Protein AF-0000000086361721 (afdb_homodimer)

pLDDT: mean 77.64, std 24.66, range [16.5, 98.81]

Sequence (634 aa):
LLGAWRPPPITVRMPTRRWAPGTQCITKCEHTRPKPGELAFRKGDVVTILEACENKSWYRAKHHASGQEGLLAAGALREREALSADPKLSLMPWFHGKISGQEAVQQLQPPEDGLFLVRESARHPGDYVLCVSFGRDVIHYRVLHRDGHLTIDEAVCFCNLMDMVEHYSKDKGAICTKLVRPKRKQGTRSAEEELAKAGWLLELQHLTLGAQIGEGEFGAVLQGEYLGQKVAVKNIKCDVTAQAFLDETAVMTKLQHKNLVRLLGVILHQGLYIVMEHVSKVRPGSVTSAWPKPSGRGWTPVGCLSSGRRPRLSNMGLLGAWRPPPITVRMPTRRWAPGTQCITKCEHTRPKPGELAFRKGDVVTILEACENKSWYRAKHHASGQEGLLAAGALREREALSADPKLSLMPWFHGKISGQEAVQQLQPPEDGLFLVRESARHPGDYVLCVSFGRDVIHYRVLHRDGHLTIDEAVCFCNLMDMVEHYSKDKGAICTKLVRPKRKQGTRSAEEELAKAGWLLELQHLTLGAQIGEGEFGAVLQGEYLGQKVAVKNIKCDVTAQAFLDETAVMTKLQHKNLVRLLGVILHQGLYIVMEHVSKVRPGSVTSAWPKPSGRGWTPVGCLSSGRRPRLSNMG

Secondary structure (DSSP, 8-state):
---------------SSPPPTT-EEEESS-B-SPPTTBPPB-TT-EEEEEEE-SSTTEEEEEETTT--EEEEEGGGEEE--PPP--TTEES-TTB--S--HHHHHHHTPSP-TTEEEEEE-SSSTT-EEEEEEETTEEEEEEEEEETTEEESSSSS-BSSHHHHHHHHHH--TTSSS---EE-PPTT-EEHHHHHHHHT-BPPGGGEEEEEEEEEETTEEEEEEEETTEEEEEEEE--HHHHHHHHHHHHHHHHHHHTT---EEEEEESSSEEEEEE----SSSS--------------------------------/---------------SSPPPTT-EEEESS-B-SPPTTBPPB-TT-EEEEEEE-SSTTEEEEEETTT--EEEEEGGGEEE--PPP--TTEES-TTB--S--HHHHHHHTPSP-TTEEEEEE-SSSTT-EEEEEEETTEEEEEEEEEETTEEESSSSS-BSSHHHHHHHHHH--TTSSS---EE-PPTT-EEHHHHHHHHT-BPPGGGEEEEEEEEEETTEEEEEEEETTEEEEEEEE--HHHHHHHHHHHHHHHHHHHTT---EEEEEESSSEEEEEE----SSSS--------------------------------

Radius of gyration: 29.94 Å; Cα contacts (8 Å, |Δi|>4): 1212; chains: 2; bounding box: 80×97×89 Å

Structure (mmCIF, N/CA/C/O backbone):
data_AF-0000000086361721-model_v1
#
loop_
_entity.id
_entity.type
_entity.pdbx_description
1 polymer 'Tyrosine-protein kinase'
#
loop_
_atom_site.group_PDB
_atom_site.id
_atom_site.type_symbol
_atom_site.label_atom_id
_atom_site.label_alt_id
_atom_site.label_comp_id
_atom_site.label_asym_id
_atom_site.label_entity_id
_atom_site.label_seq_id
_atom_site.pdbx_PDB_ins_code
_atom_site.Cartn_x
_atom_site.Cartn_y
_atom_site.Cartn_z
_atom_site.occupancy
_atom_site.B_iso_or_equiv
_atom_site.auth_seq_id
_atom_site.auth_comp_id
_atom_site.auth_asym_id
_atom_site.auth_atom_id
_atom_site.pdbx_PDB_model_num
ATOM 1 N N . LEU A 1 1 ? 5.078 34.406 45.656 1 26.03 1 LEU A N 1
ATOM 2 C CA . LEU A 1 1 ? 5.598 33.062 45.938 1 26.03 1 LEU A CA 1
ATOM 3 C C . LEU A 1 1 ? 5.055 32.031 44.938 1 26.03 1 LEU A C 1
ATOM 5 O O . LEU A 1 1 ? 4.012 31.438 45.156 1 26.03 1 LEU A O 1
ATOM 9 N N . LEU A 1 2 ? 4.969 32.312 43.656 1 28.62 2 LEU A N 1
ATOM 10 C CA . LEU A 1 2 ? 4.27 31.672 42.562 1 28.62 2 LEU A CA 1
ATOM 11 C C . LEU A 1 2 ? 4.82 30.266 42.344 1 28.62 2 LEU A C 1
ATOM 13 O O . LEU A 1 2 ? 6.012 30.094 42.062 1 28.62 2 LEU A O 1
ATOM 17 N N . GLY A 1 3 ? 4.32 29.266 43.125 1 29.12 3 GLY A N 1
ATOM 18 C CA . GLY A 1 3 ? 4.742 27.859 43.094 1 29.12 3 GLY A CA 1
ATOM 19 C C . GLY A 1 3 ? 4.84 27.297 41.688 1 29.12 3 GLY A C 1
ATOM 20 O O . GLY A 1 3 ? 3.947 27.5 40.875 1 29.12 3 GLY A O 1
ATOM 21 N N . ALA A 1 4 ? 6.047 27.125 41.188 1 31.84 4 ALA A N 1
ATOM 22 C CA . ALA A 1 4 ? 6.488 26.609 39.906 1 31.84 4 ALA A CA 1
ATOM 23 C C . ALA A 1 4 ? 5.875 25.234 39.625 1 31.84 4 ALA A C 1
ATOM 25 O O . ALA A 1 4 ? 6.082 24.297 40.375 1 31.84 4 ALA A O 1
ATOM 26 N N . TRP A 1 5 ? 4.703 25.172 39.125 1 30.27 5 TRP A N 1
ATOM 27 C CA . TRP A 1 5 ? 4.043 23.922 38.75 1 30.27 5 TRP A CA 1
ATOM 28 C C . TRP A 1 5 ? 4.977 23.031 37.906 1 30.27 5 TRP A C 1
ATOM 30 O O . TRP A 1 5 ? 5.453 23.438 36.844 1 30.27 5 TRP A O 1
ATOM 40 N N . ARG A 1 6 ? 5.871 22.25 38.531 1 33.5 6 ARG A N 1
ATOM 41 C CA . ARG A 1 6 ? 6.695 21.25 37.844 1 33.5 6 ARG A CA 1
ATOM 42 C C . ARG A 1 6 ? 5.832 20.156 37.25 1 33.5 6 ARG A C 1
ATOM 44 O O . ARG A 1 6 ? 5.031 19.531 37.938 1 33.5 6 ARG A O 1
ATOM 51 N N . PRO A 1 7 ? 5.559 20.172 36.062 1 34.19 7 PRO A N 1
ATOM 52 C CA . PRO A 1 7 ? 4.723 19.094 35.531 1 34.19 7 PRO A CA 1
ATOM 53 C C . PRO A 1 7 ? 5.199 17.719 35.969 1 34.19 7 PRO A C 1
AT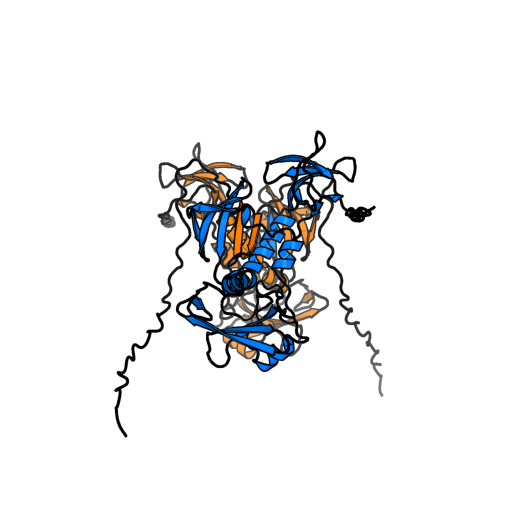OM 55 O O . PRO A 1 7 ? 6.387 17.531 36.25 1 34.19 7 PRO A O 1
ATOM 58 N N . PRO A 1 8 ? 4.352 16.922 36.562 1 35.31 8 PRO A N 1
ATOM 59 C CA . PRO A 1 8 ? 4.75 15.602 37.062 1 35.31 8 PRO A CA 1
ATOM 60 C C . PRO A 1 8 ? 5.562 14.812 36.031 1 35.31 8 PRO A C 1
ATOM 62 O O . PRO A 1 8 ? 5.438 15.039 34.812 1 35.31 8 PRO A O 1
ATOM 65 N N . PRO A 1 9 ? 6.633 14.195 36.375 1 32.25 9 PRO A N 1
ATOM 66 C CA . PRO A 1 9 ? 7.453 13.383 35.5 1 32.25 9 PRO A CA 1
ATOM 67 C C . PRO A 1 9 ? 6.637 12.352 34.719 1 32.25 9 PRO A C 1
ATOM 69 O O . PRO A 1 9 ? 5.75 11.703 35.281 1 32.25 9 PRO A O 1
ATOM 72 N N . ILE A 1 10 ? 6.184 12.625 33.594 1 33.66 10 ILE A N 1
ATOM 73 C CA . ILE A 1 10 ? 5.512 11.602 32.781 1 33.66 10 ILE A CA 1
ATOM 74 C C . ILE A 1 10 ? 6.227 10.258 32.969 1 33.66 10 ILE A C 1
ATOM 76 O O . ILE A 1 10 ? 7.414 10.141 32.656 1 33.66 10 ILE A O 1
ATOM 80 N N . THR A 1 11 ? 5.895 9.531 33.938 1 33.31 11 THR A N 1
ATOM 81 C CA . THR A 1 11 ? 6.371 8.156 34.062 1 33.31 11 THR A CA 1
ATOM 82 C C . THR A 1 11 ? 6.273 7.422 32.719 1 33.31 11 THR A C 1
ATOM 84 O O . THR A 1 11 ? 5.172 7.145 32.25 1 33.31 11 THR A O 1
ATOM 87 N N . VAL A 1 12 ? 7.078 7.75 31.875 1 36 12 VAL A N 1
ATOM 88 C CA . VAL A 1 12 ? 7.145 6.988 30.625 1 36 12 VAL A CA 1
ATOM 89 C C . VAL A 1 12 ? 7.242 5.496 30.938 1 36 12 VAL A C 1
ATOM 91 O O . VAL A 1 12 ? 8.141 5.062 31.656 1 36 12 VAL A O 1
ATOM 94 N N . ARG A 1 13 ? 6.109 4.844 31.094 1 35.88 13 ARG A N 1
ATOM 95 C CA . ARG A 1 13 ? 6.156 3.389 31.172 1 35.88 13 ARG A CA 1
ATOM 96 C C . ARG A 1 13 ? 7.156 2.816 30.172 1 35.88 13 ARG A C 1
ATOM 98 O O . ARG A 1 13 ? 7.078 3.104 28.984 1 35.88 13 ARG A O 1
ATOM 105 N N . MET A 1 14 ? 8.305 2.414 30.594 1 42.66 14 MET A N 1
ATOM 106 C CA . MET A 1 14 ? 9.352 1.768 29.812 1 42.66 14 MET A CA 1
ATOM 107 C C . MET A 1 14 ? 8.805 0.558 29.062 1 42.66 14 MET A C 1
ATOM 109 O O . MET A 1 14 ? 8.125 -0.283 29.641 1 42.66 14 MET A O 1
ATOM 113 N N . PRO A 1 15 ? 8.625 0.594 27.828 1 45.78 15 PRO A N 1
ATOM 114 C CA . PRO A 1 15 ? 8.188 -0.65 27.203 1 45.78 15 PRO A CA 1
ATOM 115 C C . PRO A 1 15 ? 9.008 -1.859 27.641 1 45.78 15 PRO A C 1
ATOM 117 O O . PRO A 1 15 ? 10.219 -1.742 27.859 1 45.78 15 PRO A O 1
ATOM 120 N N . THR A 1 16 ? 8.422 -2.775 28.312 1 52.62 16 THR A N 1
ATOM 121 C CA . THR A 1 16 ? 9.016 -4.055 28.688 1 52.62 16 THR A CA 1
ATOM 122 C C . THR A 1 16 ? 9.891 -4.594 27.562 1 52.62 16 THR A C 1
ATOM 124 O O . THR A 1 16 ? 10.922 -5.219 27.812 1 52.62 16 THR A O 1
ATOM 127 N N . ARG A 1 17 ? 9.531 -4.5 26.391 1 60.41 17 ARG A N 1
ATOM 128 C CA . ARG A 1 17 ? 10.32 -5.117 25.328 1 60.41 17 ARG A CA 1
ATOM 129 C C . ARG A 1 17 ? 11.336 -4.129 24.766 1 60.41 17 ARG A C 1
ATOM 131 O O . ARG A 1 17 ? 10.992 -2.98 24.469 1 60.41 17 ARG A O 1
ATOM 138 N N . ARG A 1 18 ? 12.594 -4.484 24.812 1 78.06 18 ARG A N 1
ATOM 139 C CA . ARG A 1 18 ? 13.695 -3.678 24.312 1 78.06 18 ARG A CA 1
ATOM 140 C C . ARG A 1 18 ? 13.594 -3.508 22.797 1 78.06 18 ARG A C 1
ATOM 142 O O . ARG A 1 18 ? 13.227 -4.445 22.078 1 78.06 18 ARG A O 1
ATOM 149 N N . TRP A 1 19 ? 13.844 -2.234 22.438 1 78.81 19 TRP A N 1
ATOM 150 C CA . TRP A 1 19 ? 13.781 -1.942 21.016 1 78.81 19 TRP A CA 1
ATOM 151 C C . TRP A 1 19 ? 14.969 -2.559 20.281 1 78.81 19 TRP A C 1
ATOM 153 O O . TRP A 1 19 ? 16.109 -2.5 20.766 1 78.81 19 TRP A O 1
ATOM 163 N N . ALA A 1 20 ? 14.641 -3.266 19.203 1 73.69 20 ALA A N 1
ATOM 164 C CA . ALA A 1 20 ? 15.68 -3.863 18.359 1 73.69 20 ALA A CA 1
ATOM 165 C C . ALA A 1 20 ? 16.422 -2.797 17.562 1 73.69 20 ALA A C 1
ATOM 167 O O . ALA A 1 20 ? 15.891 -1.709 17.328 1 73.69 20 ALA A O 1
ATOM 168 N N . PRO A 1 21 ? 17.703 -3.137 17.266 1 75.38 21 PRO A N 1
ATOM 169 C CA . PRO A 1 21 ? 18.406 -2.246 16.328 1 75.38 21 PRO A CA 1
ATOM 170 C C . PRO A 1 21 ? 17.609 -1.996 15.055 1 75.38 21 PRO A C 1
ATOM 172 O O . PRO A 1 21 ? 16.984 -2.916 14.523 1 75.38 21 PRO A O 1
ATOM 175 N N . GLY A 1 22 ? 17.594 -0.773 14.633 1 73.88 22 GLY A N 1
ATOM 176 C CA . GLY A 1 22 ? 16.859 -0.405 13.438 1 73.88 22 GLY A CA 1
ATOM 177 C C . GLY A 1 22 ? 15.508 0.217 13.734 1 73.88 22 GLY A C 1
ATOM 178 O O . GLY A 1 22 ? 14.891 0.829 12.859 1 73.88 22 GLY A O 1
ATOM 179 N N . THR A 1 23 ? 15.133 0.016 14.953 1 77.12 23 THR A N 1
ATOM 180 C CA . THR A 1 23 ? 13.844 0.588 15.336 1 77.12 23 THR A CA 1
ATOM 181 C C . THR A 1 23 ? 13.883 2.111 15.25 1 77.12 23 THR A C 1
ATOM 183 O O . THR A 1 23 ? 14.828 2.744 15.719 1 77.12 23 THR A O 1
ATOM 186 N N . GLN A 1 24 ? 12.906 2.59 14.547 1 82.88 24 GLN A N 1
ATOM 187 C CA . GLN A 1 24 ? 12.789 4.043 14.477 1 82.88 24 GLN A CA 1
ATOM 188 C C . GLN A 1 24 ? 11.922 4.582 15.609 1 82.88 24 GLN A C 1
ATOM 190 O O . GLN A 1 24 ? 10.898 3.988 15.945 1 82.88 24 GLN A O 1
ATOM 195 N N . CYS A 1 25 ? 12.398 5.656 16.219 1 87.31 25 CYS A N 1
ATOM 196 C CA . CYS A 1 25 ? 11.688 6.285 17.312 1 87.31 25 CYS A CA 1
ATOM 197 C C . CYS A 1 25 ? 11.578 7.793 17.109 1 87.31 25 CYS A C 1
ATOM 199 O O . CYS A 1 25 ? 12.336 8.375 16.328 1 87.31 25 CYS A O 1
ATOM 201 N N . ILE A 1 26 ? 10.594 8.312 17.812 1 86.62 26 ILE A N 1
ATOM 202 C CA . ILE A 1 26 ? 10.383 9.758 17.844 1 86.62 26 ILE A CA 1
ATOM 203 C C . ILE A 1 26 ? 10.633 10.289 19.25 1 86.62 26 ILE A C 1
ATOM 205 O O . ILE A 1 26 ? 10.234 9.664 20.234 1 86.62 26 ILE A O 1
ATOM 209 N N . THR A 1 27 ? 11.414 11.352 19.281 1 88.69 27 THR A N 1
ATOM 210 C CA . THR A 1 27 ? 11.672 11.953 20.578 1 88.69 27 THR A CA 1
ATOM 211 C C . THR A 1 27 ? 10.43 12.68 21.094 1 88.69 27 THR A C 1
ATOM 213 O O . THR A 1 27 ? 9.758 13.383 20.344 1 88.69 27 THR A O 1
ATOM 216 N N . LYS A 1 28 ? 10.141 12.508 22.344 1 87.06 28 LYS A N 1
ATOM 217 C CA . LYS A 1 28 ? 8.938 13.039 22.969 1 87.06 28 LYS A CA 1
ATOM 218 C C . LYS A 1 28 ? 9.188 14.422 23.562 1 87.06 28 LYS A C 1
ATOM 220 O O . LYS A 1 28 ? 8.242 15.125 23.938 1 87.06 28 LYS A O 1
ATOM 225 N N . CYS A 1 29 ? 10.383 14.727 23.828 1 87.5 29 CYS A N 1
ATOM 226 C CA . CYS A 1 29 ? 10.805 15.977 24.438 1 87.5 29 CYS A CA 1
ATOM 227 C C . CYS A 1 29 ? 12.086 16.5 23.797 1 87.5 29 CYS A C 1
ATOM 229 O O . CYS A 1 29 ? 12.484 16.016 22.734 1 87.5 29 CYS A O 1
ATOM 231 N N . GLU A 1 30 ? 12.508 17.672 24.328 1 89.12 30 GLU A N 1
ATOM 232 C CA . GLU A 1 30 ? 13.75 18.234 23.812 1 89.12 30 GLU A CA 1
ATOM 233 C C . GLU A 1 30 ? 14.898 18.047 24.797 1 89.12 30 GLU A C 1
ATOM 235 O O . GLU A 1 30 ? 14.672 17.938 26 1 89.12 30 GLU A O 1
ATOM 240 N N . HIS A 1 31 ? 16.031 17.828 24.328 1 90.56 31 HIS A N 1
ATOM 241 C CA . HIS A 1 31 ? 17.281 17.734 25.062 1 90.56 31 HIS A CA 1
ATOM 242 C C . HIS A 1 31 ? 18.391 18.5 24.359 1 90.56 31 HIS A C 1
ATOM 244 O O . HIS A 1 31 ? 19.109 17.953 23.516 1 90.56 31 HIS A O 1
ATOM 250 N N . THR A 1 32 ? 18.625 19.781 24.781 1 87.94 32 THR A N 1
ATOM 251 C CA . THR A 1 32 ? 19.5 20.688 24.047 1 87.94 32 THR A CA 1
ATOM 252 C C . THR A 1 32 ? 20.891 20.734 24.688 1 87.94 32 THR A C 1
ATOM 254 O O . THR A 1 32 ? 21.844 21.188 24.062 1 87.94 32 THR A O 1
ATOM 257 N N . ARG A 1 33 ? 21.078 20.391 25.859 1 88.75 33 ARG A N 1
ATOM 258 C CA . ARG A 1 33 ? 22.359 20.391 26.562 1 88.75 33 ARG A CA 1
ATOM 259 C C . ARG A 1 33 ? 22.719 18.984 27.016 1 88.75 33 ARG A C 1
ATOM 261 O O . ARG A 1 33 ? 22.719 18.703 28.219 1 88.75 33 ARG A O 1
ATOM 268 N N . PRO A 1 34 ? 23.109 18.203 26.047 1 86.88 34 PRO A N 1
ATOM 269 C CA . PRO A 1 34 ? 23.406 16.812 26.422 1 86.88 34 PRO A CA 1
ATOM 270 C C . PRO A 1 34 ? 24.75 16.656 27.109 1 86.88 34 PRO A C 1
ATOM 272 O O . PRO A 1 34 ? 25.672 17.438 26.859 1 86.88 34 PRO A O 1
ATOM 275 N N . LYS A 1 35 ? 24.812 15.742 28.031 1 90.62 35 LYS A N 1
ATOM 276 C CA . LYS A 1 35 ? 26.094 15.336 28.578 1 90.62 35 LYS A CA 1
ATOM 277 C C . LYS A 1 35 ? 26.969 14.672 27.516 1 90.62 35 LYS A C 1
ATOM 279 O O . LYS A 1 35 ? 26.469 14.266 26.469 1 90.62 35 LYS A O 1
ATOM 284 N N . PRO A 1 36 ? 28.25 14.68 27.797 1 90 36 PRO A N 1
ATOM 285 C CA . PRO A 1 36 ? 29.141 14.023 26.828 1 90 36 PRO A CA 1
ATOM 286 C C . PRO A 1 36 ? 28.688 12.609 26.484 1 90 36 PRO A C 1
ATOM 288 O O . PRO A 1 36 ? 28.391 11.812 27.375 1 90 36 PRO A O 1
ATOM 291 N N . GLY A 1 37 ? 28.531 12.328 25.234 1 92.56 37 GLY A N 1
ATOM 292 C CA . GLY A 1 37 ? 28.125 11.008 24.781 1 92.56 37 GLY A CA 1
ATOM 293 C C . GLY A 1 37 ? 26.641 10.906 24.469 1 92.56 37 GLY A C 1
ATOM 294 O O . GLY A 1 37 ? 26.203 9.961 23.797 1 92.56 37 GLY A O 1
ATOM 295 N N . GLU A 1 38 ? 25.906 11.797 25.062 1 93.44 38 GLU A N 1
ATOM 296 C CA . GLU A 1 38 ? 24.469 11.797 24.812 1 93.44 38 GLU A CA 1
ATOM 297 C C . GLU A 1 38 ? 24.109 12.57 23.547 1 93.44 38 GLU A C 1
ATOM 299 O O . GLU A 1 38 ? 24.891 13.422 23.094 1 93.44 38 GLU A O 1
ATOM 304 N N . LEU A 1 39 ? 23.016 12.273 23.016 1 92.75 39 LEU A N 1
ATOM 305 C CA . LEU A 1 39 ? 22.531 12.938 21.812 1 92.75 39 LEU A CA 1
ATOM 306 C C . LEU A 1 39 ? 21.656 14.125 22.156 1 92.75 39 LEU A C 1
ATOM 308 O O . LEU A 1 39 ? 20.812 14.047 23.062 1 92.75 39 LEU A O 1
ATOM 312 N N . ALA A 1 40 ? 21.938 15.25 21.453 1 91.94 40 ALA A N 1
ATOM 313 C CA . ALA A 1 40 ? 21.016 16.375 21.516 1 91.94 40 ALA A CA 1
ATOM 314 C C . ALA A 1 40 ? 19.859 16.172 20.531 1 91.94 40 ALA A C 1
ATOM 316 O O . ALA A 1 40 ? 20.047 15.656 19.422 1 91.94 40 ALA A O 1
ATOM 317 N N . PHE A 1 41 ? 18.656 16.516 21.016 1 88.38 41 PHE A N 1
ATOM 318 C CA . PHE A 1 41 ? 17.5 16.359 20.125 1 88.38 41 PHE A CA 1
ATOM 319 C C . PHE A 1 41 ? 16.391 17.328 20.5 1 88.38 41 PHE A C 1
ATOM 321 O O . PHE A 1 41 ? 16.375 17.859 21.609 1 88.38 41 PHE A O 1
ATOM 328 N N . ARG A 1 42 ? 15.555 17.562 19.531 1 83.5 42 ARG A N 1
ATOM 329 C CA . ARG A 1 42 ? 14.312 18.297 19.734 1 83.5 42 ARG A CA 1
ATOM 330 C C . ARG A 1 42 ? 13.109 17.359 19.766 1 83.5 42 ARG A C 1
ATOM 332 O O . ARG A 1 42 ? 13.219 16.203 19.375 1 83.5 42 ARG A O 1
ATOM 339 N N . LYS A 1 43 ? 12.039 17.906 20.234 1 79.62 43 LYS A N 1
ATOM 340 C CA . LYS A 1 43 ? 10.82 17.109 20.219 1 79.62 43 LYS A CA 1
ATOM 341 C C . LYS A 1 43 ? 10.359 16.828 18.797 1 79.62 43 LYS A C 1
ATOM 343 O O . LYS A 1 43 ? 10.289 17.734 17.969 1 79.62 43 LYS A O 1
ATOM 348 N N . GLY A 1 44 ? 10.109 15.539 18.594 1 74.69 44 GLY A N 1
ATOM 349 C CA . GLY A 1 44 ? 9.617 15.156 17.281 1 74.69 44 GLY A CA 1
ATOM 350 C C . GLY A 1 44 ? 10.719 14.68 16.344 1 74.69 44 GLY A C 1
ATOM 351 O O . GLY A 1 44 ? 10.445 14.258 15.219 1 74.69 44 GLY A O 1
ATOM 352 N N . ASP A 1 45 ? 11.953 14.742 16.844 1 79.19 45 ASP A N 1
ATOM 353 C CA . ASP A 1 45 ? 13.047 14.227 16.031 1 79.19 45 ASP A CA 1
ATOM 354 C C . ASP A 1 45 ? 12.945 12.711 15.875 1 79.19 45 ASP A C 1
ATOM 356 O O . ASP A 1 45 ? 12.43 12.023 16.75 1 79.19 45 ASP A O 1
ATOM 360 N N . VAL A 1 46 ? 13.422 12.273 14.648 1 82.81 46 VAL A N 1
ATOM 361 C CA . VAL A 1 46 ? 13.453 10.844 14.391 1 82.81 46 VAL A CA 1
ATOM 362 C C . VAL A 1 46 ? 14.852 10.297 14.672 1 82.81 46 VAL A C 1
ATOM 364 O O . VAL A 1 46 ? 15.852 10.891 14.273 1 82.81 46 VAL A O 1
ATOM 367 N N . VAL A 1 47 ? 14.844 9.203 15.406 1 87 47 VAL A N 1
ATOM 368 C CA . VAL A 1 47 ? 16.109 8.523 15.68 1 87 47 VAL A CA 1
ATOM 369 C C . VAL A 1 47 ? 15.977 7.035 15.359 1 87 47 VAL A C 1
ATOM 371 O O . VAL A 1 47 ? 14.867 6.492 15.367 1 87 47 VAL A O 1
ATOM 374 N N . THR A 1 48 ? 17 6.492 15 1 83.44 48 THR A N 1
ATOM 375 C CA . THR A 1 48 ? 17.062 5.047 14.805 1 83.44 48 THR A CA 1
ATOM 376 C C . THR A 1 48 ? 17.906 4.391 15.906 1 83.44 48 THR A C 1
ATOM 378 O O . THR A 1 48 ? 19.016 4.824 16.188 1 83.44 48 THR A O 1
ATOM 381 N N . ILE A 1 49 ? 17.281 3.387 16.531 1 86.56 49 ILE A N 1
ATOM 382 C CA . ILE A 1 49 ? 17.984 2.648 17.578 1 86.56 49 ILE A CA 1
ATOM 383 C C . ILE A 1 49 ? 19.109 1.823 16.969 1 86.56 49 ILE A C 1
ATOM 385 O O . ILE A 1 49 ? 18.891 1.081 16 1 86.56 49 ILE A O 1
ATOM 389 N N . LEU A 1 50 ? 20.266 2.064 17.453 1 85.94 50 LEU A N 1
ATOM 390 C CA . LEU A 1 50 ? 21.406 1.281 17 1 85.94 50 LEU A CA 1
ATOM 391 C C . LEU A 1 50 ? 21.625 0.078 17.906 1 85.94 50 LEU A C 1
ATOM 393 O O . LEU A 1 50 ? 21.906 -1.023 17.422 1 85.94 50 LEU A O 1
ATOM 397 N N . GLU A 1 51 ? 21.609 0.335 19.156 1 88 51 GLU A N 1
ATOM 398 C CA . GLU A 1 51 ? 21.844 -0.735 20.125 1 88 51 GLU A CA 1
ATOM 399 C C . GLU A 1 51 ? 21.266 -0.389 21.5 1 88 51 GLU A C 1
ATOM 401 O O . GLU A 1 51 ? 21.219 0.782 21.875 1 88 51 GLU A O 1
ATOM 406 N N . ALA A 1 52 ? 20.812 -1.479 22.125 1 87.12 52 ALA A N 1
ATOM 407 C CA . ALA A 1 52 ? 20.375 -1.311 23.516 1 87.12 52 ALA A CA 1
ATOM 408 C C . ALA A 1 52 ? 21.578 -1.303 24.453 1 87.12 52 ALA A C 1
ATOM 410 O O . ALA A 1 52 ? 22.516 -2.094 24.297 1 87.12 52 ALA A O 1
ATOM 411 N N . CYS A 1 53 ? 21.609 -0.338 25.297 1 85.75 53 CYS A N 1
ATOM 412 C CA . CYS A 1 53 ? 22.703 -0.27 26.266 1 85.75 53 CYS A CA 1
ATOM 413 C C . CYS A 1 53 ? 22.5 -1.279 27.391 1 85.75 53 CYS A C 1
ATOM 415 O O . CYS A 1 53 ? 21.422 -1.865 27.516 1 85.75 53 CYS A O 1
ATOM 417 N N . GLU A 1 54 ? 23.547 -1.489 28.094 1 82.69 54 GLU A N 1
ATOM 418 C CA . GLU A 1 54 ? 23.484 -2.381 29.25 1 82.69 54 GLU A CA 1
ATOM 419 C C . GLU A 1 54 ? 22.406 -1.93 30.234 1 82.69 54 GLU A C 1
ATOM 421 O O . GLU A 1 54 ? 21.656 -2.754 30.766 1 82.69 54 GLU A O 1
ATOM 426 N N . ASN A 1 55 ? 22.5 -0.602 30.438 1 81.06 55 ASN A N 1
ATOM 427 C CA . ASN A 1 55 ? 21.406 -0.02 31.203 1 81.06 55 ASN A CA 1
ATOM 428 C C . ASN A 1 55 ? 20.109 0.022 30.391 1 81.06 55 ASN A C 1
ATOM 430 O O . ASN A 1 55 ? 20.062 0.664 29.328 1 81.06 55 ASN A O 1
ATOM 434 N N . LYS A 1 56 ? 19.062 -0.652 30.781 1 79.38 56 LYS A N 1
ATOM 435 C CA . LYS A 1 56 ? 17.828 -0.885 30.047 1 79.38 56 LYS A CA 1
ATOM 436 C C . LYS A 1 56 ? 17.109 0.43 29.734 1 79.38 56 LYS A C 1
ATOM 438 O O . LYS A 1 56 ? 16.266 0.488 28.828 1 79.38 56 LYS A O 1
ATOM 443 N N . SER A 1 57 ? 17.594 1.408 30.375 1 88.06 57 SER A N 1
ATOM 444 C CA . SER A 1 57 ? 16.875 2.668 30.188 1 88.06 57 SER A CA 1
ATOM 445 C C . SER A 1 57 ? 17.531 3.516 29.094 1 88.06 57 SER A C 1
ATOM 447 O O . SER A 1 57 ? 17.078 4.621 28.812 1 88.06 57 SER A O 1
ATOM 449 N N . TRP A 1 58 ? 18.609 2.928 28.562 1 91.62 58 TRP A N 1
ATOM 450 C CA . TRP A 1 58 ? 19.328 3.756 27.594 1 91.62 58 TRP A CA 1
ATOM 451 C C . TRP A 1 58 ? 19.547 3.006 26.281 1 91.62 58 TRP A C 1
ATOM 453 O O . TRP A 1 58 ? 19.703 1.782 26.281 1 91.62 58 TRP A O 1
ATOM 463 N N . TYR A 1 59 ? 19.531 3.758 25.266 1 93.25 59 TYR A N 1
ATOM 464 C CA . TYR A 1 59 ? 19.844 3.248 23.938 1 93.25 59 TYR A CA 1
ATOM 465 C C . TYR A 1 59 ? 20.891 4.113 23.25 1 93.25 59 TYR A C 1
ATOM 467 O O . TYR A 1 59 ? 21 5.309 23.531 1 93.25 59 TYR A O 1
ATOM 475 N N . ARG A 1 60 ? 21.734 3.463 22.484 1 94.12 60 ARG A N 1
ATOM 476 C CA . ARG A 1 60 ? 22.484 4.207 21.484 1 94.12 60 ARG A CA 1
ATOM 477 C C . ARG A 1 60 ? 21.672 4.398 20.203 1 94.12 60 ARG A C 1
ATOM 479 O O . ARG A 1 60 ? 21.094 3.445 19.688 1 94.12 60 ARG A O 1
ATOM 486 N N . ALA A 1 61 ? 21.547 5.609 19.766 1 92.94 61 ALA A N 1
ATOM 487 C CA . ALA A 1 61 ? 20.688 5.898 18.625 1 92.94 61 ALA A CA 1
ATOM 488 C C . ALA A 1 61 ? 21.375 6.855 17.656 1 92.94 61 ALA A C 1
ATOM 490 O O . ALA A 1 61 ? 22.375 7.504 18 1 92.94 61 ALA A O 1
ATOM 491 N N . LYS A 1 62 ? 20.953 6.766 16.484 1 88.88 62 LYS A N 1
ATOM 492 C CA . LYS A 1 62 ? 21.375 7.695 15.438 1 88.88 62 LYS A CA 1
ATOM 493 C C . LYS A 1 62 ? 20.281 8.711 15.117 1 88.88 62 LYS A C 1
ATOM 495 O O . LYS A 1 62 ? 19.125 8.336 14.898 1 88.88 62 LYS A O 1
ATOM 500 N N . HIS A 1 63 ? 20.719 9.898 15.234 1 87.5 63 HIS A N 1
ATOM 501 C CA . HIS A 1 63 ? 19.797 10.969 14.867 1 87.5 63 HIS A CA 1
ATOM 502 C C . HIS A 1 63 ? 19.656 11.094 13.359 1 87.5 63 HIS A C 1
ATOM 504 O O . HIS A 1 63 ? 20.656 11.25 12.648 1 87.5 63 HIS A O 1
ATOM 510 N N . HIS A 1 64 ? 18.516 11.078 12.891 1 75.31 64 HIS A N 1
ATOM 511 C CA . HIS A 1 64 ? 18.297 10.992 11.453 1 75.31 64 HIS A CA 1
ATOM 512 C C . HIS A 1 64 ? 18.719 12.281 10.758 1 75.31 64 HIS A C 1
ATOM 514 O O . HIS A 1 64 ? 19.406 12.234 9.734 1 75.31 64 HIS A O 1
ATOM 520 N N . ALA A 1 65 ? 18.406 13.398 11.32 1 70 65 ALA A N 1
ATOM 521 C CA . ALA A 1 65 ? 18.688 14.672 10.664 1 70 65 ALA A CA 1
ATOM 522 C C . ALA A 1 65 ? 20.172 15.008 10.75 1 70 65 ALA A C 1
ATOM 524 O O . ALA A 1 65 ? 20.797 15.398 9.75 1 70 65 ALA A O 1
ATOM 525 N N . SER A 1 66 ? 20.734 14.805 11.852 1 74.88 66 SER A N 1
ATOM 526 C CA . SER A 1 66 ? 22.125 15.227 12.055 1 74.88 66 SER A CA 1
ATOM 527 C C . SER A 1 66 ? 23.094 14.102 11.719 1 74.88 66 SER A C 1
ATOM 529 O O . SER A 1 66 ? 24.281 14.352 11.492 1 74.88 66 SER A O 1
ATOM 531 N N . GLY A 1 67 ? 22.578 12.898 11.711 1 80.75 67 GLY A N 1
ATOM 532 C CA . GLY A 1 67 ? 23.438 11.742 11.508 1 80.75 67 GLY A CA 1
ATOM 533 C C . GLY A 1 67 ? 24.281 11.414 12.719 1 80.75 67 GLY A C 1
ATOM 534 O O . GLY A 1 67 ? 25.016 10.422 12.719 1 80.75 67 GLY A O 1
ATOM 535 N N . GLN A 1 68 ? 24.188 12.203 13.695 1 87.88 68 GLN A N 1
ATOM 536 C CA . GLN A 1 68 ? 24.984 11.984 14.891 1 87.88 68 GLN A CA 1
ATOM 537 C C . GLN A 1 68 ? 24.484 10.773 15.68 1 87.88 68 GLN A C 1
ATOM 539 O O . GLN A 1 68 ? 23.281 10.484 15.68 1 87.88 68 GLN A O 1
ATOM 544 N N . GLU A 1 69 ? 25.422 10.133 16.219 1 93.25 69 GLU A N 1
ATOM 545 C CA . GLU A 1 69 ? 25.094 9 17.094 1 93.25 69 GLU A CA 1
ATOM 546 C C . GLU A 1 69 ? 25.344 9.352 18.562 1 93.25 69 GLU A C 1
ATOM 548 O O . GLU A 1 69 ? 26.25 10.125 18.875 1 93.25 69 GLU A O 1
ATOM 553 N N . GLY A 1 70 ? 24.547 8.836 19.438 1 93.94 70 GLY A N 1
ATOM 554 C CA . GLY A 1 70 ? 24.703 9.07 20.859 1 93.94 70 GLY A CA 1
ATOM 555 C C . GLY A 1 70 ? 23.688 8.32 21.703 1 93.94 70 GLY A C 1
ATOM 556 O O . GLY A 1 70 ? 22.875 7.547 21.172 1 93.94 70 GLY A O 1
ATOM 557 N N . LEU A 1 71 ? 23.812 8.562 22.984 1 94.44 71 LEU A N 1
ATOM 558 C CA . LEU A 1 71 ? 22.953 7.883 23.938 1 94.44 71 LEU A CA 1
ATOM 559 C C . LEU A 1 71 ? 21.656 8.656 24.141 1 94.44 71 LEU A C 1
ATOM 561 O O . LEU A 1 71 ? 21.656 9.891 24.188 1 94.44 71 LEU A O 1
ATOM 565 N N . LEU A 1 72 ? 20.609 7.887 24.219 1 93.25 72 LEU A N 1
ATOM 566 C CA . LEU A 1 72 ? 19.281 8.438 24.5 1 93.25 72 LEU A CA 1
ATOM 567 C C . LEU A 1 72 ? 18.562 7.609 25.562 1 93.25 72 LEU A C 1
ATOM 569 O O . LEU A 1 72 ? 18.641 6.379 25.547 1 93.25 72 LEU A O 1
ATOM 573 N N . ALA A 1 73 ? 17.938 8.414 26.406 1 92.25 73 ALA A N 1
ATOM 574 C CA . ALA A 1 73 ? 17.109 7.723 27.406 1 92.25 73 ALA A CA 1
ATOM 575 C C . ALA A 1 73 ? 15.836 7.172 26.781 1 92.25 73 ALA A C 1
ATOM 577 O O . ALA A 1 73 ? 15.195 7.84 25.953 1 92.25 73 ALA A O 1
ATOM 578 N N . ALA A 1 74 ? 15.453 5.984 27.172 1 90.5 74 ALA A N 1
ATOM 579 C CA . ALA A 1 74 ? 14.258 5.324 26.656 1 90.5 74 ALA A CA 1
ATOM 580 C C . ALA A 1 74 ? 13.008 6.172 26.906 1 90.5 74 ALA A C 1
ATOM 582 O O . ALA A 1 74 ? 12.102 6.207 26.062 1 90.5 74 ALA A O 1
ATOM 583 N N . GLY A 1 75 ? 13.008 6.855 27.953 1 89.31 75 GLY A N 1
ATOM 584 C CA . GLY A 1 75 ? 11.852 7.652 28.328 1 89.31 75 GLY A CA 1
ATOM 585 C C . GLY A 1 75 ? 11.617 8.836 27.406 1 89.31 75 GLY A C 1
ATOM 586 O O . GLY A 1 75 ? 10.523 9.398 27.375 1 89.31 75 GLY A O 1
ATOM 587 N N . ALA A 1 76 ? 12.664 9.148 26.688 1 91.88 76 ALA A N 1
ATOM 588 C CA . ALA A 1 76 ? 12.562 10.297 25.797 1 91.88 76 ALA A CA 1
ATOM 589 C C . ALA A 1 76 ? 12.047 9.875 24.422 1 91.88 76 ALA A C 1
ATOM 591 O O . ALA A 1 76 ? 11.852 10.719 23.547 1 91.88 76 ALA A O 1
ATOM 592 N N . LEU A 1 77 ? 11.828 8.578 24.266 1 89.44 77 LEU A N 1
ATOM 593 C CA . LEU A 1 77 ? 11.562 8.062 22.938 1 89.44 77 LEU A CA 1
ATOM 594 C C . LEU A 1 77 ? 10.203 7.375 22.875 1 89.44 77 LEU A C 1
ATOM 596 O O . LEU A 1 77 ? 9.711 6.887 23.891 1 89.44 77 LEU A O 1
ATOM 600 N N . ARG A 1 78 ? 9.609 7.461 21.781 1 86.69 78 ARG A N 1
ATOM 601 C CA . ARG A 1 78 ? 8.453 6.641 21.422 1 86.69 78 ARG A CA 1
ATOM 602 C C . ARG A 1 78 ? 8.688 5.922 20.094 1 86.69 78 ARG A C 1
ATOM 604 O O . ARG A 1 78 ? 9.188 6.52 19.141 1 86.69 78 ARG A O 1
ATOM 611 N N . GLU A 1 79 ? 8.383 4.727 20.141 1 84.5 79 GLU A N 1
ATOM 612 C CA . GLU A 1 79 ? 8.523 3.959 18.906 1 84.5 79 GLU A CA 1
ATOM 613 C C . GLU A 1 79 ? 7.574 4.465 17.828 1 84.5 79 GLU A C 1
ATOM 615 O O . GLU A 1 79 ? 6.422 4.789 18.125 1 84.5 79 GLU A O 1
ATOM 620 N N . ARG A 1 80 ? 8.102 4.633 16.641 1 86.12 80 ARG A N 1
ATOM 621 C CA . ARG A 1 80 ? 7.238 4.918 15.5 1 86.12 80 ARG A CA 1
ATOM 622 C C . ARG A 1 80 ? 6.379 3.709 15.148 1 86.12 80 ARG A C 1
ATOM 624 O O . ARG A 1 80 ? 6.879 2.586 15.078 1 86.12 80 ARG A O 1
ATOM 631 N N . GLU A 1 81 ? 5.117 4.008 15.047 1 83.06 81 GLU A N 1
ATOM 632 C CA . GLU A 1 81 ? 4.188 2.908 14.789 1 83.06 81 GLU A CA 1
ATOM 633 C C . GLU A 1 81 ? 3.633 2.973 13.367 1 83.06 81 GLU A C 1
ATOM 635 O O . GLU A 1 81 ? 3.566 4.051 12.773 1 83.06 81 GLU A O 1
ATOM 640 N N . ALA A 1 82 ? 3.395 1.746 12.859 1 82.25 82 ALA A N 1
ATOM 641 C CA . ALA A 1 82 ? 2.727 1.7 11.562 1 82.25 82 ALA A CA 1
ATOM 642 C C . ALA A 1 82 ? 1.337 2.326 11.633 1 82.25 82 ALA A C 1
ATOM 644 O O . ALA A 1 82 ? 0.629 2.162 12.633 1 82.25 82 ALA A O 1
ATOM 645 N N . LEU A 1 83 ? 1.052 3.098 10.609 1 84.94 83 LEU A N 1
ATOM 646 C CA . LEU A 1 83 ? -0.323 3.568 10.484 1 84.94 83 LEU A CA 1
ATOM 647 C C . LEU A 1 83 ? -1.27 2.412 10.18 1 84.94 83 LEU A C 1
ATOM 649 O O . LEU A 1 83 ? -0.945 1.533 9.375 1 84.94 83 LEU A O 1
ATOM 653 N N . SER A 1 84 ? -2.271 2.256 10.844 1 77.12 84 SER A N 1
ATOM 654 C CA . SER A 1 84 ? -3.238 1.19 10.594 1 77.12 84 SER A CA 1
ATOM 655 C C . SER A 1 84 ? -3.992 1.422 9.289 1 77.12 84 SER A C 1
ATOM 657 O O . SER A 1 84 ? -4.328 2.561 8.953 1 77.12 84 SER A O 1
ATOM 659 N N . ALA A 1 85 ? -4.035 0.334 8.523 1 75.19 85 ALA A N 1
ATOM 660 C CA . ALA A 1 85 ? -4.934 0.409 7.375 1 75.19 85 ALA A CA 1
ATOM 661 C C . ALA A 1 85 ? -6.395 0.418 7.82 1 75.19 85 ALA A C 1
ATOM 663 O O . ALA A 1 85 ? -6.922 -0.606 8.266 1 75.19 85 ALA A O 1
ATOM 664 N N . ASP A 1 86 ? -6.902 1.544 8.156 1 81.25 86 ASP A N 1
ATOM 665 C CA . ASP A 1 86 ? -8.266 1.752 8.641 1 81.25 86 ASP A CA 1
ATOM 666 C C . ASP A 1 86 ? -9.086 2.562 7.641 1 81.25 86 ASP A C 1
ATOM 668 O O . ASP A 1 86 ? -8.766 3.723 7.367 1 81.25 86 ASP A O 1
ATOM 672 N N . PRO A 1 87 ? -10.125 1.875 7.129 1 81.81 87 PRO A N 1
ATOM 673 C CA . PRO A 1 87 ? -10.961 2.609 6.172 1 81.81 87 PRO A CA 1
ATOM 674 C C . PRO A 1 87 ? -11.648 3.82 6.793 1 81.81 87 PRO A C 1
ATOM 676 O O . PRO A 1 87 ? -12.141 4.695 6.074 1 81.81 87 PRO A O 1
ATOM 679 N N . LYS A 1 88 ? -11.625 3.842 8.062 1 89.88 88 LYS A N 1
ATOM 680 C CA . LYS A 1 88 ? -12.281 4.949 8.758 1 89.88 88 LYS A CA 1
ATOM 681 C C . LYS A 1 88 ? -11.359 6.164 8.844 1 89.88 88 LYS A C 1
ATOM 683 O O . LYS A 1 88 ? -11.805 7.258 9.203 1 89.88 88 LYS A O 1
ATOM 688 N N . LEU A 1 89 ? -10.172 6.039 8.539 1 91.5 89 LEU A N 1
ATOM 689 C CA . LEU A 1 89 ? -9.219 7.145 8.586 1 91.5 89 LEU A CA 1
ATOM 690 C C . LEU A 1 89 ? -9.5 8.148 7.469 1 91.5 89 LEU A C 1
ATOM 692 O O . LEU A 1 89 ? -9.68 7.758 6.312 1 91.5 89 LEU A O 1
ATOM 696 N N . SER A 1 90 ? -9.625 9.406 7.879 1 93.31 90 SER A N 1
ATOM 697 C CA . SER A 1 90 ? -9.945 10.438 6.898 1 93.31 90 SER A CA 1
ATOM 698 C C . SER A 1 90 ? -9.023 11.648 7.047 1 93.31 90 SER A C 1
ATOM 700 O O . SER A 1 90 ? -8.727 12.07 8.164 1 93.31 90 SER A O 1
ATOM 702 N N . LEU A 1 91 ? -8.586 12.203 5.922 1 93.06 91 LEU A N 1
ATOM 703 C CA . LEU A 1 91 ? -7.836 13.453 5.914 1 93.06 91 LEU A CA 1
ATOM 704 C C . LEU A 1 91 ? -8.766 14.648 6.121 1 93.06 91 LEU A C 1
ATOM 706 O O . LEU A 1 91 ? -8.312 15.75 6.438 1 93.06 91 LEU A O 1
ATOM 710 N N . MET A 1 92 ? -10.008 14.391 5.906 1 94.44 92 MET A N 1
ATOM 711 C CA . MET A 1 92 ? -11.031 15.422 6 1 94.44 92 MET A CA 1
ATOM 712 C C . MET A 1 92 ? -12.18 14.961 6.891 1 94.44 92 MET A C 1
ATOM 714 O O . MET A 1 92 ? -13.328 14.875 6.441 1 94.44 92 MET A O 1
ATOM 718 N N . PRO A 1 93 ? -11.883 14.805 8.133 1 94.81 93 PRO A N 1
ATOM 719 C CA . PRO A 1 93 ? -12.922 14.297 9.031 1 94.81 93 PRO A CA 1
ATOM 720 C C . PRO A 1 93 ? -14.109 15.242 9.164 1 94.81 93 PRO A C 1
ATOM 722 O O . PRO A 1 93 ? -15.188 14.836 9.602 1 94.81 93 PRO A O 1
ATOM 725 N N . TRP A 1 94 ? -13.945 16.484 8.75 1 97.06 94 TRP A N 1
ATOM 726 C CA . TRP A 1 94 ? -14.992 17.5 8.82 1 97.06 94 TRP A CA 1
ATOM 727 C C . TRP A 1 94 ? -15.891 17.453 7.59 1 97.06 94 TRP A C 1
ATOM 729 O O . TRP A 1 94 ? -16.875 18.172 7.504 1 97.06 94 TRP A O 1
ATOM 739 N N . PHE A 1 95 ? -15.609 16.688 6.68 1 97.38 95 PHE A N 1
ATOM 740 C CA . PHE A 1 95 ? -16.422 16.562 5.48 1 97.38 95 PHE A CA 1
ATOM 741 C C . PHE A 1 95 ? -17.516 15.523 5.668 1 97.38 95 PHE A C 1
ATOM 743 O O . PHE A 1 95 ? -17.219 14.328 5.766 1 97.38 95 PHE A O 1
ATOM 750 N N . HIS A 1 96 ? -18.766 15.914 5.562 1 97.69 96 HIS A N 1
ATOM 751 C CA . HIS A 1 96 ? -19.875 15.031 5.922 1 97.69 96 HIS A CA 1
ATOM 752 C C . HIS A 1 96 ? -20.609 14.539 4.684 1 97.69 96 HIS A C 1
ATOM 754 O O . HIS A 1 96 ? -21.578 13.766 4.793 1 97.69 96 HIS A O 1
ATOM 760 N N . GLY A 1 97 ? -20.156 15.023 3.545 1 95.75 97 GLY A N 1
ATOM 761 C CA . GLY A 1 97 ? -20.734 14.523 2.303 1 95.75 97 GLY A CA 1
ATOM 762 C C . GLY A 1 97 ? -22.141 14.992 2.059 1 95.75 97 GLY A C 1
ATOM 763 O O . GLY A 1 97 ? -22.422 16.203 2.105 1 95.75 97 GLY A O 1
ATOM 764 N N . LYS A 1 98 ? -23.047 13.961 1.791 1 96.75 98 LYS A N 1
ATOM 765 C CA . LYS A 1 98 ? -24.406 14.281 1.379 1 96.75 98 LYS A CA 1
ATOM 766 C C . LYS A 1 98 ? -25.344 14.312 2.578 1 96.75 98 LYS A C 1
ATOM 768 O O . LYS A 1 98 ? -26.109 13.367 2.805 1 96.75 98 LYS A O 1
ATOM 773 N N . ILE A 1 99 ? -25.375 15.367 3.305 1 97.69 99 ILE A N 1
ATOM 774 C CA . ILE A 1 99 ? -26.328 15.578 4.383 1 97.69 99 ILE A CA 1
ATOM 775 C C . ILE A 1 99 ? -27.094 16.875 4.145 1 97.69 99 ILE A C 1
ATOM 777 O O . ILE A 1 99 ? -26.641 17.75 3.41 1 97.69 99 ILE A O 1
ATOM 781 N N . SER A 1 100 ? -28.219 16.969 4.773 1 97.5 100 SER A N 1
ATOM 782 C CA . SER A 1 100 ? -29.047 18.156 4.602 1 97.5 100 SER A CA 1
ATOM 783 C C . SER A 1 100 ? -28.578 19.297 5.496 1 97.5 100 SER A C 1
ATOM 785 O O . SER A 1 100 ? -27.812 19.078 6.441 1 97.5 100 SER A O 1
ATOM 787 N N . GLY A 1 101 ? -29.047 20.578 5.148 1 97.81 101 GLY A N 1
ATOM 788 C CA . GLY A 1 101 ? -28.766 21.703 6.016 1 97.81 101 GLY A CA 1
ATOM 789 C C . GLY A 1 101 ? -29.25 21.5 7.438 1 97.81 101 GLY A C 1
ATOM 790 O O . GLY A 1 101 ? -28.578 21.891 8.391 1 97.81 101 GLY A O 1
ATOM 791 N N . GLN A 1 102 ? -30.391 20.828 7.496 1 97.5 102 GLN A N 1
ATOM 792 C CA . GLN A 1 102 ? -30.969 20.562 8.812 1 97.5 102 GLN A CA 1
ATOM 793 C C . GLN A 1 102 ? -30.109 19.562 9.594 1 97.5 102 GLN A C 1
ATOM 795 O O . GLN A 1 102 ? -29.906 19.734 10.797 1 97.5 102 GLN A O 1
ATOM 800 N N . GLU A 1 103 ? -29.641 18.578 8.938 1 97.88 103 GLU A N 1
ATOM 801 C CA . GLU A 1 103 ? -28.75 17.609 9.578 1 97.88 103 GLU A CA 1
ATOM 802 C C . GLU A 1 103 ? -27.453 18.281 10.055 1 97.88 103 GLU A C 1
ATOM 804 O O . GLU A 1 103 ? -26.953 17.953 11.125 1 97.88 103 GLU A O 1
ATOM 809 N N . ALA A 1 104 ? -26.984 19.172 9.227 1 98.44 104 ALA A N 1
ATOM 810 C CA . ALA A 1 104 ? -25.766 19.891 9.602 1 98.44 104 ALA A CA 1
ATOM 811 C C . ALA A 1 104 ? -25.984 20.688 10.883 1 98.44 104 ALA A C 1
ATOM 813 O O . ALA A 1 104 ? -25.125 20.703 11.766 1 98.44 104 ALA A O 1
ATOM 814 N N . VAL A 1 105 ? -27.125 21.312 10.977 1 98.44 105 VAL A N 1
ATOM 815 C CA . VAL A 1 105 ? -27.469 22.094 12.164 1 98.44 105 VAL A CA 1
ATOM 816 C C . VAL A 1 105 ? -27.516 21.172 13.391 1 98.44 105 VAL A C 1
ATOM 818 O O . VAL A 1 105 ? -27.031 21.547 14.461 1 98.44 105 VAL A O 1
ATOM 821 N N . GLN A 1 106 ? -28.047 19.953 13.188 1 98.12 106 GLN A N 1
ATOM 822 C CA . GLN A 1 106 ? -28.125 19 14.281 1 98.12 106 GLN A CA 1
ATOM 823 C C . GLN A 1 106 ? -26.75 18.516 14.719 1 98.12 106 GLN A C 1
ATOM 825 O O . GLN A 1 106 ? -26.469 18.406 15.914 1 98.12 106 GLN A O 1
ATOM 830 N N . GLN A 1 107 ? -25.891 18.297 13.773 1 97.88 107 GLN A N 1
ATOM 831 C CA . GLN A 1 107 ? -24.547 17.797 14.055 1 97.88 107 GLN A CA 1
ATOM 832 C C . GLN A 1 107 ? -23.719 18.844 14.828 1 97.88 107 GLN A C 1
ATOM 834 O O . GLN A 1 107 ? -22.828 18.484 15.602 1 97.88 107 GLN A O 1
ATOM 839 N N . LEU A 1 108 ? -24.062 20.094 14.656 1 98.38 108 LEU A N 1
ATOM 840 C CA . LEU A 1 108 ? -23.266 21.156 15.242 1 98.38 108 LEU A CA 1
ATOM 841 C C . LEU A 1 108 ? -23.859 21.625 16.562 1 98.38 108 LEU A C 1
ATOM 843 O O . LEU A 1 108 ? -23.641 22.766 16.984 1 98.38 108 LEU A O 1
ATOM 847 N N . GLN A 1 109 ? -24.641 20.672 17.156 1 97.44 109 GLN A N 1
ATOM 848 C CA . GLN A 1 109 ? -25.156 20.922 18.5 1 97.44 109 GLN A CA 1
ATOM 849 C C . GLN A 1 109 ? -24.344 20.141 19.547 1 97.44 109 GLN A C 1
ATOM 851 O O . GLN A 1 109 ? -23.922 19.016 19.297 1 97.44 109 GLN A O 1
ATOM 856 N N . PRO A 1 110 ? -24.125 20.703 20.766 1 97.38 110 PRO A N 1
ATOM 857 C CA . PRO A 1 110 ? -24.453 22.047 21.234 1 97.38 110 PRO A CA 1
ATOM 858 C C . PRO A 1 110 ? -23.609 23.125 20.547 1 97.38 110 PRO A C 1
ATOM 860 O O . PRO A 1 110 ? -22.531 22.828 20.031 1 97.38 110 PRO A O 1
ATOM 863 N N . PRO A 1 111 ? -24.109 24.281 20.562 1 97.12 111 PRO A N 1
ATOM 864 C CA . PRO A 1 111 ? -23.391 25.359 19.859 1 97.12 111 PRO A CA 1
ATOM 865 C C . PRO A 1 111 ? -22.031 25.656 20.469 1 97.12 111 PRO A C 1
ATOM 867 O O . PRO A 1 111 ? -21.875 25.594 21.688 1 97.12 111 PRO A O 1
ATOM 870 N N . GLU A 1 112 ? -21.031 25.812 19.641 1 98.12 112 GLU A N 1
ATOM 871 C CA . GLU A 1 112 ? -19.672 26.219 19.984 1 98.12 112 GLU A CA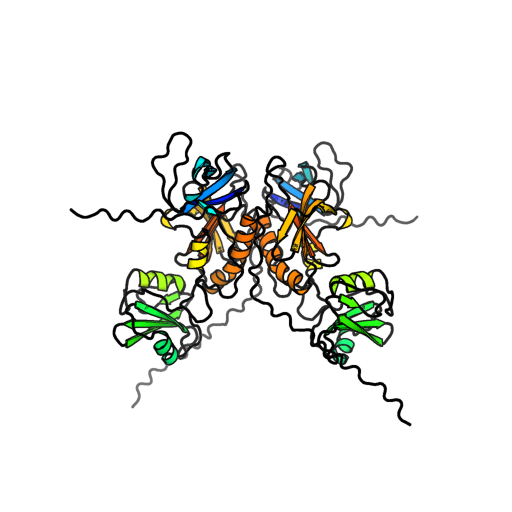 1
ATOM 872 C C . GLU A 1 112 ? -19.062 27.078 18.875 1 98.12 112 GLU A C 1
ATOM 874 O O . GLU A 1 112 ? -18.922 26.625 17.734 1 98.12 112 GLU A O 1
ATOM 879 N N . ASP A 1 113 ? -18.734 28.281 19.25 1 98.19 113 ASP A N 1
ATOM 880 C CA . ASP A 1 113 ? -18.203 29.188 18.234 1 98.19 113 ASP A CA 1
ATOM 881 C C . ASP A 1 113 ? -16.984 28.578 17.531 1 98.19 113 ASP A C 1
ATOM 883 O O . ASP A 1 113 ? -16.031 28.172 18.188 1 98.19 113 ASP A O 1
ATOM 887 N N . GLY A 1 114 ? -17.109 28.484 16.172 1 98.38 114 GLY A N 1
ATOM 888 C CA . GLY A 1 114 ? -15.984 27.969 15.398 1 98.38 114 GLY A CA 1
ATOM 889 C C . GLY A 1 114 ? -16.094 26.484 15.125 1 98.38 114 GLY A C 1
ATOM 890 O O . GLY A 1 114 ? -15.281 25.938 14.375 1 98.38 114 GLY A O 1
ATOM 891 N N . LEU A 1 115 ? -17.094 25.828 15.789 1 98.62 115 LEU A N 1
ATOM 892 C CA . LEU A 1 115 ? -17.406 24.453 15.398 1 98.62 115 LEU A CA 1
ATOM 893 C C . LEU A 1 115 ? -17.953 24.406 13.977 1 98.62 115 LEU A C 1
ATOM 895 O O . LEU A 1 115 ? -18.766 25.234 13.594 1 98.62 115 LEU A O 1
ATOM 899 N N . PHE A 1 116 ? -17.375 23.453 13.18 1 98.75 116 PHE A N 1
ATOM 900 C CA . PHE A 1 116 ? -17.781 23.562 11.781 1 98.75 116 PHE A CA 1
ATOM 901 C C . PHE A 1 116 ? -17.781 22.188 11.109 1 98.75 116 PHE A C 1
ATOM 903 O O . PHE A 1 116 ? -17.234 21.234 11.648 1 98.75 116 PHE A O 1
ATOM 910 N N . LEU A 1 117 ? -18.453 22.062 9.961 1 98.75 117 LEU A N 1
ATOM 911 C CA . LEU A 1 117 ? -18.375 20.953 9.031 1 98.75 117 LEU A CA 1
ATOM 912 C C . LEU A 1 117 ? -18.609 21.406 7.594 1 98.75 117 LEU A C 1
ATOM 914 O O . LEU A 1 117 ? -19.016 22.562 7.367 1 98.75 117 LEU A O 1
ATOM 918 N N . VAL A 1 118 ? -18.188 20.625 6.652 1 98.69 118 VAL A N 1
ATOM 919 C CA . VAL A 1 118 ? -18.438 20.891 5.238 1 98.69 118 VAL A CA 1
ATOM 920 C C . VAL A 1 118 ? -19.312 19.781 4.656 1 98.69 118 VAL A C 1
ATOM 922 O O . VAL A 1 118 ? -19.188 18.609 5.012 1 98.69 118 VAL A O 1
ATOM 925 N N . ARG A 1 119 ? -20.234 20.188 3.793 1 98.38 119 ARG A N 1
ATOM 926 C CA . ARG A 1 119 ? -21.125 19.25 3.135 1 98.38 119 ARG A CA 1
ATOM 927 C C . ARG A 1 119 ? -21.297 19.594 1.661 1 98.38 119 ARG A C 1
ATOM 929 O O . ARG A 1 119 ? -20.906 20.672 1.221 1 98.38 119 ARG A O 1
ATOM 936 N N . GLU A 1 120 ? -21.844 18.641 0.935 1 97.56 120 GLU A N 1
ATOM 937 C CA . GLU A 1 120 ? -22.188 18.906 -0.459 1 97.56 120 GLU A CA 1
ATOM 938 C C . GLU A 1 120 ? -23.453 19.766 -0.563 1 97.56 120 GLU A C 1
ATOM 940 O O . GLU A 1 120 ? -24.375 19.641 0.241 1 97.56 120 GLU A O 1
ATOM 945 N N . SER A 1 121 ? -23.438 20.578 -1.524 1 97.38 121 SER A N 1
ATOM 946 C CA . SER A 1 121 ? -24.625 21.406 -1.744 1 97.38 121 SER A CA 1
ATOM 947 C C . SER A 1 121 ? -25.75 20.594 -2.379 1 97.38 121 SER A C 1
ATOM 949 O O . SER A 1 121 ? -25.547 19.953 -3.416 1 97.38 121 SER A O 1
ATOM 951 N N . ALA A 1 122 ? -26.875 20.594 -1.776 1 94.69 122 ALA A N 1
ATOM 952 C CA . ALA A 1 122 ? -28.031 19.906 -2.336 1 94.69 122 ALA A CA 1
ATOM 953 C C . ALA A 1 122 ? -28.656 20.719 -3.469 1 94.69 122 ALA A C 1
ATOM 955 O O . ALA A 1 122 ? -29.125 20.156 -4.461 1 94.69 122 ALA A O 1
ATOM 956 N N . ARG A 1 123 ? -28.656 21.984 -3.357 1 94.88 123 ARG A N 1
ATOM 957 C CA . ARG A 1 123 ? -29.297 22.891 -4.309 1 94.88 123 ARG A CA 1
ATOM 958 C C . ARG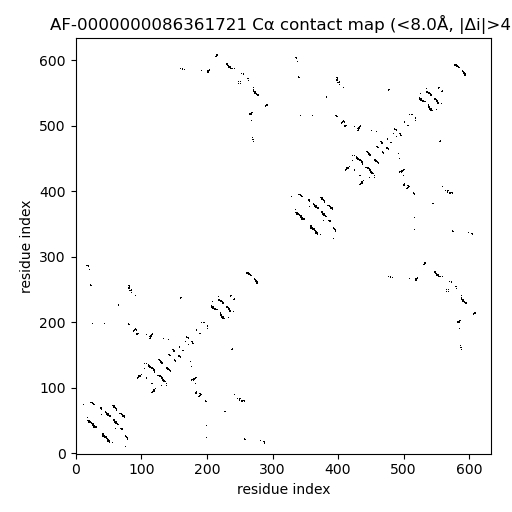 A 1 123 ? -28.438 23.078 -5.551 1 94.88 123 ARG A C 1
ATOM 960 O O . ARG A 1 123 ? -28.953 23.297 -6.645 1 94.88 123 ARG A O 1
ATOM 967 N N . HIS A 1 124 ? -27.094 23.062 -5.387 1 94.94 124 HIS A N 1
ATOM 968 C CA . HIS A 1 124 ? -26.141 23.25 -6.477 1 94.94 124 HIS A CA 1
ATOM 969 C C . HIS A 1 124 ? -25.141 22.109 -6.547 1 94.94 124 HIS A C 1
ATOM 971 O O . HIS A 1 124 ? -24.016 22.219 -6.039 1 94.94 124 HIS A O 1
ATOM 977 N N . PRO A 1 125 ? -25.484 21.078 -7.273 1 92.69 125 PRO A N 1
ATOM 978 C CA . PRO A 1 125 ? -24.562 19.938 -7.363 1 92.69 125 PRO A CA 1
ATOM 979 C C . PRO A 1 125 ? -23.172 20.344 -7.863 1 92.69 125 PRO A C 1
ATOM 981 O O . PRO A 1 125 ? -23.062 21.094 -8.836 1 92.69 125 PRO A O 1
ATOM 984 N N . GLY A 1 126 ? -22.172 19.875 -7.227 1 93.38 126 GLY A N 1
ATOM 985 C CA . GLY A 1 126 ? -20.797 20.234 -7.543 1 93.38 126 GLY A CA 1
ATOM 986 C C . GLY A 1 126 ? -20.203 21.234 -6.574 1 93.38 126 GLY A C 1
ATOM 987 O O . GLY A 1 126 ? -18.969 21.312 -6.422 1 93.38 126 GLY A O 1
ATOM 988 N N . ASP A 1 127 ? -21.109 22.062 -6.008 1 96.88 127 ASP A N 1
ATOM 989 C CA . ASP A 1 127 ? -20.672 23.016 -4.992 1 96.88 127 ASP A CA 1
ATOM 990 C C . ASP A 1 127 ? -20.703 22.391 -3.6 1 96.88 127 ASP A C 1
ATOM 992 O O . ASP A 1 127 ? -21.141 21.25 -3.436 1 96.88 127 ASP A O 1
ATOM 996 N N . TYR A 1 128 ? -20.109 23.141 -2.666 1 98.19 128 TYR A N 1
ATOM 997 C CA . TYR A 1 128 ? -20.109 22.719 -1.271 1 98.19 128 TYR A CA 1
ATOM 998 C C . TYR A 1 128 ? -20.75 23.766 -0.376 1 98.19 128 TYR A C 1
ATOM 1000 O O . TYR A 1 128 ? -21.125 24.844 -0.848 1 98.19 128 TYR A O 1
ATOM 1008 N N . VAL A 1 129 ? -21.016 23.391 0.861 1 98.75 129 VAL A N 1
ATOM 1009 C CA . VAL A 1 129 ? -21.5 24.328 1.864 1 98.75 129 VAL A CA 1
ATOM 1010 C C . VAL A 1 129 ? -20.656 24.219 3.129 1 98.75 129 VAL A C 1
ATOM 1012 O O . VAL A 1 129 ? -20.469 23.125 3.666 1 98.75 129 VAL A O 1
ATOM 1015 N N . LEU A 1 130 ? -20.078 25.281 3.508 1 98.75 130 LEU A N 1
ATOM 1016 C CA . LEU A 1 130 ? -19.406 25.391 4.801 1 98.75 130 LEU A CA 1
ATOM 1017 C C . LEU A 1 130 ? -20.375 25.828 5.887 1 98.75 130 LEU A C 1
ATOM 1019 O O . LEU A 1 130 ? -21 26.891 5.781 1 98.75 130 LEU A O 1
ATOM 1023 N N . CYS A 1 131 ? -20.578 24.984 6.887 1 98.81 131 CYS A N 1
ATOM 1024 C CA . CYS A 1 131 ? -21.484 25.281 7.996 1 98.81 131 CYS A CA 1
ATOM 1025 C C . CYS A 1 131 ? -20.688 25.609 9.258 1 98.81 131 CYS A C 1
ATOM 1027 O O . CYS A 1 131 ? -19.875 24.812 9.719 1 98.81 131 CYS A O 1
ATOM 1029 N N . VAL A 1 132 ? -21 26.75 9.836 1 98.81 132 VAL A N 1
ATOM 1030 C CA . VAL A 1 132 ? -20.203 27.219 10.969 1 98.81 132 VAL A CA 1
ATOM 1031 C C . VAL A 1 132 ? -21.141 27.609 12.117 1 98.81 132 VAL A C 1
ATOM 1033 O O . VAL A 1 132 ? -22.094 28.359 11.922 1 98.81 132 VAL A O 1
ATOM 1036 N N . SER A 1 133 ? -20.828 27.031 13.289 1 98.75 133 SER A N 1
ATOM 1037 C CA . SER A 1 133 ? -21.562 27.422 14.492 1 98.75 133 SER A CA 1
ATOM 1038 C C . SER A 1 133 ? -21.078 28.766 15.023 1 98.75 133 SER A C 1
ATOM 1040 O O . SER A 1 133 ? -19.875 28.969 15.188 1 98.75 133 SER A O 1
ATOM 1042 N N . PHE A 1 134 ? -21.906 29.703 15.312 1 98.38 134 PHE A N 1
ATOM 1043 C CA . PHE A 1 134 ? -21.594 31.031 15.836 1 98.38 134 PHE A CA 1
ATOM 1044 C C . PHE A 1 134 ? -22.734 31.562 16.688 1 98.38 134 PHE A C 1
ATOM 1046 O O . PHE A 1 134 ? -23.812 31.844 16.172 1 98.38 134 PHE A O 1
ATOM 1053 N N . GLY A 1 135 ? -22.422 31.703 17.891 1 96.75 135 GLY A N 1
ATOM 1054 C CA . GLY A 1 135 ? -23.516 32 18.797 1 96.75 135 GLY A CA 1
ATOM 1055 C C . GLY A 1 135 ? -24.516 30.875 18.922 1 96.75 135 GLY A C 1
ATOM 1056 O O . GLY A 1 135 ? -24.141 29.75 19.297 1 96.75 135 GLY A O 1
ATOM 1057 N N . ARG A 1 136 ? -25.844 31.156 18.656 1 95.44 136 ARG A N 1
ATOM 1058 C CA . ARG A 1 136 ? -26.891 30.141 18.734 1 95.44 136 ARG A CA 1
ATOM 1059 C C . ARG A 1 136 ? -27.297 29.656 17.328 1 95.44 136 ARG A C 1
ATOM 1061 O O . ARG A 1 136 ? -28.156 28.797 17.203 1 95.44 136 ARG A O 1
ATOM 1068 N N . ASP A 1 137 ? -26.531 30.156 16.359 1 97.5 137 ASP A N 1
ATOM 1069 C CA . ASP A 1 137 ? -26.922 29.859 14.984 1 97.5 137 ASP A CA 1
ATOM 1070 C C . ASP A 1 137 ? -25.859 29.031 14.273 1 97.5 137 ASP A C 1
ATOM 1072 O O . ASP A 1 137 ? -24.719 28.953 14.75 1 97.5 137 ASP A O 1
ATOM 1076 N N . VAL A 1 138 ? -26.297 28.375 13.242 1 98.62 138 VAL A N 1
ATOM 1077 C CA . VAL A 1 138 ? -25.375 27.781 12.273 1 98.62 138 VAL A CA 1
ATOM 1078 C C . VAL A 1 138 ? -25.438 28.562 10.961 1 98.62 138 VAL A C 1
ATOM 1080 O O . VAL A 1 138 ? -26.516 28.672 10.352 1 98.62 138 VAL A O 1
ATOM 1083 N N . ILE A 1 139 ? -24.375 29.203 10.617 1 98.62 139 ILE A N 1
ATOM 1084 C CA . ILE A 1 139 ? -24.312 29.984 9.383 1 98.62 139 ILE A CA 1
ATOM 1085 C C . ILE A 1 139 ? -23.828 29.094 8.234 1 98.62 139 ILE A C 1
ATOM 1087 O O . ILE A 1 139 ? -22.812 28.391 8.375 1 98.62 139 ILE A O 1
ATOM 1091 N N . HIS A 1 140 ? -24.547 29.141 7.086 1 98.44 140 HIS A N 1
ATOM 1092 C CA . HIS A 1 140 ? -24.219 28.344 5.914 1 98.44 140 HIS A CA 1
ATOM 1093 C C . HIS A 1 140 ? -23.609 29.203 4.809 1 98.44 140 HIS A C 1
ATOM 1095 O O . HIS A 1 140 ? -24.234 30.172 4.359 1 98.44 140 HIS A O 1
ATOM 1101 N N . TYR A 1 141 ? -22.422 28.875 4.453 1 98.19 141 TYR A N 1
ATOM 1102 C CA . TYR A 1 141 ? -21.766 29.547 3.342 1 98.19 141 TYR A CA 1
ATOM 1103 C C . TYR A 1 141 ? -21.688 28.641 2.119 1 98.19 141 TYR A C 1
ATOM 1105 O O . TYR A 1 141 ? -21.078 27.562 2.176 1 98.19 141 TYR A O 1
ATOM 1113 N N . ARG A 1 142 ? -22.203 29.047 1.075 1 97.94 142 ARG A N 1
ATOM 1114 C CA . ARG A 1 142 ? -22 28.297 -0.166 1 97.94 142 ARG A CA 1
ATOM 1115 C C . ARG A 1 142 ? -20.562 28.422 -0.653 1 97.94 142 ARG A C 1
ATOM 1117 O O . ARG A 1 142 ? -20 29.531 -0.675 1 97.94 142 ARG A O 1
ATOM 1124 N N . VAL A 1 143 ? -19.984 27.312 -0.932 1 98.31 143 VAL A N 1
ATOM 1125 C CA . VAL A 1 143 ? -18.641 27.25 -1.516 1 98.31 143 VAL A CA 1
ATOM 1126 C C . VAL A 1 143 ? -18.75 26.938 -3.008 1 98.31 143 VAL A C 1
ATOM 1128 O O . VAL A 1 143 ? -19.047 25.812 -3.391 1 98.31 143 VAL A O 1
ATOM 1131 N N . LEU A 1 144 ? -18.422 27.922 -3.801 1 97 144 LEU A N 1
ATOM 1132 C CA . LEU A 1 144 ? -18.469 27.75 -5.25 1 97 144 LEU A CA 1
ATOM 1133 C C . LEU A 1 144 ? -17.281 26.938 -5.742 1 97 144 LEU A C 1
ATOM 1135 O O . LEU A 1 144 ? -16.156 27.141 -5.297 1 97 144 LEU A O 1
ATOM 1139 N N . HIS A 1 145 ? -17.562 25.953 -6.461 1 95.25 145 HIS A N 1
ATOM 1140 C CA . HIS A 1 145 ? -16.516 25.172 -7.121 1 95.25 145 HIS A CA 1
ATOM 1141 C C . HIS A 1 145 ? -16.578 25.359 -8.633 1 95.25 145 HIS A C 1
ATOM 1143 O O . HIS A 1 145 ? -17.422 24.75 -9.305 1 95.25 145 HIS A O 1
ATOM 1149 N N . ARG A 1 146 ? -15.633 26.172 -9.164 1 90.56 146 ARG A N 1
ATOM 1150 C CA . ARG A 1 146 ? -15.602 26.484 -10.586 1 90.56 146 ARG A CA 1
ATOM 1151 C C . ARG A 1 146 ? -14.188 26.359 -11.156 1 90.56 146 ARG A C 1
ATOM 1153 O O . ARG A 1 146 ? -13.234 26.859 -10.57 1 90.56 146 ARG A O 1
ATOM 1160 N N . ASP A 1 147 ? -14.07 25.625 -12.266 1 87.69 147 ASP A N 1
ATOM 1161 C CA . ASP A 1 147 ? -12.805 25.469 -12.984 1 87.69 147 ASP A CA 1
ATOM 1162 C C . ASP A 1 147 ? -11.695 25 -12.047 1 87.69 147 ASP A C 1
ATOM 1164 O O . ASP A 1 147 ? -10.594 25.547 -12.062 1 87.69 147 ASP A O 1
ATOM 1168 N N . GLY A 1 148 ? -12.039 24.203 -11.094 1 86.5 148 GLY A N 1
ATOM 1169 C CA . GLY A 1 148 ? -11.039 23.578 -10.227 1 86.5 148 GLY A CA 1
ATOM 1170 C C . GLY A 1 148 ? -10.68 24.453 -9.039 1 86.5 148 GLY A C 1
ATOM 1171 O O . GLY A 1 148 ? -9.734 24.141 -8.305 1 86.5 148 GLY A O 1
ATOM 1172 N N . HIS A 1 149 ? -11.453 25.531 -8.914 1 92.94 149 HIS A N 1
ATOM 1173 C CA . HIS A 1 149 ? -11.195 26.406 -7.773 1 92.94 149 HIS A CA 1
ATOM 1174 C C . HIS A 1 149 ? -12.422 26.531 -6.879 1 92.94 149 HIS A C 1
ATOM 1176 O O . HIS A 1 149 ? -13.555 26.406 -7.352 1 92.94 149 HIS A O 1
ATOM 1182 N N . LEU A 1 150 ? -12.086 26.766 -5.629 1 96 150 LEU A N 1
ATOM 1183 C CA . LEU A 1 150 ? -13.133 26.969 -4.633 1 96 150 LEU A CA 1
ATOM 1184 C C . LEU A 1 150 ? -13.109 28.391 -4.09 1 96 150 LEU A C 1
ATOM 1186 O O . LEU A 1 150 ? -12.039 28.969 -3.906 1 96 150 LEU A O 1
ATOM 1190 N N . THR A 1 151 ? -14.32 28.953 -3.859 1 96.94 151 THR A N 1
ATOM 1191 C CA . THR A 1 151 ? -14.383 30.281 -3.273 1 96.94 151 THR A CA 1
ATOM 1192 C C . THR A 1 151 ? -15.719 30.5 -2.57 1 96.94 151 THR A C 1
ATOM 1194 O O . THR A 1 151 ? -16.719 29.891 -2.938 1 96.94 151 THR A O 1
ATOM 1197 N N . ILE A 1 152 ? -15.734 31.234 -1.552 1 96.31 152 ILE A N 1
ATOM 1198 C CA . ILE A 1 152 ? -16.953 31.609 -0.842 1 96.31 152 ILE A CA 1
ATOM 1199 C C . ILE A 1 152 ? -17.406 33 -1.285 1 96.31 152 ILE A C 1
ATOM 1201 O O . ILE A 1 152 ? -18.594 33.219 -1.505 1 96.31 152 ILE A O 1
ATOM 1205 N N . ASP A 1 153 ? -16.406 33.938 -1.424 1 89.38 153 ASP A N 1
ATOM 1206 C CA . ASP A 1 153 ? -16.75 35.344 -1.7 1 89.38 153 ASP A CA 1
ATOM 1207 C C . ASP A 1 153 ? -16.094 35.844 -2.984 1 89.38 153 ASP A C 1
ATOM 1209 O O . ASP A 1 153 ? -16.109 37.031 -3.279 1 89.38 153 ASP A O 1
ATOM 1213 N N . GLU A 1 154 ? -15.438 35.062 -3.764 1 88 154 GLU A N 1
ATOM 1214 C CA . GLU A 1 154 ? -14.75 35.344 -5.016 1 88 154 GLU A CA 1
ATOM 1215 C C . GLU A 1 154 ? -13.539 36.25 -4.781 1 88 154 GLU A C 1
ATOM 1217 O O . GLU A 1 154 ? -12.867 36.656 -5.734 1 88 154 GLU A O 1
ATOM 1222 N N . ALA A 1 155 ? -13.273 36.562 -3.547 1 91.38 155 ALA A N 1
ATOM 1223 C CA . ALA A 1 155 ? -12.102 37.344 -3.229 1 91.38 155 ALA A CA 1
ATOM 1224 C C . ALA A 1 155 ? -10.859 36.469 -3.088 1 91.38 155 ALA A C 1
ATOM 1226 O O . ALA A 1 155 ? -9.75 36.906 -3.439 1 91.38 155 ALA A O 1
ATOM 1227 N N . VAL A 1 156 ? -11.047 35.406 -2.441 1 94.44 156 VAL A N 1
ATOM 1228 C CA . VAL A 1 156 ? -9.961 34.438 -2.293 1 94.44 156 VAL A CA 1
ATOM 1229 C C . VAL A 1 156 ? -10.383 33.094 -2.902 1 94.44 156 VAL A C 1
ATOM 1231 O O . VAL A 1 156 ? -11.539 32.688 -2.773 1 94.44 156 VAL A O 1
ATOM 1234 N N . CYS A 1 157 ? -9.383 32.469 -3.615 1 94.69 157 CYS A N 1
ATOM 1235 C CA . CYS A 1 157 ? -9.641 31.172 -4.25 1 94.69 157 CYS A CA 1
ATOM 1236 C C . CYS A 1 157 ? -8.719 30.094 -3.686 1 94.69 157 CYS A C 1
ATOM 1238 O O . CYS A 1 157 ? -7.602 30.391 -3.26 1 94.69 157 CYS A O 1
ATOM 1240 N N . PHE A 1 158 ? -9.266 28.891 -3.658 1 93.94 158 PHE A N 1
ATOM 1241 C CA . PHE A 1 158 ? -8.523 27.75 -3.123 1 93.94 158 PHE A CA 1
ATOM 1242 C C . PHE A 1 158 ? -8.492 26.609 -4.125 1 93.94 158 PHE A C 1
ATOM 1244 O O . PHE A 1 158 ? -9.422 26.438 -4.918 1 93.94 158 PHE A O 1
ATOM 1251 N N . CYS A 1 159 ? -7.461 25.797 -3.977 1 89.19 159 CYS A N 1
ATOM 1252 C CA . CYS A 1 159 ? -7.309 24.688 -4.922 1 89.19 159 CYS A CA 1
ATOM 1253 C C . CYS A 1 159 ? -8.07 23.453 -4.445 1 89.19 159 CYS A C 1
ATOM 1255 O O . CYS A 1 159 ? -8.406 22.578 -5.246 1 89.19 159 CYS A O 1
ATOM 1257 N N . ASN A 1 160 ? -8.281 23.359 -3.223 1 91.44 160 ASN A N 1
ATOM 1258 C CA . ASN A 1 160 ? -9.008 22.234 -2.633 1 91.44 160 ASN A CA 1
ATOM 1259 C C . ASN A 1 160 ? -9.648 22.609 -1.301 1 91.44 160 ASN A C 1
ATOM 1261 O O . ASN A 1 160 ? -9.445 23.719 -0.805 1 91.44 160 ASN A O 1
ATOM 1265 N N . LEU A 1 161 ? -10.484 21.719 -0.794 1 95.38 161 LEU A N 1
ATOM 1266 C CA . LEU A 1 161 ? -11.203 21.984 0.442 1 95.38 161 LEU A CA 1
ATOM 1267 C C . LEU A 1 161 ? -10.25 22.109 1.62 1 95.38 161 LEU A C 1
ATOM 1269 O O . LEU A 1 161 ? -10.438 22.953 2.498 1 95.38 161 LEU A O 1
ATOM 1273 N N . MET A 1 162 ? -9.25 21.297 1.671 1 92.69 162 MET A N 1
ATOM 1274 C CA . MET A 1 162 ? -8.273 21.328 2.758 1 92.69 162 MET A CA 1
ATOM 1275 C C . MET A 1 162 ? -7.605 22.688 2.852 1 92.69 162 MET A C 1
ATOM 1277 O O . MET A 1 162 ? -7.434 23.234 3.947 1 92.69 162 MET A O 1
ATOM 1281 N N . ASP A 1 163 ? -7.27 23.188 1.693 1 93.06 163 ASP A N 1
ATOM 1282 C CA . ASP A 1 163 ? -6.676 24.531 1.632 1 93.06 163 ASP A CA 1
ATOM 1283 C C . ASP A 1 163 ? -7.641 25.578 2.166 1 93.06 163 ASP A C 1
ATOM 1285 O O . ASP A 1 163 ? -7.242 26.469 2.914 1 93.06 163 ASP A O 1
ATOM 1289 N N . MET A 1 164 ? -8.828 25.5 1.8 1 95.94 164 MET A N 1
ATOM 1290 C CA . MET A 1 164 ? -9.844 26.438 2.248 1 95.94 164 MET A CA 1
ATOM 1291 C C . MET A 1 164 ? -10.008 26.391 3.764 1 95.94 164 MET A C 1
ATOM 1293 O O . MET A 1 164 ? -9.992 27.422 4.43 1 95.94 164 MET A O 1
ATOM 1297 N N . VAL A 1 165 ? -10.148 25.203 4.27 1 96.38 165 VAL A N 1
ATOM 1298 C CA . VAL A 1 165 ? -10.336 25.016 5.707 1 96.38 165 VAL A CA 1
ATOM 1299 C C . VAL A 1 165 ? -9.125 25.562 6.461 1 96.38 165 VAL A C 1
ATOM 1301 O O . VAL A 1 165 ? -9.266 26.234 7.48 1 96.38 165 VAL A O 1
ATOM 1304 N N . GLU A 1 166 ? -7.984 25.266 5.988 1 93.69 166 GLU A N 1
ATOM 1305 C CA . GLU A 1 166 ? -6.766 25.781 6.602 1 93.69 166 GLU A CA 1
ATOM 1306 C C . GLU A 1 166 ? -6.762 27.297 6.633 1 93.69 166 GLU A C 1
ATOM 1308 O O . GLU A 1 166 ? -6.422 27.906 7.648 1 93.69 166 GLU A O 1
ATOM 1313 N N . HIS A 1 167 ? -7.102 27.875 5.539 1 94.88 167 HIS A N 1
ATOM 1314 C CA . HIS A 1 167 ? -7.129 29.328 5.43 1 94.88 167 HIS A CA 1
ATOM 1315 C C . HIS A 1 167 ? -8.07 29.938 6.465 1 94.88 167 HIS A C 1
ATOM 1317 O O . HIS A 1 167 ? -7.668 30.812 7.227 1 94.88 167 HIS A O 1
ATOM 1323 N N . TYR A 1 168 ? -9.258 29.422 6.539 1 97.12 168 TYR A N 1
ATOM 1324 C CA . TYR A 1 168 ? -10.273 30.031 7.398 1 97.12 168 TYR A CA 1
ATOM 1325 C C . TYR A 1 168 ? -10.062 29.625 8.852 1 97.12 168 TYR A C 1
ATOM 1327 O O . TYR A 1 168 ? -10.703 30.156 9.758 1 97.12 168 TYR A O 1
ATOM 1335 N N . SER A 1 169 ? -9.203 28.672 9.117 1 96.25 169 SER A N 1
ATOM 1336 C CA . SER A 1 169 ? -8.781 28.375 10.484 1 96.25 169 SER A CA 1
ATOM 1337 C C . SER A 1 169 ? -7.777 29.406 10.992 1 96.25 169 SER A C 1
ATOM 1339 O O . SER A 1 169 ? -7.672 29.641 12.195 1 96.25 169 SER A O 1
ATOM 1341 N N . LYS A 1 170 ? -7.082 30 10.102 1 95.25 170 LYS A N 1
ATOM 1342 C CA . LYS A 1 170 ? -6.059 30.969 10.461 1 95.25 170 LYS A CA 1
ATOM 1343 C C . LYS A 1 170 ? -6.609 32.406 10.414 1 95.25 170 LYS A C 1
ATOM 1345 O O . LYS A 1 170 ? -6.227 33.25 11.227 1 95.25 170 LYS A O 1
ATOM 1350 N N . ASP A 1 171 ? -7.449 32.656 9.438 1 94.69 171 ASP A N 1
ATOM 1351 C CA . ASP A 1 171 ? -8.047 33.969 9.203 1 94.69 171 ASP A CA 1
ATOM 1352 C C . ASP A 1 171 ? -9.523 33.844 8.859 1 94.69 171 ASP A C 1
ATOM 1354 O O . ASP A 1 171 ? -9.891 33.125 7.906 1 94.69 171 ASP A O 1
ATOM 1358 N N . LYS A 1 172 ? -10.383 34.531 9.625 1 94.06 172 LYS A N 1
ATOM 1359 C CA . LYS A 1 172 ? -11.82 34.406 9.406 1 94.06 172 LYS A CA 1
ATOM 1360 C C . LYS A 1 172 ? -12.211 34.875 8.008 1 94.06 172 LYS A C 1
ATOM 1362 O O . LYS A 1 172 ? -13.109 34.312 7.383 1 94.06 172 LYS A O 1
ATOM 1367 N N . GLY A 1 173 ? -11.539 36 7.539 1 93.31 173 GLY A N 1
ATOM 1368 C CA . GLY A 1 173 ? -11.859 36.531 6.227 1 93.31 173 GLY A CA 1
ATOM 1369 C C . GLY A 1 173 ? -13.328 36.875 6.062 1 93.31 173 GLY A C 1
ATOM 1370 O O . GLY A 1 173 ? -13.898 37.625 6.871 1 93.31 173 GLY A O 1
ATOM 1371 N N . ALA A 1 174 ? -14 36.156 5.098 1 93.44 174 ALA A N 1
ATOM 1372 C CA . ALA A 1 174 ? -15.375 36.438 4.695 1 93.44 174 ALA A CA 1
ATOM 1373 C C . ALA A 1 174 ? -16.375 35.719 5.594 1 93.44 174 ALA A C 1
ATOM 1375 O O . ALA A 1 174 ? -17.594 35.906 5.453 1 93.44 174 ALA A O 1
ATOM 1376 N N . ILE A 1 175 ? -15.953 34.906 6.52 1 97 175 ILE A N 1
ATOM 1377 C CA . ILE A 1 175 ? -16.906 34.125 7.277 1 97 175 ILE A CA 1
ATOM 1378 C C . ILE A 1 175 ? -17.062 34.688 8.688 1 97 175 ILE A C 1
ATOM 1380 O O . ILE A 1 175 ? -16.344 35.625 9.062 1 97 175 ILE A O 1
ATOM 1384 N N . CYS A 1 176 ? -17.984 34.219 9.445 1 97.12 176 CYS A N 1
ATOM 1385 C CA . CYS A 1 176 ? -18.438 34.812 10.695 1 97.12 176 CYS A CA 1
ATOM 1386 C C . CYS A 1 176 ? -17.359 34.719 11.766 1 97.12 176 CYS A C 1
ATOM 1388 O O . CYS A 1 176 ? -17.266 35.594 12.633 1 97.12 176 CYS A O 1
ATOM 1390 N N . THR A 1 177 ? -16.562 33.656 11.797 1 97.81 177 THR A N 1
ATOM 1391 C CA . THR A 1 177 ? -15.484 33.438 12.75 1 97.81 177 THR A CA 1
ATOM 1392 C C . THR A 1 177 ? -14.461 32.438 12.18 1 97.81 177 THR A C 1
ATOM 1394 O O . THR A 1 177 ? -14.727 31.781 11.18 1 97.81 177 THR A O 1
ATOM 1397 N N . LYS A 1 178 ? -13.352 32.438 12.812 1 98.12 178 LYS A N 1
ATOM 1398 C CA . LYS A 1 178 ? -12.359 31.453 12.422 1 98.12 178 LYS A CA 1
ATOM 1399 C C . LYS A 1 178 ? -12.852 30.031 12.695 1 98.12 178 LYS A C 1
ATOM 1401 O O . LYS A 1 178 ? -13.578 29.812 13.664 1 98.12 178 LYS A O 1
ATOM 1406 N N . LEU A 1 179 ? -12.453 29.141 11.828 1 98.06 179 LEU A N 1
ATOM 1407 C CA . LEU A 1 179 ? -12.719 27.734 12.078 1 98.06 179 LEU A CA 1
ATOM 1408 C C . LEU A 1 179 ? -11.828 27.219 13.203 1 98.06 179 LEU A C 1
ATOM 1410 O O . LEU A 1 179 ? -10.602 27.359 13.156 1 98.06 179 LEU A O 1
ATOM 1414 N N . VAL A 1 180 ? -12.461 26.672 14.242 1 97.25 180 VAL A N 1
ATOM 1415 C CA . VAL A 1 180 ? -11.703 26.281 15.422 1 97.25 180 VAL A CA 1
ATOM 1416 C C . VAL A 1 180 ? -11.703 24.75 15.562 1 97.25 180 VAL A C 1
ATOM 1418 O O . VAL A 1 180 ? -10.641 24.125 15.539 1 97.25 180 VAL A O 1
ATOM 1421 N N . ARG A 1 181 ? -12.867 24.156 15.664 1 96.56 181 ARG A N 1
ATOM 1422 C CA . ARG A 1 181 ? -12.969 22.719 15.883 1 96.56 181 ARG A CA 1
ATOM 1423 C C . ARG A 1 181 ? -13.797 22.047 14.797 1 96.56 181 ARG A C 1
ATOM 1425 O O . ARG A 1 181 ? -14.961 22.406 14.586 1 96.56 181 ARG A O 1
ATOM 1432 N N . PRO A 1 182 ? -13.219 21.109 14.125 1 96.88 182 PRO A N 1
ATOM 1433 C CA . PRO A 1 182 ? -14.008 20.359 13.141 1 96.88 182 PRO A CA 1
ATOM 1434 C C . PRO A 1 182 ? -14.969 19.375 13.781 1 96.88 182 PRO A C 1
ATOM 1436 O O . PRO A 1 182 ? -14.594 18.656 14.719 1 96.88 182 PRO A O 1
ATOM 1439 N N . LYS A 1 183 ? -16.219 19.406 13.375 1 98.06 183 LYS A N 1
ATOM 1440 C CA . LYS A 1 183 ? -17.125 18.312 13.742 1 98.06 183 LYS A CA 1
ATOM 1441 C C . LYS A 1 183 ? -16.844 17.062 12.914 1 98.06 183 LYS A C 1
ATOM 1443 O O . LYS A 1 183 ? -17.094 17.047 11.711 1 98.06 183 LYS A O 1
ATOM 1448 N N . ARG A 1 184 ? -16.422 16.078 13.625 1 96 184 ARG A N 1
ATOM 1449 C CA . ARG A 1 184 ? -16.047 14.852 12.93 1 96 184 ARG A CA 1
ATOM 1450 C C . ARG A 1 184 ? -17.281 14.086 12.469 1 96 184 ARG A C 1
ATOM 1452 O O . ARG A 1 184 ? -18.25 13.953 13.219 1 96 184 ARG A O 1
ATOM 1459 N N . LYS A 1 185 ? -17.188 13.641 11.18 1 96.19 185 LYS A N 1
ATOM 1460 C CA . LYS A 1 185 ? -18.234 12.758 10.688 1 96.19 185 LYS A CA 1
ATOM 1461 C C . LYS A 1 185 ? -18.281 11.461 11.492 1 96.19 185 LYS A C 1
ATOM 1463 O O . LYS A 1 185 ? -17.25 10.883 11.812 1 96.19 185 LYS A O 1
ATOM 1468 N N . GLN A 1 186 ? -19.438 11.062 11.82 1 91.56 186 GLN A N 1
ATOM 1469 C CA . GLN A 1 186 ? -19.594 9.836 12.594 1 91.56 186 GLN A CA 1
ATOM 1470 C C . GLN A 1 186 ? -18.922 8.656 11.906 1 91.56 186 GLN A C 1
ATOM 1472 O O . GLN A 1 186 ? -19.062 8.477 10.695 1 91.56 186 GLN A O 1
ATOM 1477 N N . GLY A 1 187 ? -18.156 7.973 12.648 1 90.88 187 GLY A N 1
ATOM 1478 C CA . GLY A 1 187 ? -17.516 6.773 12.133 1 90.88 187 GLY A CA 1
ATOM 1479 C C . GLY A 1 187 ? -16.141 7.031 11.547 1 90.88 187 GLY A C 1
ATOM 1480 O O . GLY A 1 187 ? -15.469 6.102 11.094 1 90.88 187 GLY A O 1
ATOM 1481 N N . THR A 1 188 ? -15.742 8.273 11.492 1 91.5 188 THR A N 1
ATOM 1482 C CA . THR A 1 188 ? -14.438 8.57 10.922 1 91.5 188 THR A CA 1
ATOM 1483 C C . THR A 1 188 ? -13.422 8.898 12.016 1 91.5 188 THR A C 1
ATOM 1485 O O . THR A 1 188 ? -13.805 9.234 13.141 1 91.5 188 THR A O 1
ATOM 1488 N N . ARG A 1 189 ? -12.227 8.656 11.688 1 91.19 189 ARG A N 1
ATOM 1489 C CA . ARG A 1 189 ? -11.094 9.039 12.531 1 91.19 189 ARG A CA 1
ATOM 1490 C C . ARG A 1 189 ? -10.172 10.008 11.805 1 91.19 189 ARG A C 1
ATOM 1492 O O . ARG A 1 189 ? -10.008 9.922 10.578 1 91.19 189 ARG A O 1
ATOM 1499 N N . SER A 1 190 ? -9.609 10.898 12.539 1 91.81 190 SER A N 1
ATOM 1500 C CA . SER A 1 190 ? -8.742 11.906 11.945 1 91.81 190 SER A CA 1
ATOM 1501 C C . SER A 1 190 ? -7.395 11.312 11.547 1 91.81 190 SER A C 1
ATOM 1503 O O . SER A 1 190 ? -6.621 10.883 12.406 1 91.81 190 SER A O 1
ATOM 1505 N N . ALA A 1 191 ? -7.141 11.32 10.297 1 92.81 191 ALA A N 1
ATOM 1506 C CA . ALA A 1 191 ? -5.844 10.844 9.82 1 92.81 191 ALA A CA 1
ATOM 1507 C C . ALA A 1 191 ? -4.707 11.68 10.383 1 92.81 191 ALA A C 1
ATOM 1509 O O . ALA A 1 191 ? -3.639 11.156 10.711 1 92.81 191 ALA A O 1
ATOM 1510 N N . GLU A 1 192 ? -4.922 12.969 10.438 1 89.88 192 GLU A N 1
ATOM 1511 C CA . GLU A 1 192 ? -3.906 13.867 10.977 1 89.88 192 GLU A CA 1
ATOM 1512 C C . GLU A 1 192 ? -3.5 13.461 12.391 1 89.88 192 GLU A C 1
ATOM 1514 O O . GLU A 1 192 ? -2.309 13.391 12.703 1 89.88 192 GLU A O 1
ATOM 1519 N N . GLU A 1 193 ? -4.465 13.148 13.172 1 89.38 193 GLU A N 1
ATOM 1520 C CA . GLU A 1 193 ? -4.211 12.742 14.555 1 89.38 193 GLU A CA 1
ATOM 1521 C C . GLU A 1 193 ? -3.463 11.414 14.609 1 89.38 193 GLU A C 1
ATOM 1523 O O . GLU A 1 193 ? -2.516 11.266 15.391 1 89.38 193 GLU A O 1
ATOM 1528 N N . GLU A 1 194 ? -3.855 10.562 13.828 1 90 194 GLU A N 1
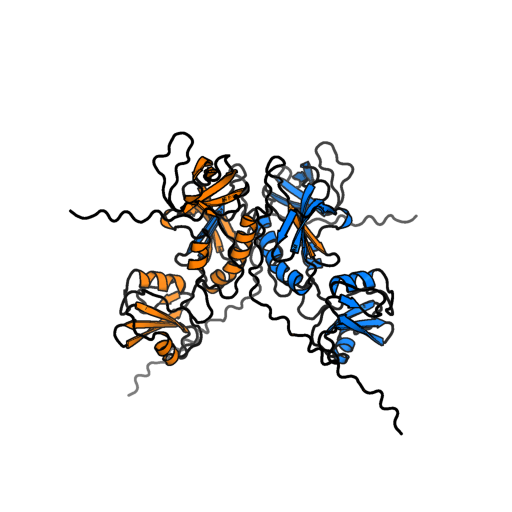ATOM 1529 C CA . GLU A 1 194 ? -3.234 9.242 13.828 1 90 194 GLU A CA 1
ATOM 1530 C C . GLU A 1 194 ? -1.789 9.312 13.344 1 90 194 GLU A C 1
ATOM 1532 O O . GLU A 1 194 ? -0.912 8.641 13.883 1 90 194 GLU A O 1
ATOM 1537 N N . LEU A 1 195 ? -1.603 10.094 12.328 1 90.06 195 LEU A N 1
ATOM 1538 C CA . LEU A 1 195 ? -0.253 10.289 11.805 1 90.06 195 LEU A CA 1
ATOM 1539 C C . LEU A 1 195 ? 0.648 10.922 12.859 1 90.06 195 LEU A C 1
ATOM 1541 O O . LEU A 1 195 ? 1.812 10.539 13 1 90.06 195 LEU A O 1
ATOM 1545 N N . ALA A 1 196 ? 0.109 11.828 13.531 1 86.19 196 ALA A N 1
ATOM 1546 C CA . ALA A 1 196 ? 0.858 12.484 14.602 1 86.19 196 ALA A CA 1
ATOM 1547 C C . ALA A 1 196 ? 1.188 11.5 15.727 1 86.19 196 ALA A C 1
ATOM 1549 O O . ALA A 1 196 ? 2.336 11.422 16.172 1 86.19 196 ALA A O 1
ATOM 1550 N N . LYS A 1 197 ? 0.188 10.789 16.109 1 84 197 LYS A N 1
ATOM 1551 C CA . LYS A 1 197 ? 0.371 9.805 17.172 1 84 197 LYS A CA 1
ATOM 1552 C C . LYS A 1 197 ? 1.405 8.75 16.766 1 84 197 LYS A C 1
ATOM 1554 O O . LYS A 1 197 ? 2.213 8.328 17.609 1 84 197 LYS A O 1
ATOM 1559 N N . ALA A 1 198 ? 1.382 8.445 15.555 1 86 198 ALA A N 1
ATOM 1560 C CA . ALA A 1 198 ? 2.26 7.387 15.07 1 86 198 ALA A CA 1
ATOM 1561 C C . ALA A 1 198 ? 3.646 7.93 14.742 1 86 198 ALA A C 1
ATOM 1563 O O . ALA A 1 198 ? 4.566 7.164 14.438 1 86 198 ALA A O 1
ATOM 1564 N N . GLY A 1 199 ? 3.85 9.273 14.766 1 83.81 199 GLY A N 1
ATOM 1565 C CA . GLY A 1 199 ? 5.164 9.875 14.586 1 83.81 199 GLY A CA 1
ATOM 1566 C C . GLY A 1 199 ? 5.52 10.117 13.133 1 83.81 199 GLY A C 1
ATOM 1567 O O . GLY A 1 199 ? 6.695 10.188 12.781 1 83.81 199 GLY A O 1
ATOM 1568 N N . TRP A 1 200 ? 4.492 10.25 12.258 1 90.12 200 TRP A N 1
ATOM 1569 C CA . TRP A 1 200 ? 4.77 10.375 10.836 1 90.12 200 TRP A CA 1
ATOM 1570 C C . TRP A 1 200 ? 4.434 11.773 10.336 1 90.12 200 TRP A C 1
ATOM 1572 O O . TRP A 1 200 ? 4.719 12.117 9.188 1 90.12 200 TRP A O 1
ATOM 1582 N N . LEU A 1 201 ? 3.846 12.594 11.203 1 88.19 201 LEU A N 1
ATOM 1583 C CA . LEU A 1 201 ? 3.508 13.953 10.805 1 88.19 201 LEU A CA 1
ATOM 1584 C C . LEU A 1 201 ? 4.719 14.875 10.93 1 88.19 201 LEU A C 1
ATOM 1586 O O . LEU A 1 201 ? 5.332 14.961 11.992 1 88.19 201 LEU A O 1
ATOM 1590 N N . LEU A 1 202 ? 5.086 15.508 9.82 1 85.56 202 LEU A N 1
ATOM 1591 C CA . LEU A 1 202 ? 6.223 16.422 9.758 1 85.56 202 LEU A CA 1
ATOM 1592 C C . LEU A 1 202 ? 5.758 17.875 9.734 1 85.56 202 LEU A C 1
ATOM 1594 O O . LEU A 1 202 ? 4.594 18.141 9.438 1 85.56 202 LEU A O 1
ATOM 1598 N N . GLU A 1 203 ? 6.695 18.719 10.062 1 83.19 203 GLU A N 1
ATOM 1599 C CA . GLU A 1 203 ? 6.387 20.141 10.078 1 83.19 203 GLU A CA 1
ATOM 1600 C C . GLU A 1 203 ? 6.84 20.828 8.789 1 83.19 203 GLU A C 1
ATOM 1602 O O . GLU A 1 203 ? 7.996 20.688 8.383 1 83.19 203 GLU A O 1
ATOM 1607 N N . LEU A 1 204 ? 5.922 21.625 8.273 1 87.56 204 LEU A N 1
ATOM 1608 C CA . LEU A 1 204 ? 6.172 22.281 7 1 87.56 204 LEU A CA 1
ATOM 1609 C C . LEU A 1 204 ? 7.34 23.25 7.117 1 87.56 204 LEU A C 1
ATOM 1611 O O . LEU A 1 204 ? 8.102 23.438 6.16 1 87.56 204 LEU A O 1
ATOM 1615 N N . GLN A 1 205 ? 7.496 23.891 8.242 1 86 205 GLN A N 1
ATOM 1616 C CA . GLN A 1 205 ? 8.477 24.953 8.422 1 86 205 GLN A CA 1
ATOM 1617 C C . GLN A 1 205 ? 9.898 24.453 8.195 1 86 205 GLN A C 1
ATOM 1619 O O . GLN A 1 205 ? 10.805 25.234 7.941 1 86 205 GLN A O 1
ATOM 1624 N N . HIS A 1 206 ? 10.109 23.188 8.297 1 82.19 206 HIS A N 1
ATOM 1625 C CA . HIS A 1 206 ? 11.445 22.625 8.172 1 82.19 206 HIS A CA 1
ATOM 1626 C C . HIS A 1 206 ? 11.695 22.125 6.758 1 82.19 206 HIS A C 1
ATOM 1628 O O . HIS A 1 206 ? 12.766 21.578 6.473 1 82.19 206 HIS A O 1
ATOM 1634 N N . LEU A 1 207 ? 10.68 22.266 5.855 1 89.06 207 LEU A N 1
ATOM 1635 C CA . LEU A 1 207 ? 10.789 21.766 4.488 1 89.06 207 LEU A CA 1
ATOM 1636 C C . LEU A 1 207 ? 11.117 22.906 3.523 1 89.06 207 LEU A C 1
ATOM 1638 O O . LEU A 1 207 ? 10.492 23.969 3.572 1 89.06 207 LEU A O 1
ATOM 1642 N N . THR A 1 208 ? 12.117 22.703 2.787 1 92.44 208 THR A N 1
ATOM 1643 C CA . THR A 1 208 ? 12.398 23.578 1.648 1 92.44 208 THR A CA 1
ATOM 1644 C C . THR A 1 208 ? 12.258 22.812 0.337 1 92.44 208 THR A C 1
ATOM 1646 O O . THR A 1 208 ? 12.719 21.672 0.226 1 92.44 208 THR A O 1
ATOM 1649 N N . LEU A 1 209 ? 11.594 23.469 -0.61 1 92 209 LEU A N 1
ATOM 1650 C CA . LEU A 1 209 ? 11.352 22.812 -1.888 1 92 209 LEU A CA 1
ATOM 1651 C C . LEU A 1 209 ? 12.227 23.406 -2.984 1 92 209 LEU A C 1
ATOM 1653 O O . LEU A 1 209 ? 12.5 24.609 -2.975 1 92 209 LEU A O 1
ATOM 1657 N N . GLY A 1 210 ? 12.68 22.516 -3.832 1 91.31 210 GLY A N 1
ATOM 1658 C CA . GLY A 1 210 ? 13.484 22.938 -4.965 1 91.31 210 GLY A CA 1
ATOM 1659 C C . GLY A 1 210 ? 12.859 22.594 -6.305 1 91.31 210 GLY A C 1
ATOM 1660 O O . GLY A 1 210 ? 11.656 22.797 -6.5 1 91.31 210 GLY A O 1
ATOM 1661 N N . ALA A 1 211 ? 13.664 22.125 -7.168 1 88.62 211 ALA A N 1
ATOM 1662 C CA . ALA A 1 211 ? 13.242 21.891 -8.547 1 88.62 211 ALA A CA 1
ATOM 1663 C C . ALA A 1 211 ? 12.445 20.594 -8.672 1 88.62 211 ALA A C 1
ATOM 1665 O O . ALA A 1 211 ? 12.602 19.688 -7.855 1 88.62 211 ALA A O 1
ATOM 1666 N N . GLN A 1 212 ? 11.625 20.641 -9.711 1 86.19 212 GLN A N 1
ATOM 1667 C CA . GLN A 1 212 ? 10.914 19.406 -10.055 1 86.19 212 GLN A CA 1
ATOM 1668 C C . GLN A 1 212 ? 11.875 18.344 -10.602 1 86.19 212 GLN A C 1
ATOM 1670 O O . GLN A 1 212 ? 12.695 18.641 -11.469 1 86.19 212 GLN A O 1
ATOM 1675 N N . ILE A 1 213 ? 11.828 17.234 -10.062 1 77.5 213 ILE A N 1
ATOM 1676 C CA . ILE A 1 213 ? 12.742 16.172 -10.484 1 77.5 213 ILE A CA 1
ATOM 1677 C C . ILE A 1 213 ? 11.961 15.062 -11.172 1 77.5 213 ILE A C 1
ATOM 1679 O O . ILE A 1 213 ? 12.555 14.125 -11.719 1 77.5 213 ILE A O 1
ATOM 1683 N N . GLY A 1 214 ? 10.656 15.102 -11.133 1 75.12 214 GLY A N 1
ATOM 1684 C CA . GLY A 1 214 ? 9.867 14.062 -11.773 1 75.12 214 GLY A CA 1
ATOM 1685 C C . GLY A 1 214 ? 8.375 14.344 -11.75 1 75.12 214 GLY A C 1
ATOM 1686 O O . GLY A 1 214 ? 7.949 15.422 -11.328 1 75.12 214 GLY A O 1
ATOM 1687 N N . GLU A 1 215 ? 7.652 13.445 -12.531 1 72.69 215 GLU A N 1
ATOM 1688 C CA . GLU A 1 215 ? 6.195 13.492 -12.523 1 72.69 215 GLU A CA 1
ATOM 1689 C C . GLU A 1 215 ? 5.602 12.133 -12.172 1 72.69 215 GLU A C 1
ATOM 1691 O O . GLU A 1 215 ? 6.102 11.094 -12.617 1 72.69 215 GLU A O 1
ATOM 1696 N N . GLY A 1 216 ? 4.848 12.141 -11.164 1 60.97 216 GLY A N 1
ATOM 1697 C CA . GLY A 1 216 ? 4.172 10.898 -10.836 1 60.97 216 GLY A CA 1
ATOM 1698 C C . GLY A 1 216 ? 2.689 10.922 -11.148 1 60.97 216 GLY A C 1
ATOM 1699 O O . GLY A 1 216 ? 2.197 11.859 -11.773 1 60.97 216 GLY A O 1
ATOM 1700 N N . GLU A 1 217 ? 2 9.781 -10.906 1 57.62 217 GLU A N 1
ATOM 1701 C CA . GLU A 1 217 ? 0.577 9.586 -11.164 1 57.62 217 GLU A CA 1
ATOM 1702 C C . GLU A 1 217 ? -0.252 10.727 -10.594 1 57.62 217 GLU A C 1
ATOM 1704 O O . GLU A 1 217 ? -1.269 11.117 -11.172 1 57.62 217 GLU A O 1
ATOM 1709 N N . PHE A 1 218 ? 0.392 11.336 -9.547 1 62.84 218 PHE A N 1
ATOM 1710 C CA . PHE A 1 218 ? -0.459 12.281 -8.828 1 62.84 218 PHE A CA 1
ATOM 1711 C C . PHE A 1 218 ? 0.129 13.688 -8.875 1 62.84 218 PHE A C 1
ATOM 1713 O O . PHE A 1 218 ? -0.369 14.594 -8.211 1 62.84 218 PHE A O 1
ATOM 1720 N N . GLY A 1 219 ? 1.171 13.711 -9.539 1 70 219 GLY A N 1
ATOM 1721 C CA . GLY A 1 219 ? 1.697 15.062 -9.656 1 70 219 GLY A CA 1
ATOM 1722 C C . GLY A 1 219 ? 3.213 15.109 -9.688 1 70 219 GLY A C 1
ATOM 1723 O O . GLY A 1 219 ? 3.869 14.078 -9.844 1 70 219 GLY A O 1
ATOM 1724 N N . ALA A 1 220 ? 3.654 16.312 -9.531 1 78.56 220 ALA A N 1
ATOM 1725 C CA . ALA A 1 220 ? 5.09 16.562 -9.656 1 78.56 220 ALA A CA 1
ATOM 1726 C C . ALA A 1 220 ? 5.836 16.125 -8.406 1 78.56 220 ALA A C 1
ATOM 1728 O O . ALA A 1 220 ? 5.281 16.141 -7.301 1 78.56 220 ALA A O 1
ATOM 1729 N N . VAL A 1 221 ? 7.008 15.555 -8.578 1 82.81 221 VAL A N 1
ATOM 1730 C CA . VAL A 1 221 ? 7.941 15.273 -7.496 1 82.81 221 VAL A CA 1
ATOM 1731 C C . VAL A 1 221 ? 9.031 16.344 -7.461 1 82.81 221 VAL A C 1
ATOM 1733 O O . VAL A 1 221 ? 9.672 16.609 -8.477 1 82.81 221 VAL A O 1
ATOM 1736 N N . LEU A 1 222 ? 9.156 16.969 -6.332 1 87.5 222 LEU A N 1
ATOM 1737 C CA . LEU A 1 222 ? 10.141 18.031 -6.172 1 87.5 222 LEU A CA 1
ATOM 1738 C C . LEU A 1 222 ? 11.289 17.578 -5.285 1 87.5 222 LEU A C 1
ATOM 1740 O O . LEU A 1 222 ? 11.102 16.781 -4.367 1 87.5 222 LEU A O 1
ATOM 1744 N N . GLN A 1 223 ? 12.445 18.062 -5.684 1 88.31 223 GLN A N 1
ATOM 1745 C CA . GLN A 1 223 ? 13.547 17.922 -4.73 1 88.31 223 GLN A CA 1
ATOM 1746 C C . GLN A 1 223 ? 13.43 18.953 -3.613 1 88.31 223 GLN A C 1
ATOM 1748 O O . GLN A 1 223 ? 12.844 20.016 -3.805 1 88.31 223 GLN A O 1
ATOM 1753 N N . GLY A 1 224 ? 13.938 18.516 -2.443 1 90.62 224 GLY A N 1
ATOM 1754 C CA . GLY A 1 224 ? 13.906 19.422 -1.314 1 90.62 224 GLY A CA 1
ATOM 1755 C C . GLY A 1 224 ? 14.867 19.031 -0.204 1 90.62 224 GLY A C 1
ATOM 1756 O O . GLY A 1 224 ? 15.789 18.25 -0.421 1 90.62 224 GLY A O 1
ATOM 1757 N N . GLU A 1 225 ? 14.75 19.859 0.78 1 85.62 225 GLU A N 1
ATOM 1758 C CA . GLU A 1 225 ? 15.516 19.594 1.998 1 85.62 225 GLU A CA 1
ATOM 1759 C C . GLU A 1 225 ? 14.617 19.656 3.232 1 85.62 225 GLU A C 1
ATOM 1761 O O . GLU A 1 225 ? 13.766 20.531 3.342 1 85.62 225 GLU A O 1
ATOM 1766 N N . TYR A 1 226 ? 14.773 18.625 4.098 1 82.94 226 TYR A N 1
ATOM 1767 C CA . TYR A 1 226 ? 14.078 18.609 5.383 1 82.94 226 TYR A CA 1
ATOM 1768 C C . TYR A 1 226 ? 15.07 18.438 6.531 1 82.94 226 TYR A C 1
ATOM 1770 O O . TYR A 1 226 ? 15.703 17.375 6.652 1 82.94 226 TYR A O 1
ATOM 1778 N N . LEU A 1 227 ? 15.18 19.406 7.32 1 75.44 227 LEU A N 1
ATOM 1779 C CA . LEU A 1 227 ? 16.125 19.438 8.43 1 75.44 227 LEU A CA 1
ATOM 1780 C C . LEU A 1 227 ? 17.516 19.047 7.969 1 75.44 227 LEU A C 1
ATOM 1782 O O . LEU A 1 227 ? 18.172 18.203 8.586 1 75.44 227 LEU A O 1
ATOM 1786 N N . GLY A 1 228 ? 17.828 19.547 6.82 1 74.19 228 GLY A N 1
ATOM 1787 C CA . GLY A 1 228 ? 19.172 19.359 6.312 1 74.19 228 GLY A CA 1
ATOM 1788 C C . GLY A 1 228 ? 19.312 18.109 5.457 1 74.19 228 GLY A C 1
ATOM 1789 O O . GLY A 1 228 ? 20.344 17.922 4.805 1 74.19 228 GLY A O 1
ATOM 1790 N N . GLN A 1 229 ? 18.359 17.25 5.402 1 72.88 229 GLN A N 1
ATOM 1791 C CA . GLN A 1 229 ? 18.391 16.031 4.605 1 72.88 229 GLN A CA 1
ATOM 1792 C C . GLN A 1 229 ? 17.734 16.234 3.246 1 72.88 229 GLN A C 1
ATOM 1794 O O . GLN A 1 229 ? 16.672 16.844 3.152 1 72.88 229 GLN A O 1
ATOM 1799 N N . LYS A 1 230 ? 18.438 15.734 2.285 1 81.12 230 LYS A N 1
ATOM 1800 C CA . LYS A 1 230 ? 17.844 15.797 0.954 1 81.12 230 LYS A CA 1
ATOM 1801 C C . LYS A 1 230 ? 16.625 14.883 0.854 1 81.12 230 LYS A C 1
ATOM 1803 O O . LYS A 1 230 ? 16.688 13.727 1.285 1 81.12 230 LYS A O 1
ATOM 1808 N N . VAL A 1 231 ? 15.531 15.492 0.308 1 85.06 231 VAL A N 1
ATOM 1809 C CA . VAL A 1 231 ? 14.297 14.719 0.249 1 85.06 231 VAL A CA 1
ATOM 1810 C C . VAL A 1 231 ? 13.633 14.914 -1.111 1 85.06 231 VAL A C 1
ATOM 1812 O O . VAL A 1 231 ? 13.961 15.844 -1.846 1 85.06 231 VAL A O 1
ATOM 1815 N N . ALA A 1 232 ? 12.852 13.961 -1.486 1 84.19 232 ALA A N 1
ATOM 1816 C CA . ALA A 1 232 ? 11.891 14.07 -2.578 1 84.19 232 ALA A CA 1
ATOM 1817 C C . ALA A 1 232 ? 10.477 14.25 -2.043 1 84.19 232 ALA A C 1
ATOM 1819 O O . ALA A 1 232 ? 10.078 13.586 -1.086 1 84.19 232 ALA A O 1
ATOM 1820 N N . VAL A 1 233 ? 9.781 15.188 -2.643 1 88.94 233 VAL A N 1
ATOM 1821 C CA . VAL A 1 233 ? 8.477 15.555 -2.092 1 88.94 233 VAL A CA 1
ATOM 1822 C C . VAL A 1 233 ? 7.414 15.461 -3.182 1 88.94 233 VAL A C 1
ATOM 1824 O O . VAL A 1 233 ? 7.57 16.047 -4.262 1 88.94 233 VAL A O 1
ATOM 1827 N N . LYS A 1 234 ? 6.398 14.688 -2.895 1 85.38 234 LYS A N 1
ATOM 1828 C CA . LYS A 1 234 ? 5.203 14.664 -3.736 1 85.38 234 LYS A CA 1
ATOM 1829 C C . LYS A 1 234 ? 4.078 15.484 -3.115 1 85.38 234 LYS A C 1
ATOM 1831 O O . LYS A 1 234 ? 3.74 15.297 -1.944 1 85.38 234 LYS A O 1
ATOM 1836 N N . ASN A 1 235 ? 3.643 16.391 -3.861 1 86.75 235 ASN A N 1
ATOM 1837 C CA . ASN A 1 235 ? 2.537 17.219 -3.387 1 86.75 235 ASN A CA 1
ATOM 1838 C C . ASN A 1 235 ? 1.217 16.812 -4.035 1 86.75 235 ASN A C 1
ATOM 1840 O O . ASN A 1 235 ? 1.044 16.953 -5.246 1 86.75 235 ASN A O 1
ATOM 1844 N N . ILE A 1 236 ? 0.328 16.328 -3.23 1 87.44 236 ILE A N 1
ATOM 1845 C CA . ILE A 1 236 ? -0.995 15.906 -3.689 1 87.44 236 ILE A CA 1
ATOM 1846 C C . ILE A 1 236 ? -2.031 16.953 -3.279 1 87.44 236 ILE A C 1
ATOM 1848 O O . ILE A 1 236 ? -2.395 17.047 -2.105 1 87.44 236 ILE A O 1
ATOM 1852 N N . LYS A 1 237 ? -2.539 17.578 -4.23 1 84.94 237 LYS A N 1
ATOM 1853 C CA . LYS A 1 237 ? -3.416 18.703 -3.926 1 84.94 237 LYS A CA 1
ATOM 1854 C C . LYS A 1 237 ? -4.883 18.312 -4.035 1 84.94 237 LYS A C 1
ATOM 1856 O O . LYS A 1 237 ? -5.75 18.922 -3.414 1 84.94 237 LYS A O 1
ATOM 1861 N N . CYS A 1 238 ? -5.137 17.297 -4.801 1 84.31 238 CYS A N 1
ATOM 1862 C CA . CYS A 1 238 ? -6.508 16.844 -4.969 1 84.31 238 CYS A CA 1
ATOM 1863 C C . CYS A 1 238 ? -6.996 16.109 -3.727 1 84.31 238 CYS A C 1
ATOM 1865 O O . CYS A 1 238 ? -6.34 15.172 -3.254 1 84.31 238 CYS A O 1
ATOM 1867 N N . ASP A 1 239 ? -8.148 16.5 -3.199 1 85.62 239 ASP A N 1
ATOM 1868 C CA . ASP A 1 239 ? -8.688 15.945 -1.959 1 85.62 239 ASP A CA 1
ATOM 1869 C C . ASP A 1 239 ? -8.891 14.438 -2.068 1 85.62 239 ASP A C 1
ATOM 1871 O O . ASP A 1 239 ? -8.469 13.68 -1.188 1 85.62 239 ASP A O 1
ATOM 1875 N N . VAL A 1 240 ? -9.5 14.086 -3.219 1 81.94 240 VAL A N 1
ATOM 1876 C CA . VAL A 1 240 ? -9.852 12.688 -3.404 1 81.94 240 VAL A CA 1
ATOM 1877 C C . VAL A 1 240 ? -8.578 11.844 -3.535 1 81.94 240 VAL A C 1
ATOM 1879 O O . VAL A 1 240 ? -8.477 10.773 -2.932 1 81.94 240 VAL A O 1
ATOM 1882 N N . THR A 1 241 ? -7.652 12.375 -4.207 1 80.94 241 THR A N 1
ATOM 1883 C CA . THR A 1 241 ? -6.391 11.672 -4.402 1 80.94 241 THR A CA 1
ATOM 1884 C C . THR A 1 241 ? -5.617 11.578 -3.09 1 80.94 241 THR A C 1
ATOM 1886 O O . THR A 1 241 ? -5.035 10.539 -2.779 1 80.94 241 THR A O 1
ATOM 1889 N N . ALA A 1 242 ? -5.652 12.609 -2.441 1 85.81 242 ALA A N 1
ATOM 1890 C CA . ALA A 1 242 ? -4.949 12.617 -1.16 1 85.81 242 ALA A CA 1
ATOM 1891 C C . ALA A 1 242 ? -5.52 11.562 -0.217 1 85.81 242 ALA A C 1
ATOM 1893 O O . ALA A 1 242 ? -4.77 10.828 0.43 1 85.81 242 ALA A O 1
ATOM 1894 N N . GLN A 1 243 ? -6.789 11.484 -0.135 1 86.62 243 GLN A N 1
ATOM 1895 C CA . GLN A 1 243 ? -7.453 10.508 0.715 1 86.62 243 GLN A CA 1
ATOM 1896 C C . GLN A 1 243 ? -7.109 9.086 0.286 1 86.62 243 GLN A C 1
ATOM 1898 O O . GLN A 1 243 ? -6.867 8.219 1.128 1 86.62 243 GLN A O 1
ATOM 1903 N N . ALA A 1 244 ? -7.051 8.914 -0.985 1 80.56 244 ALA A N 1
ATOM 1904 C CA . ALA A 1 244 ? -6.742 7.59 -1.509 1 80.56 244 ALA A CA 1
ATOM 1905 C C . ALA A 1 244 ? -5.309 7.188 -1.18 1 80.56 244 ALA A C 1
ATOM 1907 O O . ALA A 1 244 ? -5.016 6.004 -0.998 1 80.56 244 ALA A O 1
ATOM 1908 N N . PHE A 1 245 ? -4.461 8.141 -1.046 1 82.75 245 PHE A N 1
ATOM 1909 C CA . PHE A 1 245 ? -3.043 7.863 -0.834 1 82.75 245 PHE A CA 1
ATOM 1910 C C . PHE A 1 245 ? -2.783 7.441 0.607 1 82.75 245 PHE A C 1
ATOM 1912 O O . PHE A 1 245 ? -1.723 6.895 0.917 1 82.75 245 PHE A O 1
ATOM 1919 N N . LEU A 1 246 ? -3.744 7.668 1.456 1 86.12 246 LEU A N 1
ATOM 1920 C CA . LEU A 1 246 ? -3.584 7.266 2.85 1 86.12 246 LEU A CA 1
ATOM 1921 C C . LEU A 1 246 ? -3.357 5.762 2.961 1 86.12 246 LEU A C 1
ATOM 1923 O O . LEU A 1 246 ? -2.594 5.309 3.814 1 86.12 246 LEU A O 1
ATOM 1927 N N . ASP A 1 247 ? -3.979 5.055 2.127 1 82.31 247 ASP A N 1
ATOM 1928 C CA . ASP A 1 247 ? -3.775 3.609 2.125 1 82.31 247 ASP A CA 1
ATOM 1929 C C . ASP A 1 247 ? -2.328 3.26 1.784 1 82.31 247 ASP A C 1
ATOM 1931 O O . ASP A 1 247 ? -1.743 2.359 2.391 1 82.31 247 ASP A O 1
ATOM 1935 N N . GLU A 1 248 ? -1.896 4.008 0.835 1 81.25 248 GLU A N 1
ATOM 1936 C CA . GLU A 1 248 ? -0.498 3.797 0.473 1 81.25 248 GLU A CA 1
ATOM 1937 C C . GLU A 1 248 ? 0.433 4.152 1.628 1 81.25 248 GLU A C 1
ATOM 1939 O O . GLU A 1 248 ? 1.416 3.453 1.879 1 81.25 248 GLU A O 1
ATOM 1944 N N . THR A 1 249 ? 0.082 5.18 2.223 1 86.56 249 THR A N 1
ATOM 1945 C CA . THR A 1 249 ? 0.892 5.613 3.357 1 86.56 249 THR A CA 1
ATOM 1946 C C . THR A 1 249 ? 0.887 4.562 4.461 1 86.56 249 THR A C 1
ATOM 1948 O O . THR A 1 249 ? 1.924 4.285 5.066 1 86.56 249 THR A O 1
ATOM 1951 N N . ALA A 1 250 ? -0.256 4.012 4.723 1 86.19 250 ALA A N 1
ATOM 1952 C CA . ALA A 1 250 ? -0.37 2.969 5.738 1 86.19 250 ALA A CA 1
ATOM 1953 C C . ALA A 1 250 ? 0.556 1.797 5.422 1 86.19 250 ALA A C 1
ATOM 1955 O O . ALA A 1 250 ? 1.249 1.29 6.309 1 86.19 250 ALA A O 1
ATOM 1956 N N . VAL A 1 251 ? 0.575 1.407 4.207 1 81.81 251 VAL A N 1
ATOM 1957 C CA . VAL A 1 251 ? 1.435 0.306 3.787 1 81.81 251 VAL A CA 1
ATOM 1958 C C . VAL A 1 251 ? 2.9 0.706 3.945 1 81.81 251 VAL A C 1
ATOM 1960 O O . VAL A 1 251 ? 3.709 -0.069 4.461 1 81.81 251 VAL A O 1
ATOM 1963 N N . MET A 1 252 ? 3.23 1.928 3.584 1 81.81 252 MET A N 1
ATOM 1964 C CA . MET A 1 252 ? 4.605 2.41 3.652 1 81.81 252 MET A CA 1
ATOM 1965 C C . MET A 1 252 ? 5.105 2.426 5.094 1 81.81 252 MET A C 1
ATOM 1967 O O . MET A 1 252 ? 6.238 2.029 5.367 1 81.81 252 MET A O 1
ATOM 1971 N N . THR A 1 253 ? 4.32 2.924 5.922 1 85 253 THR A N 1
ATOM 1972 C CA . THR A 1 253 ? 4.715 3.002 7.324 1 85 253 THR A CA 1
ATOM 1973 C C . THR A 1 253 ? 4.863 1.607 7.926 1 85 253 THR A C 1
ATOM 1975 O O . THR A 1 253 ? 5.754 1.368 8.742 1 85 253 THR A O 1
ATOM 1978 N N . LYS A 1 254 ? 4.035 0.725 7.527 1 77.88 254 LYS A N 1
ATOM 1979 C CA . LYS A 1 254 ? 4.117 -0.66 7.984 1 77.88 254 LYS A CA 1
ATOM 1980 C C . LYS A 1 254 ? 5.434 -1.303 7.551 1 77.88 254 LYS A C 1
ATOM 1982 O O . LYS A 1 254 ? 6.078 -1.993 8.344 1 77.88 254 LYS A O 1
ATOM 1987 N N . LEU A 1 255 ? 5.777 -1.049 6.316 1 73.12 255 LEU A N 1
ATOM 1988 C CA . LEU A 1 255 ? 6.996 -1.62 5.758 1 73.12 255 LEU A CA 1
ATOM 1989 C C . LEU A 1 255 ? 8.227 -1.084 6.477 1 73.12 255 LEU A C 1
ATOM 1991 O O . LEU A 1 255 ? 9.195 -1.818 6.691 1 73.12 255 LEU A O 1
ATOM 1995 N N . GLN A 1 256 ? 8.188 0.091 6.801 1 72.69 256 GLN A N 1
ATOM 1996 C CA . GLN A 1 256 ? 9.32 0.71 7.477 1 72.69 256 GLN A CA 1
ATOM 1997 C C . GLN A 1 256 ? 9.391 0.285 8.945 1 72.69 256 GLN A C 1
ATOM 1999 O O . GLN A 1 256 ? 10.477 0.13 9.5 1 72.69 256 GLN A O 1
ATOM 2004 N N . HIS A 1 257 ? 8.234 0.161 9.5 1 67.38 257 HIS A N 1
ATOM 2005 C CA . HIS A 1 257 ? 8.172 -0.268 10.891 1 67.38 257 HIS A CA 1
ATOM 2006 C C . HIS A 1 257 ? 8.766 -1.662 11.062 1 67.38 257 HIS A C 1
ATOM 2008 O O . HIS A 1 257 ? 9.461 -1.928 12.047 1 67.38 257 HIS A O 1
ATOM 2014 N N . LYS A 1 258 ? 8.477 -2.547 10.156 1 62.53 258 LYS A N 1
ATOM 2015 C CA . LYS A 1 258 ? 8.93 -3.932 10.258 1 62.53 258 LYS A CA 1
ATOM 2016 C C . LYS A 1 258 ? 10.352 -4.086 9.727 1 62.53 258 LYS A C 1
ATOM 2018 O O . LYS A 1 258 ? 10.906 -5.188 9.742 1 62.53 258 LYS A O 1
ATOM 2023 N N . ASN A 1 259 ? 10.953 -2.965 9.609 1 57.47 259 ASN A N 1
ATOM 2024 C CA . ASN A 1 259 ? 12.297 -2.961 9.039 1 57.47 259 ASN A CA 1
ATOM 2025 C C . ASN A 1 259 ? 12.398 -3.887 7.828 1 57.47 259 ASN A C 1
ATOM 2027 O O . ASN A 1 259 ? 13.344 -4.664 7.715 1 57.47 259 ASN A O 1
ATOM 2031 N N . LEU A 1 260 ? 11.117 -4.043 7.242 1 57.81 260 LEU A N 1
ATOM 2032 C CA . LEU A 1 260 ? 11.141 -4.805 5.996 1 57.81 260 LEU A CA 1
ATOM 2033 C C . LEU A 1 260 ? 11.828 -4.016 4.891 1 57.81 260 LEU A C 1
ATOM 2035 O O . LEU A 1 260 ? 11.609 -2.811 4.75 1 57.81 260 LEU A O 1
ATOM 2039 N N . VAL A 1 261 ? 13.023 -4.445 4.535 1 58.44 261 VAL A N 1
ATOM 2040 C CA . VAL A 1 261 ? 13.922 -3.676 3.686 1 58.44 261 VAL A CA 1
ATOM 2041 C C . VAL A 1 261 ? 13.406 -3.67 2.25 1 58.44 261 VAL A C 1
ATOM 2043 O O . VAL A 1 261 ? 13.367 -2.623 1.599 1 58.44 261 VAL A O 1
ATOM 2046 N N . ARG A 1 262 ? 13.188 -4.797 1.647 1 70.25 262 ARG A N 1
ATOM 2047 C CA . ARG A 1 262 ? 12.953 -4.77 0.208 1 70.25 262 ARG A CA 1
ATOM 2048 C C . ARG A 1 262 ? 12.18 -6.008 -0.244 1 70.25 262 ARG A C 1
ATOM 2050 O O . ARG A 1 262 ? 12.516 -7.129 0.134 1 70.25 262 ARG A O 1
ATOM 2057 N N . LEU A 1 263 ? 11.078 -5.781 -0.982 1 80.31 263 LEU A N 1
ATOM 2058 C CA . LEU A 1 263 ? 10.344 -6.883 -1.595 1 80.31 263 LEU A CA 1
ATOM 2059 C C . LEU A 1 263 ? 11.156 -7.527 -2.711 1 80.31 263 LEU A C 1
ATOM 2061 O O . LEU A 1 263 ? 11.625 -6.84 -3.621 1 80.31 263 LEU A O 1
ATOM 2065 N N . LEU A 1 264 ? 11.352 -8.82 -2.564 1 80.62 264 LEU A N 1
ATOM 2066 C CA . LEU A 1 264 ? 12.023 -9.547 -3.637 1 80.62 264 LEU A CA 1
ATOM 2067 C C . LEU A 1 264 ? 11.016 -10.055 -4.664 1 80.62 264 LEU A C 1
ATOM 2069 O O . LEU A 1 264 ? 11.297 -10.055 -5.863 1 80.62 264 LEU A O 1
ATOM 2073 N N . GLY A 1 265 ? 9.945 -10.508 -4.207 1 87.69 265 GLY A N 1
ATOM 2074 C CA . GLY A 1 265 ? 8.891 -11.023 -5.062 1 87.69 265 GLY A CA 1
ATOM 2075 C C . GLY A 1 265 ? 7.859 -11.844 -4.309 1 87.69 265 GLY A C 1
ATOM 2076 O O . GLY A 1 265 ? 7.809 -11.805 -3.078 1 87.69 265 GLY A O 1
ATOM 2077 N N . VAL A 1 266 ? 6.977 -12.438 -5.156 1 91.69 266 VAL A N 1
ATOM 2078 C CA . VAL A 1 266 ? 5.945 -13.266 -4.547 1 91.69 266 VAL A CA 1
ATOM 2079 C C . VAL A 1 266 ? 5.941 -14.648 -5.195 1 91.69 266 VAL A C 1
ATOM 2081 O O . VAL A 1 266 ? 6.367 -14.805 -6.34 1 91.69 266 VAL A O 1
ATOM 2084 N N . ILE A 1 267 ? 5.582 -15.602 -4.445 1 89.88 267 ILE A N 1
ATOM 2085 C CA . ILE A 1 267 ? 5.371 -16.969 -4.922 1 89.88 267 ILE A CA 1
ATOM 2086 C C . ILE A 1 267 ? 3.91 -17.359 -4.727 1 89.88 267 ILE A C 1
ATOM 2088 O O . ILE A 1 267 ? 3.348 -17.172 -3.646 1 89.88 267 ILE A O 1
ATOM 2092 N N . LEU A 1 268 ? 3.34 -17.719 -5.836 1 88.88 268 LEU A N 1
ATOM 2093 C CA . LEU A 1 268 ? 1.977 -18.234 -5.758 1 88.88 268 LEU A CA 1
ATOM 2094 C C . LEU A 1 268 ? 1.974 -19.766 -5.688 1 88.88 268 LEU A C 1
ATOM 2096 O O . LEU A 1 268 ? 2.178 -20.438 -6.699 1 88.88 268 LEU A O 1
ATOM 2100 N N . HIS A 1 269 ? 1.809 -20.297 -4.484 1 86.38 269 HIS A N 1
ATOM 2101 C CA . HIS A 1 269 ? 1.771 -21.734 -4.184 1 86.38 269 HIS A CA 1
ATOM 2102 C C . HIS A 1 269 ? 1.005 -22 -2.895 1 86.38 269 HIS A C 1
ATOM 2104 O O . HIS A 1 269 ? 1.428 -21.594 -1.815 1 86.38 269 HIS A O 1
ATOM 2110 N N . GLN A 1 270 ? -0.135 -22.797 -3.008 1 82.25 270 GLN A N 1
ATOM 2111 C CA . GLN A 1 270 ? -0.965 -23.078 -1.84 1 82.25 270 GLN A CA 1
ATOM 2112 C C . GLN A 1 270 ? -1.243 -21.797 -1.05 1 82.25 270 GLN A C 1
ATOM 2114 O O . GLN A 1 270 ? -1.245 -21.812 0.183 1 82.25 270 GLN A O 1
ATOM 2119 N N . GLY A 1 271 ? -1.336 -20.781 -1.763 1 85.62 271 GLY A N 1
ATOM 2120 C CA . GLY A 1 271 ? -1.456 -19.453 -1.174 1 85.62 271 GLY A CA 1
ATOM 2121 C C . GLY A 1 271 ? -0.456 -18.469 -1.731 1 85.62 271 GLY A C 1
ATOM 2122 O O . GLY A 1 271 ? -0.076 -18.547 -2.9 1 85.62 271 GLY A O 1
ATOM 2123 N N . LEU A 1 272 ? -0.261 -17.406 -0.917 1 88.75 272 LEU A N 1
ATOM 2124 C CA . LEU A 1 272 ? 0.628 -16.328 -1.335 1 88.75 272 LEU A CA 1
ATOM 2125 C C . LEU A 1 272 ? 1.83 -16.219 -0.403 1 88.75 272 LEU A C 1
ATOM 2127 O O . LEU A 1 272 ? 1.668 -16.062 0.809 1 88.75 272 LEU A O 1
ATOM 2131 N N . TYR A 1 273 ? 3.031 -16.484 -0.974 1 89.69 273 TYR A N 1
ATOM 2132 C CA . TYR A 1 273 ? 4.266 -16.219 -0.246 1 89.69 273 TYR A CA 1
ATOM 2133 C C . TYR A 1 273 ? 4.824 -14.852 -0.596 1 89.69 273 TYR A C 1
ATOM 2135 O O . TYR A 1 273 ? 5.035 -14.539 -1.771 1 89.69 273 TYR A O 1
ATOM 2143 N N . ILE A 1 274 ? 4.996 -14.055 0.406 1 89.25 274 ILE A N 1
ATOM 2144 C CA . ILE A 1 274 ? 5.688 -12.781 0.236 1 89.25 274 ILE A CA 1
ATOM 2145 C C . ILE A 1 274 ? 7.16 -12.938 0.616 1 89.25 274 ILE A C 1
ATOM 2147 O O . ILE A 1 274 ? 7.48 -13.266 1.763 1 89.25 274 ILE A O 1
ATOM 2151 N N . VAL A 1 275 ? 8.023 -12.711 -0.334 1 88.31 275 VAL A N 1
ATOM 2152 C CA . VAL A 1 275 ? 9.445 -12.914 -0.12 1 88.31 275 VAL A CA 1
ATOM 2153 C C . VAL A 1 275 ? 10.156 -11.562 -0.025 1 88.31 275 VAL A C 1
ATOM 2155 O O . VAL A 1 275 ? 10.156 -10.781 -0.984 1 88.31 275 VAL A O 1
ATOM 2158 N N . MET A 1 276 ? 10.719 -11.344 1.122 1 84.5 276 MET A N 1
ATOM 2159 C CA . MET A 1 276 ? 11.391 -10.07 1.394 1 84.5 276 MET A CA 1
ATOM 2160 C C . MET A 1 276 ? 12.859 -10.297 1.732 1 84.5 276 MET A C 1
ATOM 2162 O O . MET A 1 276 ? 13.234 -11.359 2.217 1 84.5 276 MET A O 1
ATOM 2166 N N . GLU A 1 277 ? 13.633 -9.281 1.372 1 77.56 277 GLU A N 1
ATOM 2167 C CA . GLU A 1 277 ? 15.031 -9.336 1.807 1 77.56 277 GLU A CA 1
ATOM 2168 C C . GLU A 1 277 ? 15.133 -9.391 3.328 1 77.56 277 GLU A C 1
ATOM 2170 O O . GLU A 1 277 ? 14.383 -8.695 4.031 1 77.56 277 GLU A O 1
ATOM 2175 N N . HIS A 1 278 ? 15.789 -10.336 3.775 1 71.62 278 HIS A N 1
ATOM 2176 C CA . HIS A 1 278 ? 16.047 -10.422 5.207 1 71.62 278 HIS A CA 1
ATOM 2177 C C . HIS A 1 278 ? 17.422 -9.844 5.555 1 71.62 278 HIS A C 1
ATOM 2179 O O . HIS A 1 278 ? 18.453 -10.336 5.078 1 71.62 278 HIS A O 1
ATOM 2185 N N . VAL A 1 279 ? 17.516 -8.594 5.945 1 56.12 279 VAL A N 1
ATOM 2186 C CA . VAL A 1 279 ? 18.797 -8.016 6.324 1 56.12 279 VAL A CA 1
ATOM 2187 C C . VAL A 1 279 ? 19.125 -8.391 7.77 1 56.12 279 VAL A C 1
ATOM 2189 O O . VAL A 1 279 ? 18.359 -8.094 8.688 1 56.12 279 VAL A O 1
ATOM 2192 N N . SER A 1 280 ? 19.547 -9.602 8.07 1 46.91 280 SER A N 1
ATOM 2193 C CA . SER A 1 280 ? 20.078 -9.891 9.406 1 46.91 280 SER A CA 1
ATOM 2194 C C . SER A 1 280 ? 20.922 -8.734 9.93 1 46.91 280 SER A C 1
ATOM 2196 O O . SER A 1 280 ? 22 -8.477 9.406 1 46.91 280 SER A O 1
ATOM 2198 N N . LYS A 1 281 ? 20.359 -7.539 10.031 1 42.84 281 LYS A N 1
ATOM 2199 C CA . LYS A 1 281 ? 21.375 -6.68 10.648 1 42.84 281 LYS A CA 1
ATOM 2200 C C . LYS A 1 281 ? 22.266 -7.477 11.594 1 42.84 281 LYS A C 1
ATOM 2202 O O . LYS A 1 281 ? 23.5 -7.359 11.539 1 42.84 281 LYS A O 1
ATOM 2207 N N . VAL A 1 282 ? 21.938 -7.414 13 1 34.44 282 VAL A N 1
ATOM 2208 C CA . VAL A 1 282 ? 22.859 -7.535 14.117 1 34.44 282 VAL A CA 1
ATOM 2209 C C . VAL A 1 282 ? 23.5 -8.922 14.117 1 34.44 282 VAL A C 1
ATOM 2211 O O . VAL A 1 282 ? 22.969 -9.859 13.516 1 34.44 282 VAL A O 1
ATOM 2214 N N . ARG A 1 283 ? 24.719 -9.195 14.867 1 29.81 283 ARG A N 1
ATOM 2215 C CA . ARG A 1 283 ? 25.062 -10.297 15.758 1 29.81 283 ARG A CA 1
ATOM 2216 C C . ARG A 1 283 ? 23.812 -10.969 16.297 1 29.81 283 ARG A C 1
ATOM 2218 O O . ARG A 1 283 ? 22.828 -10.297 16.609 1 29.81 283 ARG A O 1
ATOM 2225 N N . PRO A 1 284 ? 23.609 -12.406 16.375 1 30.62 284 PRO A N 1
ATOM 2226 C CA . PRO A 1 284 ? 22.641 -13.383 16.891 1 30.62 284 PRO A CA 1
ATOM 2227 C C . PRO A 1 284 ? 21.797 -12.836 18.047 1 30.62 284 PRO A C 1
ATOM 2229 O O . PRO A 1 284 ? 20.938 -13.547 18.578 1 30.62 284 PRO A O 1
ATOM 2232 N N . GLY A 1 285 ? 22.156 -11.797 18.906 1 25.5 285 GLY A N 1
ATOM 2233 C CA . GLY A 1 285 ? 21.359 -11.859 20.125 1 25.5 285 GLY A CA 1
ATOM 2234 C C . GLY A 1 285 ? 19.891 -11.523 19.891 1 25.5 285 GLY A C 1
ATOM 2235 O O . GLY A 1 285 ? 19.016 -12.242 20.344 1 25.5 285 GLY A O 1
ATOM 2236 N N . SER A 1 286 ? 19.453 -10.164 19.875 1 24.28 286 SER A N 1
ATOM 2237 C CA . SER A 1 286 ? 18.203 -9.711 20.469 1 24.28 286 SER A CA 1
ATOM 2238 C C . SER A 1 286 ? 17.062 -9.75 19.438 1 24.28 286 SER A C 1
ATOM 2240 O O . SER A 1 286 ? 16.641 -8.711 18.938 1 24.28 286 SER A O 1
ATOM 2242 N N . VAL A 1 287 ? 16.984 -10.5 18.531 1 27.95 287 VAL A N 1
ATOM 2243 C CA . VAL A 1 287 ? 15.844 -10.438 17.625 1 27.95 287 VAL A CA 1
ATOM 2244 C C . VAL A 1 287 ? 14.555 -10.75 18.375 1 27.95 287 VAL A C 1
ATOM 2246 O O . VAL A 1 287 ? 14.266 -11.922 18.656 1 27.95 287 VAL A O 1
ATOM 2249 N N . THR A 1 288 ? 14.273 -10 19.531 1 25.02 288 THR A N 1
ATOM 2250 C CA . THR A 1 288 ? 12.984 -10.25 20.156 1 25.02 288 THR A CA 1
ATOM 2251 C C . THR A 1 288 ? 11.844 -9.914 19.203 1 25.02 288 THR A C 1
ATOM 2253 O O . THR A 1 288 ? 11.984 -9.047 18.344 1 25.02 288 THR A O 1
ATOM 2256 N N . SER A 1 289 ? 10.898 -10.766 19.094 1 26.62 289 SER A N 1
ATOM 2257 C CA . SER A 1 289 ? 9.672 -11.07 18.359 1 26.62 289 SER A CA 1
ATOM 2258 C C . SER A 1 289 ? 8.656 -9.945 18.5 1 26.62 289 SER A C 1
ATOM 2260 O O . SER A 1 289 ? 7.984 -9.82 19.531 1 26.62 289 SER A O 1
ATOM 2262 N N . ALA A 1 290 ? 8.961 -8.672 18.234 1 26.69 290 ALA A N 1
ATOM 2263 C CA . ALA A 1 290 ? 7.973 -7.656 18.594 1 26.69 290 ALA A CA 1
ATOM 2264 C C . ALA A 1 290 ? 6.785 -7.688 17.625 1 26.69 290 ALA A C 1
ATOM 2266 O O . ALA A 1 290 ? 6.609 -6.773 16.828 1 26.69 290 ALA A O 1
ATOM 2267 N N . TRP A 1 291 ? 6.488 -8.742 17.016 1 26.55 291 TRP A N 1
ATOM 2268 C CA . TRP A 1 291 ? 5.285 -8.641 16.188 1 26.55 291 TRP A CA 1
ATOM 2269 C C . TRP A 1 291 ? 4.062 -8.336 17.047 1 26.55 291 TRP A C 1
ATOM 2271 O O . TRP A 1 291 ? 3.863 -8.953 18.109 1 26.55 291 TRP A O 1
ATOM 2281 N N . PRO A 1 292 ? 3.482 -7.156 17.016 1 26.02 292 PRO A N 1
ATOM 2282 C CA . PRO A 1 292 ? 2.375 -6.844 17.922 1 26.02 292 PRO A CA 1
ATOM 2283 C C . PRO A 1 292 ? 1.272 -7.898 17.891 1 26.02 292 PRO A C 1
ATOM 2285 O O . PRO A 1 292 ? 1.081 -8.57 16.875 1 26.02 292 PRO A O 1
ATOM 2288 N N . LYS A 1 293 ? 0.786 -8.32 19.094 1 25.69 293 LYS A N 1
ATOM 2289 C CA . LYS A 1 293 ? -0.326 -9.227 19.375 1 25.69 293 LYS A CA 1
ATOM 2290 C C . LYS A 1 293 ? -1.649 -8.625 18.906 1 25.69 293 LYS A C 1
ATOM 2292 O O . LYS A 1 293 ? -1.878 -7.422 19.062 1 25.69 293 LYS A O 1
ATOM 2297 N N . PRO A 1 294 ? -2.412 -9.258 18.016 1 25.67 294 PRO A N 1
ATOM 2298 C CA . PRO A 1 294 ? -3.781 -8.82 17.719 1 25.67 294 PRO A CA 1
ATOM 2299 C C . PRO A 1 294 ? -4.582 -8.5 18.984 1 25.67 294 PRO A C 1
ATOM 2301 O O . PRO A 1 294 ? -4.398 -9.141 20.016 1 25.67 294 PRO A O 1
ATOM 2304 N N . SER A 1 295 ? -4.777 -7.293 19.344 1 24.2 295 SER A N 1
ATOM 2305 C CA . SER A 1 295 ? -5.797 -7.082 20.375 1 24.2 295 SER A CA 1
ATOM 2306 C C . SER A 1 295 ? -7.051 -7.902 20.078 1 24.2 295 SER A C 1
ATOM 2308 O O . SER A 1 295 ? -7.559 -7.891 18.953 1 24.2 295 SER A O 1
ATOM 2310 N N . GLY A 1 296 ? -7.266 -9.039 20.719 1 23.5 296 GLY A N 1
ATOM 2311 C CA . GLY A 1 296 ? -8.359 -9.992 20.844 1 23.5 296 GLY A CA 1
ATOM 2312 C C . GLY A 1 296 ? -9.68 -9.336 21.188 1 23.5 296 GLY A C 1
ATOM 2313 O O . GLY A 1 296 ? -10.008 -9.141 22.359 1 23.5 296 GLY A O 1
ATOM 2314 N N . ARG A 1 297 ? -10.203 -8.234 20.672 1 24.48 297 ARG A N 1
ATOM 2315 C CA . ARG A 1 297 ? -11.617 -8.25 21.016 1 24.48 297 ARG A CA 1
ATOM 2316 C C . ARG A 1 297 ? -12.242 -9.609 20.703 1 24.48 297 ARG A C 1
ATOM 2318 O O . ARG A 1 297 ? -11.75 -10.344 19.859 1 24.48 297 ARG A O 1
ATOM 2325 N N . GLY A 1 298 ? -13.227 -10.109 21.578 1 22.55 298 GLY A N 1
ATOM 2326 C CA . GLY A 1 298 ? -13.961 -11.352 21.781 1 22.55 298 GLY A CA 1
ATOM 2327 C C . GLY A 1 298 ? -14.555 -11.914 20.5 1 22.55 298 GLY A C 1
ATOM 2328 O O . GLY A 1 298 ? -15.43 -11.289 19.891 1 22.55 298 GLY A O 1
ATOM 2329 N N . TRP A 1 299 ? -13.844 -12.258 19.562 1 20.41 299 TRP A N 1
ATOM 2330 C CA . TRP A 1 299 ? -14.672 -13.141 18.75 1 20.41 299 TRP A CA 1
ATOM 2331 C C . TRP A 1 299 ? -15.328 -14.219 19.609 1 20.41 299 TRP A C 1
ATOM 2333 O O . TRP A 1 299 ? -14.648 -14.945 20.328 1 20.41 299 TRP A O 1
ATOM 2343 N N . THR A 1 300 ? -16.5 -13.828 20.219 1 21.73 300 THR A N 1
ATOM 2344 C CA . THR A 1 300 ? -17.344 -14.891 20.781 1 21.73 300 THR A CA 1
ATOM 2345 C C . THR A 1 300 ? -17.359 -16.094 19.844 1 21.73 300 THR A C 1
ATOM 2347 O O . THR A 1 300 ? -17.516 -15.961 18.641 1 21.73 300 THR A O 1
ATOM 2350 N N . PRO A 1 301 ? -16.641 -17.047 20.203 1 20.81 301 PRO A N 1
ATOM 2351 C CA . PRO A 1 301 ? -16.703 -18.375 19.594 1 20.81 301 PRO A CA 1
ATOM 2352 C C . PRO A 1 301 ? -18.141 -18.812 19.297 1 20.81 301 PRO A C 1
ATOM 2354 O O . PRO A 1 301 ? -19.031 -18.625 20.141 1 20.81 301 PRO A O 1
ATOM 2357 N N . VAL A 1 302 ? -18.766 -18.438 18.172 1 19.7 302 VAL A N 1
ATOM 2358 C CA . VAL A 1 302 ? -20.062 -19.078 17.969 1 19.7 302 VAL A CA 1
ATOM 2359 C C . VAL A 1 302 ? -20.016 -20.516 18.469 1 19.7 302 VAL A C 1
ATOM 2361 O O . VAL A 1 302 ? -19.078 -21.266 18.141 1 19.7 302 VAL A O 1
ATOM 2364 N N . GLY A 1 303 ? -20.406 -20.656 19.703 1 18.53 303 GLY A N 1
ATOM 2365 C CA . GLY A 1 303 ? -20.672 -21.922 20.391 1 18.53 303 GLY A CA 1
ATOM 2366 C C . GLY A 1 303 ? -21.266 -22.984 19.469 1 18.53 303 GLY A C 1
ATOM 2367 O O . GLY A 1 303 ? -22.156 -22.703 18.672 1 18.53 303 GLY A O 1
ATOM 2368 N N . CYS A 1 304 ? -20.375 -23.812 18.922 1 18.03 304 CYS A N 1
ATOM 2369 C CA . CYS A 1 304 ? -20.844 -25.078 18.406 1 18.03 304 CYS A CA 1
ATOM 2370 C C . CYS A 1 304 ? -21.922 -25.688 19.297 1 18.03 304 CYS A C 1
ATOM 2372 O O . CYS A 1 304 ? -21.688 -25.922 20.484 1 18.03 304 CYS A O 1
ATOM 2374 N N . LEU A 1 305 ? -23.172 -25.078 19.156 1 17.81 305 LEU A N 1
ATOM 2375 C CA . LEU A 1 305 ? -24.297 -25.75 19.812 1 17.81 305 LEU A CA 1
ATOM 2376 C C . LEU A 1 305 ? -24.188 -27.266 19.656 1 17.81 305 LEU A C 1
ATOM 2378 O O . LEU A 1 305 ? -23.875 -27.766 18.578 1 17.81 305 LEU A O 1
ATOM 2382 N N . SER A 1 306 ? -23.609 -27.844 20.641 1 18.39 306 SER A N 1
ATOM 2383 C CA . SER A 1 306 ? -23.609 -29.281 20.938 1 18.39 306 SER A CA 1
ATOM 2384 C C . SER A 1 306 ? -25 -29.891 20.719 1 18.39 306 SER A C 1
ATOM 2386 O O . SER A 1 306 ? -25.234 -31.031 21.078 1 18.39 306 SER A O 1
ATOM 2388 N N . SER A 1 307 ? -25.906 -29.203 19.875 1 18.59 307 SER A N 1
ATOM 2389 C CA . SER A 1 307 ? -27.172 -29.891 20.078 1 18.59 307 SER A CA 1
ATOM 2390 C C . SER A 1 307 ? -27.094 -31.344 19.641 1 18.59 307 SER A C 1
ATOM 2392 O O . SER A 1 307 ? -28.109 -32.062 19.625 1 18.59 307 SER A O 1
ATOM 2394 N N . GLY A 1 308 ? -25.953 -32 19.594 1 17.52 308 GLY A N 1
ATOM 2395 C CA . GLY A 1 308 ? -26.234 -33.312 19.031 1 17.52 308 GLY A CA 1
ATOM 2396 C C . GLY A 1 308 ? -27.281 -34.062 19.812 1 17.52 308 GLY A C 1
ATOM 2397 O O . GLY A 1 308 ? -27 -34.562 20.906 1 17.52 308 GLY A O 1
ATOM 2398 N N . ARG A 1 309 ? -28.5 -33.469 20.141 1 18.98 309 ARG A N 1
ATOM 2399 C CA . ARG A 1 309 ? -29.391 -34.5 20.656 1 18.98 309 ARG A CA 1
ATOM 2400 C C . ARG A 1 309 ? -29.453 -35.688 19.703 1 18.98 309 ARG A C 1
ATOM 2402 O O . ARG A 1 309 ? -29.344 -35.5 18.484 1 18.98 309 ARG A O 1
ATOM 2409 N N . ARG A 1 310 ? -29.109 -36.875 20.25 1 18.94 310 ARG A N 1
ATOM 2410 C CA . ARG A 1 310 ? -29.156 -38.281 19.859 1 18.94 310 ARG A CA 1
ATOM 2411 C C . ARG A 1 310 ? -30.484 -38.625 19.219 1 18.94 310 ARG A C 1
ATOM 2413 O O . ARG A 1 310 ? -31.547 -38.469 19.828 1 18.94 310 ARG A O 1
ATOM 2420 N N . PRO A 1 311 ? -30.844 -38.062 17.969 1 19.48 311 PRO A N 1
ATOM 2421 C CA . PRO A 1 311 ? -32.125 -38.688 17.703 1 19.48 311 PRO A CA 1
ATOM 2422 C C . PRO A 1 311 ? -32.062 -40.219 17.828 1 19.48 311 PRO A C 1
ATOM 2424 O O . PRO A 1 311 ? -31.031 -40.812 17.547 1 19.48 311 PRO A O 1
ATOM 2427 N N . ARG A 1 312 ? -32.719 -40.719 18.906 1 19.31 312 ARG A N 1
ATOM 2428 C CA . ARG A 1 312 ? -33.094 -42.125 19.188 1 19.31 312 ARG A CA 1
ATOM 2429 C C . ARG A 1 312 ? -33.656 -42.812 17.953 1 19.31 312 ARG A C 1
ATOM 2431 O O . ARG A 1 312 ? -34.406 -42.188 17.188 1 19.31 312 ARG A O 1
ATOM 2438 N N . LEU A 1 313 ? -32.812 -43.531 17.234 1 18.53 313 LEU A N 1
ATOM 2439 C CA . LEU A 1 313 ? -33.25 -44.594 16.344 1 18.53 313 LEU A CA 1
ATOM 2440 C C . LEU A 1 313 ? -34.406 -45.375 16.953 1 18.53 313 LEU A C 1
ATOM 2442 O O . LEU A 1 313 ? -34.281 -46 18 1 18.53 313 LEU A O 1
ATOM 2446 N N . SER A 1 314 ? -35.562 -44.625 17.328 1 18.33 314 SER A N 1
ATOM 2447 C CA . SER A 1 314 ? -36.625 -45.531 17.688 1 18.33 314 SER A CA 1
ATOM 2448 C C . SER A 1 314 ? -36.812 -46.625 16.625 1 18.33 314 SER A C 1
ATOM 2450 O O . SER A 1 314 ? -36.625 -46.375 15.43 1 18.33 314 SER A O 1
ATOM 2452 N N . ASN A 1 315 ? -36.594 -47.906 17.016 1 19.59 315 ASN A N 1
ATOM 2453 C CA . ASN A 1 315 ? -36.969 -49.281 16.641 1 19.59 315 ASN A CA 1
ATOM 2454 C C . ASN A 1 315 ? -38.406 -49.375 16.234 1 19.59 315 ASN A C 1
ATOM 2456 O O . ASN A 1 315 ? -38.906 -50.469 15.914 1 19.59 315 ASN A O 1
ATOM 2460 N N . MET A 1 316 ? -39.281 -48.375 16.062 1 18.5 316 MET A N 1
ATOM 2461 C CA . MET A 1 316 ? -40.656 -48.906 16.062 1 18.5 316 MET A CA 1
ATOM 2462 C C . MET A 1 316 ? -40.812 -49.969 14.961 1 18.5 316 MET A C 1
ATOM 2464 O O . MET A 1 316 ? -40.344 -49.75 13.828 1 18.5 316 MET A O 1
ATOM 2468 N N . GLY A 1 317 ? -41.281 -51.156 15.656 1 16.5 317 GLY A N 1
ATOM 2469 C CA . GLY A 1 317 ? -42.531 -51.844 15.594 1 16.5 317 GLY A CA 1
ATOM 2470 C C . GLY A 1 317 ? -43.719 -50.906 15.445 1 16.5 317 GLY A C 1
ATOM 2471 O O . GLY A 1 317 ? -43.656 -49.75 15.859 1 16.5 317 GLY A O 1
ATOM 2472 N N . LEU B 1 1 ? 17.422 -34.156 -42.594 1 25.17 1 LEU B N 1
ATOM 2473 C CA . LEU B 1 1 ? 17.875 -32.781 -42.781 1 25.17 1 LEU B CA 1
ATOM 2474 C C . LEU B 1 1 ? 17.062 -31.812 -41.938 1 25.17 1 LEU B C 1
ATOM 2476 O O . LEU B 1 1 ? 16.016 -31.328 -42.375 1 25.17 1 LEU B O 1
ATOM 2480 N N . LEU B 1 2 ? 16.75 -32.125 -40.719 1 27.97 2 LEU B N 1
ATOM 2481 C CA . LEU B 1 2 ? 15.789 -31.516 -39.812 1 27.97 2 LEU B CA 1
ATOM 2482 C C . LEU B 1 2 ? 16.172 -30.078 -39.5 1 27.97 2 LEU B C 1
ATOM 2484 O O . LEU B 1 2 ? 17.25 -29.797 -39 1 27.97 2 LEU B O 1
ATOM 2488 N N . GLY B 1 3 ? 15.758 -29.125 -40.375 1 28.64 3 GLY B N 1
ATOM 2489 C CA . GLY B 1 3 ? 16.062 -27.703 -40.281 1 28.64 3 GLY B CA 1
ATOM 2490 C C . GLY B 1 3 ? 15.82 -27.125 -38.906 1 28.64 3 GLY B C 1
ATOM 2491 O O . GLY B 1 3 ? 14.797 -27.406 -38.281 1 28.64 3 GLY B O 1
ATOM 2492 N N . ALA B 1 4 ? 16.891 -26.891 -38.156 1 31.88 4 ALA B N 1
ATOM 2493 C CA . ALA B 1 4 ? 17.031 -26.328 -36.812 1 31.88 4 ALA B CA 1
ATOM 2494 C C . ALA B 1 4 ? 16.266 -25 -36.688 1 31.88 4 ALA B C 1
ATOM 2496 O O . ALA B 1 4 ? 16.562 -24.047 -37.406 1 31.88 4 ALA B O 1
ATOM 2497 N N . TRP B 1 5 ? 15.023 -25.047 -36.469 1 30.11 5 TRP B N 1
ATOM 2498 C CA . TRP B 1 5 ? 14.203 -23.859 -36.281 1 30.11 5 TRP B CA 1
ATOM 2499 C C . TRP B 1 5 ? 14.859 -22.906 -35.281 1 30.11 5 TRP B C 1
ATOM 2501 O O . TRP B 1 5 ? 15.133 -23.297 -34.125 1 30.11 5 TRP B O 1
ATOM 2511 N N . ARG B 1 6 ? 15.828 -22.078 -35.688 1 33 6 ARG B N 1
ATOM 2512 C CA . ARG B 1 6 ? 16.406 -21.031 -34.844 1 33 6 ARG B CA 1
ATOM 2513 C C . ARG B 1 6 ? 15.352 -20 -34.469 1 33 6 ARG B C 1
ATOM 2515 O O . ARG B 1 6 ? 14.688 -19.438 -35.344 1 33 6 ARG B O 1
ATOM 2522 N N . PRO B 1 7 ? 14.828 -20.047 -33.406 1 33.97 7 PRO B N 1
ATOM 2523 C CA . PRO B 1 7 ? 13.82 -19.031 -33.094 1 33.97 7 PRO B CA 1
ATOM 2524 C C . PRO B 1 7 ? 14.266 -17.625 -33.469 1 33.97 7 PRO B C 1
ATOM 2526 O O . PRO B 1 7 ? 15.469 -17.344 -33.469 1 33.97 7 PRO B O 1
ATOM 2529 N N . PRO B 1 8 ? 13.531 -16.922 -34.25 1 35.22 8 PRO B N 1
ATOM 2530 C CA . PRO B 1 8 ? 13.938 -15.578 -34.688 1 35.22 8 PRO B CA 1
ATOM 2531 C C . PRO B 1 8 ? 14.43 -14.711 -33.531 1 35.22 8 PRO B C 1
ATOM 2533 O O . PRO B 1 8 ? 14.047 -14.93 -32.375 1 35.22 8 PRO B O 1
ATOM 2536 N N . PRO B 1 9 ? 15.5 -14.031 -33.656 1 31.86 9 PRO B N 1
ATOM 2537 C CA . PRO B 1 9 ? 16.031 -13.141 -32.625 1 31.86 9 PRO B CA 1
ATOM 2538 C C . PRO B 1 9 ? 14.992 -12.18 -32.062 1 31.86 9 PRO B C 1
ATOM 2540 O O . PRO B 1 9 ? 14.219 -11.594 -32.844 1 31.86 9 PRO B O 1
ATOM 2543 N N . ILE B 1 10 ? 14.312 -12.492 -31.078 1 33.34 10 ILE B N 1
ATOM 2544 C CA . ILE B 1 10 ? 13.398 -11.523 -30.484 1 33.34 10 ILE B CA 1
ATOM 2545 C C . ILE B 1 10 ? 14.008 -10.125 -30.547 1 33.34 10 ILE B C 1
ATOM 2547 O O . ILE B 1 10 ? 15.094 -9.891 -30.016 1 33.34 10 ILE B O 1
ATOM 2551 N N . THR B 1 11 ? 13.836 -9.43 -31.594 1 32.91 11 THR B N 1
ATOM 2552 C CA . THR B 1 11 ? 14.203 -8.023 -31.672 1 32.91 11 THR B CA 1
ATOM 2553 C C . THR B 1 11 ? 13.758 -7.285 -30.406 1 32.91 11 THR B C 1
ATOM 2555 O O . THR B 1 11 ? 12.562 -7.102 -30.188 1 32.91 11 THR B O 1
ATOM 2558 N N . VAL B 1 12 ? 14.383 -7.523 -29.391 1 35.84 12 VAL B N 1
ATOM 2559 C CA . VAL B 1 12 ? 14.109 -6.742 -28.188 1 35.84 12 VAL B CA 1
ATOM 2560 C C . VAL B 1 12 ? 14.109 -5.254 -28.531 1 35.84 12 VAL B C 1
ATOM 2562 O O . VAL B 1 12 ? 15.094 -4.73 -29.062 1 35.84 12 VAL B O 1
ATOM 2565 N N . ARG B 1 13 ? 12.984 -4.73 -28.953 1 35.59 13 ARG B N 1
ATOM 2566 C CA . ARG B 1 13 ? 12.906 -3.281 -29.078 1 35.59 13 ARG B CA 1
ATOM 2567 C C . ARG B 1 13 ? 13.602 -2.59 -27.906 1 35.59 13 ARG B C 1
ATOM 2569 O O . ARG B 1 13 ? 13.305 -2.865 -26.75 1 35.59 13 ARG B O 1
ATOM 2576 N N . MET B 1 14 ? 14.781 -2.1 -28.078 1 42.41 14 MET B N 1
ATOM 2577 C CA . MET B 1 14 ? 15.578 -1.337 -27.125 1 42.41 14 MET B CA 1
ATOM 2578 C C . MET B 1 14 ? 14.773 -0.169 -26.562 1 42.41 14 MET B C 1
ATOM 2580 O O . MET B 1 14 ? 14.172 0.598 -27.312 1 42.41 14 MET B O 1
ATOM 2584 N N . PRO B 1 15 ? 14.32 -0.208 -25.391 1 45.47 15 PRO B N 1
ATOM 2585 C CA . PRO B 1 15 ? 13.641 0.997 -24.922 1 45.47 15 PRO B CA 1
ATOM 2586 C C . PRO B 1 15 ? 14.414 2.275 -25.234 1 45.47 15 PRO B C 1
ATOM 2588 O O . PRO B 1 15 ? 15.648 2.279 -25.203 1 45.47 15 PRO B O 1
ATOM 2591 N N . THR B 1 16 ? 13.914 3.104 -26.047 1 52.31 16 THR B N 1
ATOM 2592 C CA . THR B 1 16 ? 14.445 4.43 -26.328 1 52.31 16 THR B CA 1
ATOM 2593 C C . THR B 1 16 ? 14.984 5.078 -25.062 1 52.31 16 THR B C 1
ATOM 2595 O O . THR B 1 16 ? 15.984 5.809 -25.109 1 52.31 16 THR B O 1
ATOM 2598 N N . ARG B 1 17 ? 14.383 4.969 -24 1 60.22 17 ARG B N 1
ATOM 2599 C CA . ARG B 1 17 ? 14.859 5.684 -22.812 1 60.22 17 ARG B CA 1
ATOM 2600 C C . ARG B 1 17 ? 15.812 4.816 -22 1 60.22 17 ARG B C 1
ATOM 2602 O O . ARG B 1 17 ? 15.531 3.648 -21.734 1 60.22 17 ARG B O 1
ATOM 2609 N N . ARG B 1 18 ? 17.016 5.301 -21.797 1 78.12 18 ARG B N 1
ATOM 2610 C CA . ARG B 1 18 ? 18.047 4.625 -21.031 1 78.12 18 ARG B CA 1
ATOM 2611 C C . ARG B 1 18 ? 17.641 4.461 -19.578 1 78.12 18 ARG B C 1
ATOM 2613 O O . ARG B 1 18 ? 17.031 5.363 -18.984 1 78.12 18 ARG B O 1
ATOM 2620 N N . TRP B 1 19 ? 17.922 3.215 -19.141 1 78.38 19 TRP B N 1
ATOM 2621 C CA . TRP B 1 19 ? 17.578 2.936 -17.75 1 78.38 19 TRP B CA 1
ATOM 2622 C C . TRP B 1 19 ? 18.516 3.686 -16.797 1 78.38 19 TRP B C 1
ATOM 2624 O O . TRP B 1 19 ? 19.719 3.738 -17.016 1 78.38 19 TRP B O 1
ATOM 2634 N N . ALA B 1 20 ? 17.891 4.371 -15.82 1 73.31 20 ALA B N 1
ATOM 2635 C CA . ALA B 1 20 ? 18.656 5.09 -14.805 1 73.31 20 ALA B CA 1
ATOM 2636 C C . ALA B 1 20 ? 19.312 4.121 -13.828 1 73.31 20 ALA B C 1
ATOM 2638 O O . ALA B 1 20 ? 18.859 2.986 -13.672 1 73.31 20 ALA B O 1
ATOM 2639 N N . PRO B 1 21 ? 20.469 4.594 -13.289 1 75.06 21 PRO B N 1
ATOM 2640 C CA . PRO B 1 21 ? 21.031 3.795 -12.195 1 75.06 21 PRO B CA 1
ATOM 2641 C C . PRO B 1 21 ? 20.016 3.48 -11.109 1 75.06 21 PRO B C 1
ATOM 2643 O O . PRO B 1 21 ? 19.188 4.336 -10.758 1 75.06 21 PRO B O 1
ATOM 2646 N N . GLY B 1 22 ? 20.016 2.256 -10.656 1 73.62 22 GLY B N 1
ATOM 2647 C CA . GLY B 1 22 ? 19.078 1.827 -9.633 1 73.62 22 GLY B CA 1
ATOM 2648 C C . GLY B 1 22 ? 17.891 1.059 -10.195 1 73.62 22 GLY B C 1
ATOM 2649 O O . GLY B 1 22 ? 17.172 0.395 -9.445 1 73.62 22 GLY B O 1
ATOM 2650 N N . THR B 1 23 ? 17.766 1.202 -11.469 1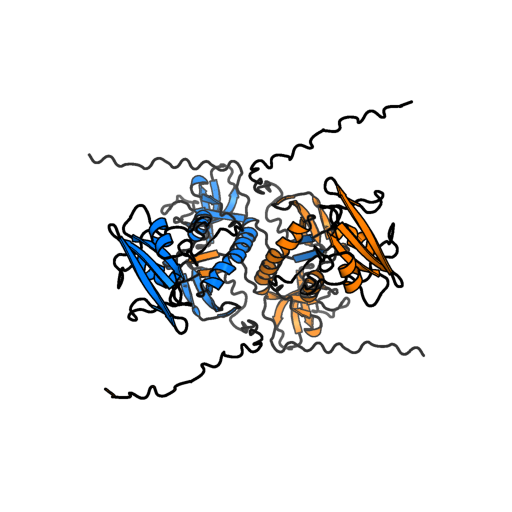 76.81 23 THR B N 1
ATOM 2651 C CA . THR B 1 23 ? 16.656 0.491 -12.094 1 76.81 23 THR B CA 1
ATOM 2652 C C . THR B 1 23 ? 16.828 -1.018 -11.945 1 76.81 23 THR B C 1
ATOM 2654 O O . THR B 1 23 ? 17.922 -1.554 -12.188 1 76.81 23 THR B O 1
ATOM 2657 N N . GLN B 1 24 ? 15.781 -1.583 -11.453 1 82.56 24 GLN B N 1
ATOM 2658 C CA . GLN B 1 24 ? 15.797 -3.039 -11.352 1 82.56 24 GLN B CA 1
ATOM 2659 C C . GLN B 1 24 ? 15.258 -3.684 -12.625 1 82.56 24 GLN B C 1
ATOM 2661 O O . GLN B 1 24 ? 14.273 -3.205 -13.195 1 82.56 24 GLN B O 1
ATOM 2666 N N . CYS B 1 25 ? 15.969 -4.715 -13.062 1 86.88 25 CYS B N 1
ATOM 2667 C CA . CYS B 1 25 ? 15.578 -5.434 -14.273 1 86.88 25 CYS B CA 1
ATOM 2668 C C . CYS B 1 25 ? 15.578 -6.938 -14.039 1 86.88 25 CYS B C 1
ATOM 2670 O O . CYS B 1 25 ? 16.203 -7.422 -13.086 1 86.88 25 CYS B O 1
ATOM 2672 N N . ILE B 1 26 ? 14.82 -7.57 -14.906 1 85.69 26 ILE B N 1
ATOM 2673 C CA . ILE B 1 26 ? 14.773 -9.023 -14.922 1 85.69 26 ILE B CA 1
ATOM 2674 C C . ILE B 1 26 ? 15.375 -9.555 -16.219 1 85.69 26 ILE B C 1
ATOM 2676 O O . ILE B 1 26 ? 15.141 -8.992 -17.297 1 85.69 26 ILE B O 1
ATOM 2680 N N . THR B 1 27 ? 16.25 -10.523 -16.031 1 88.31 27 THR B N 1
ATOM 2681 C CA . THR B 1 27 ? 16.859 -11.117 -17.219 1 88.31 27 THR B CA 1
ATOM 2682 C C . THR B 1 27 ? 15.844 -11.984 -17.953 1 88.31 27 THR B C 1
ATOM 2684 O O . THR B 1 27 ? 15.094 -12.742 -17.344 1 88.31 27 THR B O 1
ATOM 2687 N N . LYS B 1 28 ? 15.82 -11.859 -19.25 1 86.5 28 LYS B N 1
ATOM 2688 C CA . LYS B 1 28 ? 14.836 -12.531 -20.094 1 86.5 28 LYS B CA 1
ATOM 2689 C C . LYS B 1 28 ? 15.359 -13.891 -20.562 1 86.5 28 LYS B C 1
ATOM 2691 O O . LYS B 1 28 ? 14.602 -14.695 -21.109 1 86.5 28 LYS B O 1
ATOM 2696 N N . CYS B 1 29 ? 16.609 -14.055 -20.547 1 86.81 29 CYS B N 1
ATOM 2697 C CA . CYS B 1 29 ? 17.281 -15.266 -21.016 1 86.81 29 CYS B CA 1
ATOM 2698 C C . CYS B 1 29 ? 18.438 -15.633 -20.078 1 86.81 29 CYS B C 1
ATOM 2700 O O . CYS B 1 29 ? 18.547 -15.086 -18.984 1 86.81 29 CYS B O 1
ATOM 2702 N N . GLU B 1 30 ? 19.094 -16.75 -20.453 1 88.81 30 GLU B N 1
ATOM 2703 C CA . GLU B 1 30 ? 20.25 -17.172 -19.672 1 88.81 30 GLU B CA 1
ATOM 2704 C C . GLU B 1 30 ? 21.562 -16.875 -20.391 1 88.81 30 GLU B C 1
ATOM 2706 O O . GLU B 1 30 ? 21.594 -16.812 -21.625 1 88.81 30 GLU B O 1
ATOM 2711 N N . HIS B 1 31 ? 22.516 -16.516 -19.703 1 90.38 31 HIS B N 1
ATOM 2712 C CA . HIS B 1 31 ? 23.891 -16.312 -20.156 1 90.38 31 HIS B CA 1
ATOM 2713 C C . HIS B 1 31 ? 24.891 -16.938 -19.188 1 90.38 31 HIS B C 1
ATOM 2715 O O . HIS B 1 31 ? 25.328 -16.297 -18.234 1 90.38 31 HIS B O 1
ATOM 2721 N N . THR B 1 32 ? 25.344 -18.188 -19.516 1 87.69 32 THR B N 1
ATOM 2722 C CA . THR B 1 32 ? 26.125 -18.984 -18.562 1 87.69 32 THR B CA 1
ATOM 2723 C C . THR B 1 32 ? 27.625 -18.891 -18.891 1 87.69 32 THR B C 1
ATOM 2725 O O . THR B 1 32 ? 28.469 -19.219 -18.062 1 87.69 32 THR B O 1
ATOM 2728 N N . ARG B 1 33 ? 28.016 -18.562 -20.016 1 88.62 33 ARG B N 1
ATOM 2729 C CA . ARG B 1 33 ? 29.406 -18.422 -20.406 1 88.62 33 ARG B CA 1
ATOM 2730 C C . ARG B 1 33 ? 29.719 -17 -20.844 1 88.62 33 ARG B C 1
ATOM 2732 O O . ARG B 1 33 ? 29.938 -16.734 -22.016 1 88.62 33 ARG B O 1
ATOM 2739 N N . PRO B 1 34 ? 29.797 -16.156 -19.828 1 86.69 34 PRO B N 1
ATOM 2740 C CA . PRO B 1 34 ? 30.016 -14.75 -20.188 1 86.69 34 PRO B CA 1
ATOM 2741 C C . PRO B 1 34 ? 31.469 -14.461 -20.578 1 86.69 34 PRO B C 1
ATOM 2743 O O . PRO B 1 34 ? 32.375 -15.133 -20.109 1 86.69 34 PRO B O 1
ATOM 2746 N N . LYS B 1 35 ? 31.625 -13.562 -21.5 1 90.44 35 LYS B N 1
ATOM 2747 C CA . LYS B 1 35 ? 32.938 -13.023 -21.797 1 90.44 35 LYS B CA 1
ATOM 2748 C C . LYS B 1 35 ? 33.5 -12.25 -20.594 1 90.44 35 LYS B C 1
ATOM 2750 O O . LYS B 1 35 ? 32.75 -11.891 -19.688 1 90.44 35 LYS B O 1
ATOM 2755 N N . PRO B 1 36 ? 34.812 -12.117 -20.594 1 89.81 36 PRO B N 1
ATOM 2756 C CA . PRO B 1 36 ? 35.406 -11.352 -19.484 1 89.81 36 PRO B CA 1
ATOM 2757 C C . PRO B 1 36 ? 34.75 -9.992 -19.297 1 89.81 36 PRO B C 1
ATOM 2759 O O . PRO B 1 36 ? 34.562 -9.242 -20.266 1 89.81 36 PRO B O 1
ATOM 2762 N N . GLY B 1 37 ? 34.281 -9.719 -18.125 1 92.5 37 GLY B N 1
ATOM 2763 C CA . GLY B 1 37 ? 33.656 -8.438 -17.828 1 92.5 37 GLY B CA 1
ATOM 2764 C C . GLY B 1 37 ? 32.125 -8.492 -17.844 1 92.5 37 GLY B C 1
ATOM 2765 O O . GLY B 1 37 ? 31.469 -7.598 -17.328 1 92.5 37 GLY B O 1
ATOM 2766 N N . GLU B 1 38 ? 31.641 -9.469 -18.547 1 93.38 38 GLU B N 1
ATOM 2767 C CA . GLU B 1 38 ? 30.188 -9.625 -18.625 1 93.38 38 GLU B CA 1
ATOM 2768 C C . GLU B 1 38 ? 29.656 -10.406 -17.422 1 93.38 38 GLU B C 1
ATOM 2770 O O . GLU B 1 38 ? 30.406 -11.148 -16.781 1 93.38 38 GLU B O 1
ATOM 2775 N N . LEU B 1 39 ? 28.438 -10.227 -17.156 1 92.62 39 LEU B N 1
ATOM 2776 C CA . LEU B 1 39 ? 27.781 -10.906 -16.047 1 92.62 39 LEU B CA 1
ATOM 2777 C C . LEU B 1 39 ? 27.125 -12.195 -16.516 1 92.62 39 LEU B C 1
ATOM 2779 O O . LEU B 1 39 ? 26.5 -12.227 -17.594 1 92.62 39 LEU B O 1
ATOM 2783 N N . ALA B 1 40 ? 27.375 -13.266 -15.742 1 91.81 40 ALA B N 1
ATOM 2784 C CA . ALA B 1 40 ? 26.594 -14.484 -15.945 1 91.81 40 ALA B CA 1
ATOM 2785 C C . ALA B 1 40 ? 25.25 -14.398 -15.25 1 91.81 40 ALA B C 1
ATOM 2787 O O . ALA B 1 40 ? 25.141 -13.852 -14.148 1 91.81 40 ALA B O 1
ATOM 2788 N N . PHE B 1 41 ? 24.219 -14.883 -15.977 1 88.12 41 PHE B N 1
ATOM 2789 C CA . PHE B 1 41 ? 22.906 -14.836 -15.359 1 88.12 41 PHE B CA 1
ATOM 2790 C C . PHE B 1 41 ? 22 -15.93 -15.922 1 88.12 41 PHE B C 1
ATOM 2792 O O . PHE B 1 41 ? 22.281 -16.484 -16.984 1 88.12 41 PHE B O 1
ATOM 2799 N N . ARG B 1 42 ? 21.016 -16.234 -15.133 1 83.06 42 ARG B N 1
ATOM 2800 C CA . ARG B 1 42 ? 19.922 -17.109 -15.555 1 83.06 42 ARG B CA 1
ATOM 2801 C C . ARG B 1 42 ? 18.672 -16.312 -15.875 1 83.06 42 ARG B C 1
ATOM 2803 O O . ARG B 1 42 ? 18.562 -15.141 -15.523 1 83.06 42 ARG B O 1
ATOM 2810 N N . LYS B 1 43 ? 17.781 -16.984 -16.547 1 78.69 43 LYS B N 1
ATOM 2811 C CA . LYS B 1 43 ? 16.5 -16.328 -16.844 1 78.69 43 LYS B CA 1
ATOM 2812 C C . LYS B 1 43 ? 15.719 -16.062 -15.555 1 78.69 43 LYS B C 1
ATOM 2814 O O . LYS B 1 43 ? 15.57 -16.953 -14.719 1 78.69 43 LYS B O 1
ATOM 2819 N N . GLY B 1 44 ? 15.305 -14.812 -15.461 1 73.94 44 GLY B N 1
ATOM 2820 C CA . GLY B 1 44 ? 14.5 -14.469 -14.297 1 73.94 44 GLY B CA 1
ATOM 2821 C C . GLY B 1 44 ? 15.312 -13.852 -13.172 1 73.94 44 GLY B C 1
ATOM 2822 O O . GLY B 1 44 ? 14.758 -13.438 -12.156 1 73.94 44 GLY B O 1
ATOM 2823 N N . ASP B 1 45 ? 16.641 -13.781 -13.406 1 78.5 45 ASP B N 1
ATOM 2824 C CA . ASP B 1 45 ? 17.453 -13.133 -12.391 1 78.5 45 ASP B CA 1
ATOM 2825 C C . ASP B 1 45 ? 17.156 -11.633 -12.32 1 78.5 45 ASP B C 1
ATOM 2827 O O . ASP B 1 45 ? 16.781 -11.023 -13.32 1 78.5 45 ASP B O 1
ATOM 2831 N N . VAL B 1 46 ? 17.297 -11.148 -11.047 1 82.19 46 VAL B N 1
ATOM 2832 C CA . VAL B 1 46 ? 17.125 -9.719 -10.852 1 82.19 46 VAL B CA 1
ATOM 2833 C C . VAL B 1 46 ? 18.484 -9.023 -10.852 1 82.19 46 VAL B C 1
ATOM 2835 O O . VAL B 1 46 ? 19.422 -9.5 -10.219 1 82.19 46 VAL B O 1
ATOM 2838 N N . VAL B 1 47 ? 18.531 -7.961 -11.609 1 86.62 47 VAL B N 1
ATOM 2839 C CA . VAL B 1 47 ? 19.734 -7.156 -11.633 1 86.62 47 VAL B CA 1
ATOM 2840 C C . VAL B 1 47 ? 19.391 -5.688 -11.414 1 86.62 47 VAL B C 1
ATOM 2842 O O . VAL B 1 47 ? 18.266 -5.266 -11.68 1 86.62 47 VAL B O 1
ATOM 2845 N N . THR B 1 48 ? 20.266 -5.023 -10.867 1 83 48 THR B N 1
ATOM 2846 C CA . THR B 1 48 ? 20.125 -3.58 -10.719 1 83 48 THR B CA 1
ATOM 2847 C C . THR B 1 48 ? 21.109 -2.85 -11.633 1 83 48 THR B C 1
ATOM 2849 O O . THR B 1 48 ? 22.297 -3.16 -11.648 1 83 48 THR B O 1
ATOM 2852 N N . ILE B 1 49 ? 20.547 -1.933 -12.422 1 86.19 49 ILE B N 1
ATOM 2853 C CA . ILE B 1 49 ? 21.391 -1.139 -13.32 1 86.19 49 ILE B CA 1
ATOM 2854 C C . ILE B 1 49 ? 22.25 -0.186 -12.508 1 86.19 49 ILE B C 1
ATOM 2856 O O . ILE B 1 49 ? 21.75 0.541 -11.641 1 86.19 49 ILE B O 1
ATOM 2860 N N . LEU B 1 50 ? 23.5 -0.307 -12.727 1 85.69 50 LEU B N 1
ATOM 2861 C CA . LEU B 1 50 ? 24.422 0.605 -12.062 1 85.69 50 LEU B CA 1
ATOM 2862 C C . LEU B 1 50 ? 24.719 1.812 -12.945 1 85.69 50 LEU B C 1
ATOM 2864 O O . LEU B 1 50 ? 24.781 2.945 -12.461 1 85.69 50 LEU B O 1
ATOM 2868 N N . GLU B 1 51 ? 24.984 1.529 -14.18 1 87.75 51 GLU B N 1
ATOM 2869 C CA . GLU B 1 51 ? 25.328 2.605 -15.109 1 87.75 51 GLU B CA 1
ATOM 2870 C C . GLU B 1 51 ? 25.094 2.174 -16.562 1 87.75 51 GLU B C 1
ATOM 2872 O O . GLU B 1 51 ? 25.25 0.998 -16.891 1 87.75 51 GLU B O 1
ATOM 2877 N N . ALA B 1 52 ? 24.688 3.201 -17.312 1 86.88 52 ALA B N 1
ATOM 2878 C CA . ALA B 1 52 ? 24.594 2.963 -18.75 1 86.88 52 ALA B CA 1
ATOM 2879 C C . ALA B 1 52 ? 25.969 3.066 -19.406 1 86.88 52 ALA B C 1
ATOM 2881 O O . ALA B 1 52 ? 26.75 3.951 -19.078 1 86.88 52 ALA B O 1
ATOM 2882 N N . CYS B 1 53 ? 26.297 2.09 -20.188 1 85.31 53 CYS B N 1
ATOM 2883 C CA . CYS B 1 53 ? 27.562 2.119 -20.891 1 85.31 53 CYS B CA 1
ATOM 2884 C C . CYS B 1 53 ? 27.516 3.08 -22.078 1 85.31 53 CYS B C 1
ATOM 2886 O O . CYS B 1 53 ? 26.438 3.549 -22.453 1 85.31 53 CYS B O 1
ATOM 2888 N N . GLU B 1 54 ? 28.656 3.398 -22.547 1 82.31 54 GLU B N 1
ATOM 2889 C CA . GLU B 1 54 ? 28.766 4.258 -23.719 1 82.31 54 GLU B CA 1
ATOM 2890 C C . GLU B 1 54 ? 27.984 3.682 -24.891 1 82.31 54 GLU B C 1
ATOM 2892 O O . GLU B 1 54 ? 27.297 4.414 -25.609 1 82.31 54 GLU B O 1
ATOM 2897 N N . ASN B 1 55 ? 28.25 2.365 -25.031 1 80.69 55 ASN B N 1
ATOM 2898 C CA . ASN B 1 55 ? 27.406 1.657 -25.984 1 80.69 55 ASN B CA 1
ATOM 2899 C C . ASN B 1 55 ? 25.984 1.496 -25.453 1 80.69 55 ASN B C 1
ATOM 2901 O O . ASN B 1 55 ? 25.766 0.872 -24.406 1 80.69 55 ASN B O 1
ATOM 2905 N N . LYS B 1 56 ? 24.969 2.051 -26.109 1 79 56 LYS B N 1
ATOM 2906 C CA . LYS B 1 56 ? 23.594 2.166 -25.641 1 79 56 LYS B CA 1
ATOM 2907 C C . LYS B 1 56 ? 22.953 0.792 -25.438 1 79 56 LYS B C 1
ATOM 2909 O O . LYS B 1 56 ? 21.953 0.661 -24.734 1 79 56 LYS B O 1
ATOM 2914 N N . SER B 1 57 ? 23.656 -0.146 -25.922 1 88 57 SER B N 1
ATOM 2915 C CA . SER B 1 57 ? 23.047 -1.469 -25.844 1 88 57 SER B CA 1
ATOM 2916 C C . SER B 1 57 ? 23.531 -2.227 -24.609 1 88 57 SER B C 1
ATOM 2918 O O . SER B 1 57 ? 23.125 -3.369 -24.391 1 88 57 SER B O 1
ATOM 2920 N N . TRP B 1 58 ? 24.406 -1.518 -23.875 1 91.44 58 TRP B N 1
ATOM 2921 C CA . TRP B 1 58 ? 24.984 -2.25 -22.75 1 91.44 58 TRP B CA 1
ATOM 2922 C C . TRP B 1 58 ? 24.828 -1.461 -21.453 1 91.44 58 TRP B C 1
ATOM 2924 O O . TRP B 1 58 ? 24.859 -0.228 -21.469 1 91.44 58 TRP B O 1
ATOM 2934 N N . TYR B 1 59 ? 24.672 -2.197 -20.438 1 93.12 59 TYR B N 1
ATOM 2935 C CA . TYR B 1 59 ? 24.625 -1.635 -19.094 1 93.12 59 TYR B CA 1
ATOM 2936 C C . TYR B 1 59 ? 25.594 -2.369 -18.172 1 93.12 59 TYR B C 1
ATOM 2938 O O . TYR B 1 59 ? 25.875 -3.555 -18.375 1 93.12 59 TYR B O 1
ATOM 2946 N N . ARG B 1 60 ? 26.172 -1.617 -17.25 1 93.94 60 ARG B N 1
ATOM 2947 C CA . ARG B 1 60 ? 26.766 -2.256 -16.078 1 93.94 60 ARG B CA 1
ATOM 2948 C C . ARG B 1 60 ? 25.719 -2.516 -15.008 1 93.94 60 ARG B C 1
ATOM 2950 O O . ARG B 1 60 ? 24.938 -1.625 -14.672 1 93.94 60 ARG B O 1
ATOM 2957 N N . ALA B 1 61 ? 25.625 -3.73 -14.562 1 92.69 61 ALA B N 1
ATOM 2958 C CA . ALA B 1 61 ? 24.578 -4.09 -13.617 1 92.69 61 ALA B CA 1
ATOM 2959 C C . ALA B 1 61 ? 25.125 -4.957 -12.484 1 92.69 61 ALA B C 1
ATOM 2961 O O . ALA B 1 61 ? 26.234 -5.496 -12.594 1 92.69 61 ALA B O 1
ATOM 2962 N N . LYS B 1 62 ? 24.438 -4.887 -11.43 1 88.62 62 LYS B N 1
ATOM 2963 C CA . LYS B 1 62 ? 24.719 -5.746 -10.289 1 88.62 62 LYS B CA 1
ATOM 2964 C C . LYS B 1 62 ? 23.703 -6.867 -10.172 1 88.62 62 LYS B C 1
ATOM 2966 O O . LYS B 1 62 ? 22.484 -6.621 -10.219 1 88.62 62 LYS B O 1
ATOM 2971 N N . HIS B 1 63 ? 24.25 -8 -10.133 1 87.31 63 HIS B N 1
ATOM 2972 C CA . HIS B 1 63 ? 23.391 -9.164 -9.93 1 87.31 63 HIS B CA 1
ATOM 2973 C C . HIS B 1 63 ? 22.938 -9.273 -8.477 1 87.31 63 HIS B C 1
ATOM 2975 O O . HIS B 1 63 ? 23.766 -9.305 -7.57 1 87.31 63 HIS B O 1
ATOM 2981 N N . HIS B 1 64 ? 21.734 -9.367 -8.266 1 74.81 64 HIS B N 1
ATOM 2982 C CA . HIS B 1 64 ? 21.188 -9.273 -6.918 1 74.81 64 HIS B CA 1
ATOM 2983 C C . HIS B 1 64 ? 21.594 -10.484 -6.082 1 74.81 64 HIS B C 1
ATOM 2985 O O . HIS B 1 64 ? 22.031 -10.344 -4.941 1 74.81 64 HIS B O 1
ATOM 2991 N N . ALA B 1 65 ? 21.5 -11.617 -6.633 1 69.56 65 ALA B N 1
ATOM 2992 C CA . ALA B 1 65 ? 21.766 -12.836 -5.867 1 69.56 65 ALA B CA 1
ATOM 2993 C C . ALA B 1 65 ? 23.266 -13.016 -5.621 1 69.56 65 ALA B C 1
ATOM 2995 O O . ALA B 1 65 ? 23.688 -13.32 -4.5 1 69.56 65 ALA B O 1
ATOM 2996 N N . SER B 1 66 ? 24.031 -12.781 -6.609 1 74.31 66 SER B N 1
ATOM 2997 C CA . SER B 1 66 ? 25.453 -13.062 -6.5 1 74.31 66 SER B CA 1
ATOM 2998 C C . SER B 1 66 ? 26.219 -11.836 -6.008 1 74.31 66 SER B C 1
ATOM 3000 O O . SER B 1 66 ? 27.344 -11.953 -5.523 1 74.31 66 SER B O 1
ATOM 3002 N N . GLY B 1 67 ? 25.594 -10.695 -6.176 1 80.25 67 GLY B N 1
ATOM 3003 C CA . GLY B 1 67 ? 26.281 -9.453 -5.84 1 80.25 67 GLY B CA 1
ATOM 3004 C C . GLY B 1 67 ? 27.328 -9.055 -6.859 1 80.25 67 GLY B C 1
ATOM 3005 O O . GLY B 1 67 ? 27.938 -7.996 -6.738 1 80.25 67 GLY B O 1
ATOM 3006 N N . GLN B 1 68 ? 27.531 -9.875 -7.809 1 87.75 68 GLN B N 1
ATOM 3007 C CA . GLN B 1 68 ? 28.547 -9.602 -8.812 1 87.75 68 GLN B CA 1
ATOM 3008 C C . GLN B 1 68 ? 28.109 -8.469 -9.742 1 87.75 68 GLN B C 1
ATOM 3010 O O . GLN B 1 68 ? 26.922 -8.312 -10.016 1 87.75 68 GLN B O 1
ATOM 3015 N N . GLU B 1 69 ? 29.062 -7.734 -10.102 1 93.06 69 GLU B N 1
ATOM 3016 C CA . GLU B 1 69 ? 28.828 -6.66 -11.062 1 93.06 69 GLU B CA 1
ATOM 3017 C C . GLU B 1 69 ? 29.406 -7.004 -12.43 1 93.06 69 GLU B C 1
ATOM 3019 O O . GLU B 1 69 ? 30.438 -7.68 -12.516 1 93.06 69 GLU B O 1
ATOM 3024 N N . GLY B 1 70 ? 28.766 -6.609 -13.469 1 93.81 70 GLY B N 1
ATOM 3025 C CA . GLY B 1 70 ? 29.266 -6.844 -14.812 1 93.81 70 GLY B CA 1
ATOM 3026 C C . GLY B 1 70 ? 28.375 -6.223 -15.883 1 93.81 70 GLY B C 1
ATOM 3027 O O . GLY B 1 70 ? 27.406 -5.531 -15.57 1 93.81 70 GLY B O 1
ATOM 3028 N N . LEU B 1 71 ? 28.812 -6.461 -17.094 1 94.31 71 LEU B N 1
ATOM 3029 C CA . LEU B 1 71 ? 28.125 -5.895 -18.234 1 94.31 71 LEU B CA 1
ATOM 3030 C C . LEU B 1 71 ? 26.984 -6.805 -18.688 1 94.31 71 LEU B C 1
ATOM 3032 O O . LEU B 1 71 ? 27.125 -8.031 -18.688 1 94.31 71 LEU B O 1
ATOM 3036 N N . LEU B 1 72 ? 25.891 -6.152 -19.031 1 93.25 72 LEU B N 1
ATOM 3037 C CA . LEU B 1 72 ? 24.734 -6.852 -19.562 1 93.25 72 LEU B CA 1
ATOM 3038 C C . LEU B 1 72 ? 24.172 -6.117 -20.781 1 93.25 72 LEU B C 1
ATOM 3040 O O . LEU B 1 72 ? 24.125 -4.887 -20.797 1 93.25 72 LEU B O 1
ATOM 3044 N N . ALA B 1 73 ? 23.828 -7.004 -21.719 1 92.06 73 ALA B N 1
ATOM 3045 C CA . ALA B 1 73 ? 23.172 -6.418 -22.891 1 92.06 73 ALA B CA 1
ATOM 3046 C C . ALA B 1 73 ? 21.75 -5.996 -22.578 1 92.06 73 ALA B C 1
ATOM 3048 O O . ALA B 1 73 ? 21.016 -6.719 -21.891 1 92.06 73 ALA B O 1
ATOM 3049 N N . ALA B 1 74 ? 21.344 -4.867 -23.078 1 90.25 74 ALA B N 1
ATOM 3050 C CA . ALA B 1 74 ? 20 -4.328 -22.859 1 90.25 74 ALA B CA 1
ATOM 3051 C C . ALA B 1 74 ? 18.938 -5.312 -23.344 1 90.25 74 ALA B C 1
ATOM 3053 O O . ALA B 1 74 ? 17.875 -5.434 -22.719 1 90.25 74 ALA B O 1
ATOM 3054 N N . GLY B 1 75 ? 19.234 -6.004 -24.344 1 88.88 75 GLY B N 1
ATOM 3055 C CA . GLY B 1 75 ? 18.266 -6.93 -24.922 1 88.88 75 GLY B CA 1
ATOM 3056 C C . GLY B 1 75 ? 17.953 -8.109 -24.031 1 88.88 75 GLY B C 1
ATOM 3057 O O . GLY B 1 75 ? 16.953 -8.797 -24.219 1 88.88 75 GLY B O 1
ATOM 3058 N N . ALA B 1 76 ? 18.844 -8.305 -23.094 1 91.62 76 ALA B N 1
ATOM 3059 C CA . ALA B 1 76 ? 18.672 -9.445 -22.203 1 91.62 76 ALA B CA 1
ATOM 3060 C C . ALA B 1 76 ? 17.844 -9.062 -20.984 1 91.62 76 ALA B C 1
ATOM 3062 O O . ALA B 1 76 ? 17.547 -9.914 -20.125 1 91.62 76 ALA B O 1
ATOM 3063 N N . LEU B 1 77 ? 17.453 -7.801 -20.922 1 89.19 77 LEU B N 1
ATOM 3064 C CA . LEU B 1 77 ? 16.844 -7.297 -19.703 1 89.19 77 LEU B CA 1
ATOM 3065 C C . LEU B 1 77 ? 15.445 -6.758 -19.953 1 89.19 77 LEU B C 1
ATOM 3067 O O . LEU B 1 77 ? 15.133 -6.352 -21.078 1 89.19 77 LEU B O 1
ATOM 3071 N N . ARG B 1 78 ? 14.633 -6.895 -19.016 1 86.25 78 ARG B N 1
ATOM 3072 C CA . ARG B 1 78 ? 13.352 -6.199 -18.938 1 86.25 78 ARG B CA 1
ATOM 3073 C C . ARG B 1 78 ? 13.211 -5.43 -17.625 1 86.25 78 ARG B C 1
ATOM 3075 O O . ARG B 1 78 ? 13.555 -5.941 -16.562 1 86.25 78 ARG B O 1
ATOM 3082 N N . GLU B 1 79 ? 12.812 -4.277 -17.797 1 84.12 79 GLU B N 1
ATOM 3083 C CA . GLU B 1 79 ? 12.617 -3.461 -16.594 1 84.12 79 GLU B CA 1
ATOM 3084 C C . GLU B 1 79 ? 11.508 -4.027 -15.719 1 84.12 79 GLU B C 1
ATOM 3086 O O . GLU B 1 79 ? 10.469 -4.469 -16.219 1 84.12 79 GLU B O 1
ATOM 3091 N N . ARG B 1 80 ? 11.781 -4.129 -14.453 1 85.81 80 ARG B N 1
ATOM 3092 C CA . ARG B 1 80 ? 10.734 -4.461 -13.5 1 85.81 80 ARG B CA 1
ATOM 3093 C C . ARG B 1 80 ? 9.742 -3.307 -13.352 1 85.81 80 ARG B C 1
ATOM 3095 O O . ARG B 1 80 ? 10.148 -2.152 -13.195 1 85.81 80 ARG B O 1
ATOM 3102 N N . GLU B 1 81 ? 8.508 -3.678 -13.492 1 82.69 81 GLU B N 1
ATOM 3103 C CA . GLU B 1 81 ? 7.484 -2.639 -13.445 1 82.69 81 GLU B CA 1
ATOM 3104 C C . GLU B 1 81 ? 6.641 -2.754 -12.18 1 82.69 81 GLU B C 1
ATOM 3106 O O . GLU B 1 81 ? 6.516 -3.838 -11.609 1 82.69 81 GLU B O 1
ATOM 3111 N N . ALA B 1 82 ? 6.223 -1.553 -11.742 1 82 82 ALA B N 1
ATOM 3112 C CA . ALA B 1 82 ? 5.293 -1.563 -10.617 1 82 82 ALA B CA 1
ATOM 3113 C C . ALA B 1 82 ? 3.994 -2.277 -10.984 1 82 82 ALA B C 1
ATOM 3115 O O . ALA B 1 82 ? 3.502 -2.146 -12.109 1 82 82 ALA B O 1
ATOM 3116 N N . LEU B 1 83 ? 3.537 -3.07 -10.023 1 85 83 LEU B N 1
ATOM 3117 C CA . LEU B 1 83 ? 2.201 -3.633 -10.195 1 85 83 LEU B CA 1
ATOM 3118 C C . LEU B 1 83 ? 1.138 -2.543 -10.109 1 85 83 LEU B C 1
ATOM 3120 O O . LEU B 1 83 ? 1.224 -1.646 -9.266 1 85 83 LEU B O 1
ATOM 3124 N N . SER B 1 84 ? 0.291 -2.459 -10.977 1 77.06 84 SER B N 1
ATOM 3125 C CA . SER B 1 84 ? -0.773 -1.462 -10.953 1 77.06 84 SER B CA 1
ATOM 3126 C C . SER B 1 84 ? -1.771 -1.743 -9.828 1 77.06 84 SER B C 1
ATOM 3128 O O . SER B 1 84 ? -2.09 -2.9 -9.555 1 77.06 84 SER B O 1
ATOM 3130 N N . ALA B 1 85 ? -2.055 -0.667 -9.102 1 75.06 85 ALA B N 1
ATOM 3131 C CA . ALA B 1 85 ? -3.168 -0.801 -8.164 1 75.06 85 ALA B CA 1
ATOM 3132 C C . ALA B 1 85 ? -4.496 -0.904 -8.906 1 75.06 85 ALA B C 1
ATOM 3134 O O . ALA B 1 85 ? -5 0.091 -9.438 1 75.06 85 ALA B O 1
ATOM 3135 N N . ASP B 1 86 ? -4.848 -2.059 -9.352 1 81 86 ASP B N 1
ATOM 3136 C CA . ASP B 1 86 ? -6.059 -2.35 -10.109 1 81 86 ASP B CA 1
ATOM 3137 C C . ASP B 1 86 ? -7.02 -3.223 -9.305 1 81 86 ASP B C 1
ATOM 3139 O O . ASP B 1 86 ? -6.691 -4.359 -8.953 1 81 86 ASP B O 1
ATOM 3143 N N . PRO B 1 87 ? -8.188 -2.613 -9.023 1 81.75 87 PRO B N 1
ATOM 3144 C CA . PRO B 1 87 ? -9.156 -3.406 -8.266 1 81.75 87 PRO B CA 1
ATOM 3145 C C . PRO B 1 87 ? -9.617 -4.656 -9.008 1 81.75 87 PRO B C 1
ATOM 3147 O O . PRO B 1 87 ? -10.188 -5.566 -8.406 1 81.75 87 PRO B O 1
ATOM 3150 N N . LYS B 1 88 ? -9.328 -4.66 -10.258 1 89.88 88 LYS B N 1
ATOM 3151 C CA . LYS B 1 88 ? -9.742 -5.805 -11.062 1 89.88 88 LYS B CA 1
ATOM 3152 C C . LYS B 1 88 ? -8.75 -6.949 -10.945 1 89.88 88 LYS B C 1
ATOM 3154 O O . LYS B 1 88 ? -9.023 -8.07 -11.391 1 89.88 88 LYS B O 1
ATOM 3159 N N . LEU B 1 89 ? -7.652 -6.742 -10.406 1 91.5 89 LEU B N 1
ATOM 3160 C CA . LEU B 1 89 ? -6.637 -7.777 -10.234 1 91.5 89 LEU B CA 1
ATOM 3161 C C . LEU B 1 89 ? -7.074 -8.805 -9.195 1 91.5 89 LEU B C 1
ATOM 3163 O O . LEU B 1 89 ? -7.512 -8.445 -8.102 1 91.5 89 LEU B O 1
ATOM 3167 N N . SER B 1 90 ? -7.023 -10.07 -9.609 1 93.25 90 SER B N 1
ATOM 3168 C CA . SER B 1 90 ? -7.473 -11.133 -8.719 1 93.25 90 SER B CA 1
ATOM 3169 C C . SER B 1 90 ? -6.469 -12.273 -8.664 1 93.25 90 SER B C 1
ATOM 3171 O O . SER B 1 90 ? -5.91 -12.664 -9.688 1 93.25 90 SER B O 1
ATOM 3173 N N . LEU B 1 91 ? -6.242 -12.82 -7.469 1 93.06 91 LEU B N 1
ATOM 3174 C CA . LEU B 1 91 ? -5.434 -14.023 -7.297 1 93.06 91 LEU B CA 1
ATOM 3175 C C . LEU B 1 91 ? -6.219 -15.266 -7.691 1 93.06 91 LEU B C 1
ATOM 3177 O O . LEU B 1 91 ? -5.637 -16.328 -7.895 1 93.06 91 LEU B O 1
ATOM 3181 N N . MET B 1 92 ? -7.488 -15.109 -7.746 1 94.44 92 MET B N 1
ATOM 3182 C CA . MET B 1 92 ? -8.398 -16.203 -8.055 1 94.44 92 MET B CA 1
ATOM 3183 C C . MET B 1 92 ? -9.359 -15.82 -9.172 1 94.44 92 MET B C 1
ATOM 3185 O O . MET B 1 92 ? -10.578 -15.797 -8.977 1 94.44 92 MET B O 1
ATOM 3189 N N . PRO B 1 93 ? -8.797 -15.625 -10.32 1 94.75 93 PRO B N 1
ATOM 3190 C CA . PRO B 1 93 ? -9.648 -15.172 -11.414 1 94.75 93 PRO B CA 1
ATOM 3191 C C . PRO B 1 93 ? -10.711 -16.203 -11.797 1 94.75 93 PRO B C 1
ATOM 3193 O O . PRO B 1 93 ? -11.695 -15.859 -12.461 1 94.75 93 PRO B O 1
ATOM 3196 N N . TRP B 1 94 ? -10.57 -17.422 -11.383 1 97.06 94 TRP B N 1
ATOM 3197 C CA . TRP B 1 94 ? -11.5 -18.5 -11.672 1 97.06 94 TRP B CA 1
ATOM 3198 C C . TRP B 1 94 ? -12.641 -18.531 -10.656 1 97.06 94 TRP B C 1
ATOM 3200 O O . TRP B 1 94 ? -13.586 -19.312 -10.781 1 97.06 94 TRP B O 1
ATOM 3210 N N . PHE B 1 95 ? -12.617 -17.766 -9.703 1 97.38 95 PHE B N 1
ATOM 3211 C CA . PHE B 1 95 ? -13.68 -17.719 -8.711 1 97.38 95 PHE B CA 1
ATOM 3212 C C . PHE B 1 95 ? -14.773 -16.734 -9.133 1 97.38 95 PHE B C 1
ATOM 3214 O O . PHE B 1 95 ? -14.547 -15.531 -9.164 1 97.38 95 PHE B O 1
ATOM 3221 N N . HIS B 1 96 ? -16 -17.219 -9.297 1 97.75 96 HIS B N 1
ATOM 3222 C CA . HIS B 1 96 ? -17.062 -16.406 -9.891 1 97.75 96 HIS B CA 1
ATOM 3223 C C . HIS B 1 96 ? -18.078 -15.977 -8.844 1 97.75 96 HIS B C 1
ATOM 3225 O O . HIS B 1 96 ? -19.031 -15.273 -9.156 1 97.75 96 HIS B O 1
ATOM 3231 N N . GLY B 1 97 ? -17.844 -16.453 -7.637 1 95.75 97 GLY B N 1
ATOM 3232 C CA . GLY B 1 97 ? -18.703 -16 -6.547 1 95.75 97 GLY B CA 1
ATOM 3233 C C . GLY B 1 97 ? -20.109 -16.578 -6.621 1 95.75 97 GLY B C 1
ATOM 3234 O O . GLY B 1 97 ? -20.281 -17.781 -6.727 1 95.75 97 GLY B O 1
ATOM 3235 N N .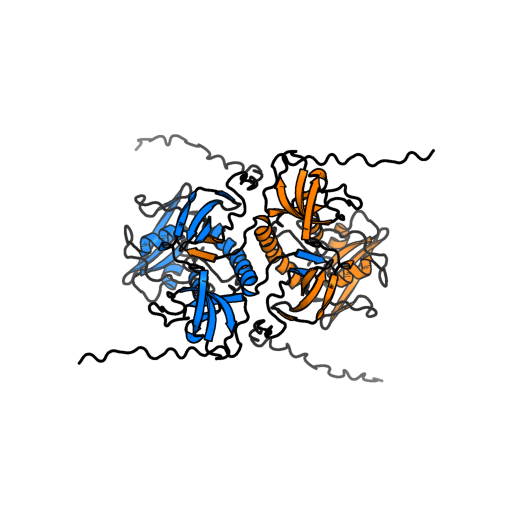 LYS B 1 98 ? -21.109 -15.594 -6.551 1 96.69 98 LYS B N 1
ATOM 3236 C CA . LYS B 1 98 ? -22.5 -16.016 -6.449 1 96.69 98 LYS B CA 1
ATOM 3237 C C . LYS B 1 98 ? -23.156 -16.078 -7.824 1 96.69 98 LYS B C 1
ATOM 3239 O O . LYS B 1 98 ? -23.891 -15.18 -8.219 1 96.69 98 LYS B O 1
ATOM 3244 N N . ILE B 1 99 ? -22.953 -17.141 -8.531 1 97.69 99 ILE B N 1
ATOM 3245 C CA . ILE B 1 99 ? -23.641 -17.406 -9.789 1 97.69 99 ILE B CA 1
ATOM 3246 C C . ILE B 1 99 ? -24.359 -18.75 -9.719 1 97.69 99 ILE B C 1
ATOM 3248 O O . ILE B 1 99 ? -24.016 -19.609 -8.898 1 97.69 99 ILE B O 1
ATOM 3252 N N . SER B 1 100 ? -25.312 -18.906 -10.578 1 97.44 100 SER B N 1
ATOM 3253 C CA . SER B 1 100 ? -26.078 -20.156 -10.586 1 97.44 100 SER B CA 1
ATOM 3254 C C . SER B 1 100 ? -25.359 -21.25 -11.352 1 97.44 100 SER B C 1
ATOM 3256 O O . SER B 1 100 ? -24.422 -20.969 -12.109 1 97.44 100 SER B O 1
ATOM 3258 N N . GLY B 1 101 ? -25.781 -22.547 -11.109 1 97.75 101 GLY B N 1
ATOM 3259 C CA . GLY B 1 101 ? -25.25 -23.656 -11.891 1 97.75 101 GLY B CA 1
ATOM 3260 C C . GLY B 1 101 ? -25.422 -23.469 -13.391 1 97.75 101 GLY B C 1
ATOM 3261 O O . GLY B 1 101 ? -24.531 -23.797 -14.172 1 97.75 101 GLY B O 1
ATOM 3262 N N . GLN B 1 102 ? -26.578 -22.875 -13.695 1 97.5 102 GLN B N 1
ATOM 3263 C CA . GLN B 1 102 ? -26.859 -22.625 -15.109 1 97.5 102 GLN B CA 1
ATOM 3264 C C . GLN B 1 102 ? -25.922 -21.578 -15.688 1 97.5 102 GLN B C 1
ATOM 3266 O O . GLN B 1 102 ? -25.453 -21.719 -16.812 1 97.5 102 GLN B O 1
ATOM 3271 N N . GLU B 1 103 ? -25.672 -20.562 -14.953 1 97.88 103 GLU B N 1
ATOM 3272 C CA . GLU B 1 103 ? -24.734 -19.531 -15.391 1 97.88 103 GLU B CA 1
ATOM 3273 C C . GLU B 1 103 ? -23.328 -20.109 -15.57 1 97.88 103 GLU B C 1
ATOM 3275 O O . GLU B 1 103 ? -22.625 -19.734 -16.516 1 97.88 103 GLU B O 1
ATOM 3280 N N . ALA B 1 104 ? -22.984 -20.984 -14.648 1 98.44 104 ALA B N 1
ATOM 3281 C CA . ALA B 1 104 ? -21.672 -21.625 -14.75 1 98.44 104 ALA B CA 1
ATOM 3282 C C . ALA B 1 104 ? -21.547 -22.422 -16.047 1 98.44 104 ALA B C 1
ATOM 3284 O O . ALA B 1 104 ? -20.516 -22.359 -16.719 1 98.44 104 ALA B O 1
ATOM 3285 N N . VAL B 1 105 ? -22.594 -23.109 -16.391 1 98.38 105 VAL B N 1
ATOM 3286 C CA . VAL B 1 105 ? -22.609 -23.891 -17.609 1 98.38 105 VAL B CA 1
ATOM 3287 C C . VAL B 1 105 ? -22.453 -22.969 -18.828 1 98.38 105 VAL B C 1
ATOM 3289 O O . VAL B 1 105 ? -21.734 -23.281 -19.766 1 98.38 105 VAL B O 1
ATOM 3292 N N . GLN B 1 106 ? -23.109 -21.797 -18.75 1 98.12 106 GLN B N 1
ATOM 3293 C CA . GLN B 1 106 ? -23.031 -20.828 -19.828 1 98.12 106 GLN B CA 1
ATOM 3294 C C . G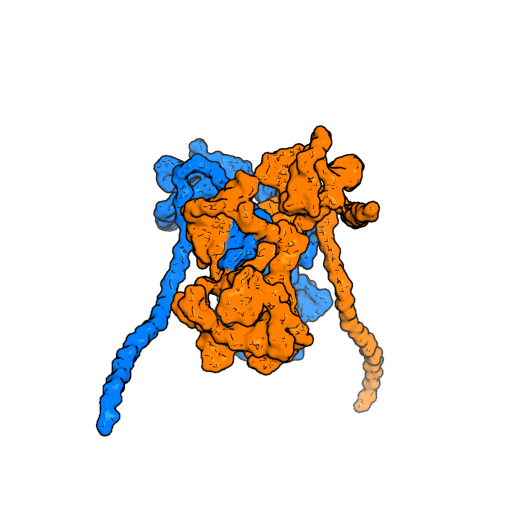LN B 1 106 ? -21.625 -20.266 -19.969 1 98.12 106 GLN B C 1
ATOM 3296 O O . GLN B 1 106 ? -21.109 -20.109 -21.078 1 98.12 106 GLN B O 1
ATOM 3301 N N . GLN B 1 107 ? -20.984 -19.984 -18.844 1 97.88 107 GLN B N 1
ATOM 3302 C CA . GLN B 1 107 ? -19.656 -19.406 -18.844 1 97.88 107 GLN B CA 1
ATOM 3303 C C . GLN B 1 107 ? -18.625 -20.375 -19.406 1 97.88 107 GLN B C 1
ATOM 3305 O O . GLN B 1 107 ? -17.609 -19.938 -19.969 1 97.88 107 GLN B O 1
ATOM 3310 N N . LEU B 1 108 ? -18.906 -21.641 -19.312 1 98.38 108 LEU B N 1
ATOM 3311 C CA . LEU B 1 108 ? -17.922 -22.641 -19.703 1 98.38 108 LEU B CA 1
ATOM 3312 C C . LEU B 1 108 ? -18.188 -23.125 -21.125 1 98.38 108 LEU B C 1
ATOM 3314 O O . LEU B 1 108 ? -17.781 -24.234 -21.484 1 98.38 108 LEU B O 1
ATOM 3318 N N . GLN B 1 109 ? -18.891 -22.219 -21.891 1 97.44 109 GLN B N 1
ATOM 3319 C CA . GLN B 1 109 ? -19.062 -22.484 -23.312 1 97.44 109 GLN B CA 1
ATOM 3320 C C . GLN B 1 109 ? -18.109 -21.641 -24.156 1 97.44 109 GLN B C 1
ATOM 3322 O O . GLN B 1 109 ? -17.844 -20.484 -23.828 1 97.44 109 GLN B O 1
ATOM 3327 N N . PRO B 1 110 ? -17.578 -22.188 -25.297 1 97.38 110 PRO B N 1
ATOM 3328 C CA . PRO B 1 110 ? -17.703 -23.547 -25.812 1 97.38 110 PRO B CA 1
ATOM 3329 C C . PRO B 1 110 ? -16.953 -24.562 -24.953 1 97.38 110 PRO B C 1
ATOM 3331 O O . PRO B 1 110 ? -16.031 -24.219 -24.219 1 97.38 110 PRO B O 1
ATOM 3334 N N . PRO B 1 111 ? -17.375 -25.766 -25.078 1 97.06 111 PRO B N 1
ATOM 3335 C CA . PRO B 1 111 ? -16.766 -26.781 -24.219 1 97.06 111 PRO B CA 1
ATOM 3336 C C . PRO B 1 111 ? -15.273 -26.984 -24.531 1 97.06 111 PRO B C 1
ATOM 3338 O O . PRO B 1 111 ? -14.867 -26.922 -25.688 1 97.06 111 PRO B O 1
ATOM 3341 N N . GLU B 1 112 ? -14.469 -27.094 -23.5 1 98.06 112 GLU B N 1
ATOM 3342 C CA . GLU B 1 112 ? -13.047 -27.406 -23.547 1 98.06 112 GLU B CA 1
ATOM 3343 C C . GLU B 1 112 ? -12.633 -28.219 -22.328 1 98.06 112 GLU B C 1
ATOM 3345 O O . GLU B 1 112 ? -12.781 -27.781 -21.188 1 98.06 112 GLU B O 1
ATOM 3350 N N . ASP B 1 113 ? -12.148 -29.406 -22.625 1 98.19 113 ASP B N 1
ATOM 3351 C CA . ASP B 1 113 ? -11.789 -30.281 -21.516 1 98.19 113 ASP B CA 1
ATOM 3352 C C . ASP B 1 113 ? -10.805 -29.594 -20.562 1 98.19 113 ASP B C 1
ATOM 3354 O O . ASP B 1 113 ? -9.75 -29.125 -21 1 98.19 113 ASP B O 1
ATOM 3358 N N . GLY B 1 114 ? -11.219 -29.547 -19.266 1 98.38 114 GLY B N 1
ATOM 3359 C CA . GLY B 1 114 ? -10.336 -28.969 -18.266 1 98.38 114 GLY B CA 1
ATOM 3360 C C . GLY B 1 114 ? -10.594 -27.484 -18.031 1 98.38 114 GLY B C 1
ATOM 3361 O O . GLY B 1 114 ? -10 -26.891 -17.125 1 98.38 114 GLY B O 1
ATOM 3362 N N . LEU B 1 115 ? -11.469 -26.875 -18.891 1 98.56 115 LEU B N 1
ATOM 3363 C CA . LEU B 1 115 ? -11.953 -25.531 -18.594 1 98.56 115 LEU B CA 1
ATOM 3364 C C . LEU B 1 115 ? -12.797 -25.531 -17.312 1 98.56 115 LEU B C 1
ATOM 3366 O O . LEU B 1 115 ? -13.625 -26.422 -17.109 1 98.56 115 LEU B O 1
ATOM 3370 N N . PHE B 1 116 ? -12.477 -24.547 -16.422 1 98.75 116 PHE B N 1
ATOM 3371 C CA . PHE B 1 116 ? -13.164 -24.703 -15.141 1 98.75 116 PHE B CA 1
ATOM 3372 C C . PHE B 1 116 ? -13.406 -23.344 -14.492 1 98.75 116 PHE B C 1
ATOM 3374 O O . PHE B 1 116 ? -12.812 -22.344 -14.898 1 98.75 116 PHE B O 1
ATOM 3381 N N . LEU B 1 117 ? -14.305 -23.297 -13.508 1 98.75 117 LEU B N 1
ATOM 3382 C CA . LEU B 1 117 ? -14.516 -22.188 -12.586 1 98.75 117 LEU B CA 1
ATOM 3383 C C . LEU B 1 117 ? -15.016 -22.672 -11.234 1 98.75 117 LEU B C 1
ATOM 3385 O O . LEU B 1 117 ? -15.375 -23.844 -11.094 1 98.75 117 LEU B O 1
ATOM 3389 N N . VAL B 1 118 ? -14.867 -21.859 -10.234 1 98.69 118 VAL B N 1
ATOM 3390 C CA . VAL B 1 118 ? -15.391 -22.156 -8.906 1 98.69 118 VAL B CA 1
ATOM 3391 C C . VAL B 1 118 ? -16.453 -21.125 -8.531 1 98.69 118 VAL B C 1
ATOM 3393 O O . VAL B 1 118 ? -16.328 -19.938 -8.852 1 98.69 118 VAL B O 1
ATOM 3396 N N . ARG B 1 119 ? -17.5 -21.594 -7.867 1 98.38 119 ARG B N 1
ATOM 3397 C CA . ARG B 1 119 ? -18.578 -20.719 -7.422 1 98.38 119 ARG B CA 1
ATOM 3398 C C . ARG B 1 119 ? -19.047 -21.094 -6.02 1 98.38 119 ARG B C 1
ATOM 3400 O O . ARG B 1 119 ? -18.672 -22.141 -5.496 1 98.38 119 ARG B O 1
ATOM 3407 N N . GLU B 1 120 ? -19.812 -20.203 -5.43 1 97.56 120 GLU B N 1
ATOM 3408 C CA . GLU B 1 120 ? -20.422 -20.5 -4.141 1 97.56 120 GLU B CA 1
ATOM 3409 C C . GLU B 1 120 ? -21.609 -21.438 -4.305 1 97.56 120 GLU B C 1
ATOM 3411 O O . GLU B 1 120 ? -22.344 -21.359 -5.289 1 97.56 120 GLU B O 1
ATOM 3416 N N . SER B 1 121 ? -21.75 -22.266 -3.367 1 97.31 121 SER B N 1
ATOM 3417 C CA . SER B 1 121 ? -22.891 -23.172 -3.404 1 97.31 121 SER B CA 1
ATOM 3418 C C . SER B 1 121 ? -24.188 -22.438 -3.031 1 97.31 121 SER B C 1
ATOM 3420 O O . SER B 1 121 ? -24.266 -21.797 -1.98 1 97.31 121 SER B O 1
ATOM 3422 N N . ALA B 1 122 ? -25.156 -22.5 -3.859 1 94.56 122 ALA B N 1
ATOM 3423 C CA . ALA B 1 122 ? -26.453 -21.906 -3.566 1 94.56 122 ALA B CA 1
ATOM 3424 C C . ALA B 1 122 ? -27.25 -22.766 -2.588 1 94.56 122 ALA B C 1
ATOM 3426 O O . ALA B 1 122 ? -27.953 -22.25 -1.72 1 94.56 122 ALA B O 1
ATOM 3427 N N . ARG B 1 123 ? -27.141 -24.016 -2.689 1 94.88 123 ARG B N 1
ATOM 3428 C CA . ARG B 1 123 ? -27.906 -24.984 -1.896 1 94.88 123 ARG B CA 1
ATOM 3429 C C . ARG B 1 123 ? -27.328 -25.125 -0.497 1 94.88 123 ARG B C 1
ATOM 3431 O O . ARG B 1 123 ? -28.047 -25.375 0.464 1 94.88 123 ARG B O 1
ATOM 3438 N N . HIS B 1 124 ? -25.984 -25.016 -0.377 1 94.88 124 HIS B N 1
ATOM 3439 C CA . HIS B 1 124 ? -25.266 -25.156 0.891 1 94.88 124 HIS B CA 1
ATOM 3440 C C . HIS B 1 124 ? -24.391 -23.938 1.167 1 94.88 124 HIS B C 1
ATOM 3442 O O . HIS B 1 124 ? -23.188 -23.969 0.898 1 94.88 124 HIS B O 1
ATOM 3448 N N . PRO B 1 125 ? -24.969 -22.953 1.806 1 92.62 125 PRO B N 1
ATOM 3449 C CA . PRO B 1 125 ? -24.172 -21.766 2.084 1 92.62 125 PRO B CA 1
ATOM 3450 C C . PRO B 1 125 ? -22.906 -22.062 2.875 1 92.62 125 PRO B C 1
ATOM 3452 O O . PRO B 1 125 ? -22.938 -22.812 3.855 1 92.62 125 PRO B O 1
ATOM 3455 N N . GLY B 1 126 ? -21.797 -21.531 2.473 1 93.38 126 GLY B N 1
ATOM 3456 C CA . GLY B 1 126 ? -20.5 -21.797 3.084 1 93.38 126 GLY B CA 1
ATOM 3457 C C . GLY B 1 126 ? -19.641 -22.75 2.273 1 93.38 126 GLY B C 1
ATOM 3458 O O . GLY B 1 126 ? -18.422 -22.734 2.393 1 93.38 126 GLY B O 1
ATOM 3459 N N . ASP B 1 127 ? -20.344 -23.609 1.523 1 96.94 127 ASP B N 1
ATOM 3460 C CA . ASP B 1 127 ? -19.641 -24.531 0.63 1 96.94 127 ASP B CA 1
ATOM 3461 C C . ASP B 1 127 ? -19.406 -23.891 -0.736 1 96.94 127 ASP B C 1
ATOM 3463 O O . ASP B 1 127 ? -19.875 -22.781 -0.998 1 96.94 127 ASP B O 1
ATOM 3467 N N . TYR B 1 128 ? -18.609 -24.594 -1.513 1 98.19 128 TYR B N 1
ATOM 3468 C CA . TYR B 1 128 ? -18.328 -24.172 -2.879 1 98.19 128 TYR B CA 1
ATOM 3469 C C . TYR B 1 128 ? -18.688 -25.25 -3.881 1 98.19 128 TYR B C 1
ATOM 3471 O O . TYR B 1 128 ? -19.094 -26.359 -3.492 1 98.19 128 TYR B O 1
ATOM 3479 N N . VAL B 1 129 ? -18.688 -24.875 -5.156 1 98.75 129 VAL B N 1
ATOM 3480 C CA . VAL B 1 129 ? -18.891 -25.828 -6.238 1 98.75 129 VAL B CA 1
ATOM 3481 C C . VAL B 1 129 ? -17.797 -25.656 -7.289 1 98.75 129 VAL B C 1
ATOM 3483 O O . VAL B 1 129 ? -17.562 -24.547 -7.777 1 98.75 129 VAL B O 1
ATOM 3486 N N . LEU B 1 130 ? -17.062 -26.672 -7.535 1 98.75 130 LEU B N 1
ATOM 3487 C CA . LEU B 1 130 ? -16.125 -26.719 -8.648 1 98.75 130 LEU B CA 1
ATOM 3488 C C . LEU B 1 130 ? -16.812 -27.219 -9.922 1 98.75 130 LEU B C 1
ATOM 3490 O O . LEU B 1 130 ? -17.359 -28.312 -9.945 1 98.75 130 LEU B O 1
ATOM 3494 N N . CYS B 1 131 ? -16.844 -26.375 -10.953 1 98.81 131 CYS B N 1
ATOM 3495 C CA . CYS B 1 131 ? -17.469 -26.719 -12.234 1 98.81 131 CYS B CA 1
ATOM 3496 C C . CYS B 1 131 ? -16.406 -26.984 -13.297 1 98.81 131 CYS B C 1
ATOM 3498 O O . CYS B 1 131 ? -15.562 -26.125 -13.57 1 98.81 131 CYS B O 1
ATOM 3500 N N . VAL B 1 132 ? -16.5 -28.141 -13.914 1 98.81 132 VAL B N 1
ATOM 3501 C CA . VAL B 1 132 ? -15.453 -28.547 -14.852 1 98.81 132 VAL B CA 1
ATOM 3502 C C . VAL B 1 132 ? -16.078 -28.984 -16.172 1 98.81 132 VAL B C 1
ATOM 3504 O O . VAL B 1 132 ? -17 -29.812 -16.188 1 98.81 132 VAL B O 1
ATOM 3507 N N . SER B 1 133 ? -15.578 -28.375 -17.25 1 98.75 133 SER B N 1
ATOM 3508 C CA . SER B 1 133 ? -16 -28.797 -18.578 1 98.75 133 SER B CA 1
ATOM 3509 C C . SER B 1 133 ? -15.32 -30.094 -18.984 1 98.75 133 SER B C 1
ATOM 3511 O O . SER B 1 133 ? -14.094 -30.219 -18.875 1 98.75 133 SER B O 1
ATOM 3513 N N . PHE B 1 134 ? -16 -31.078 -19.438 1 98.38 134 PHE B N 1
ATOM 3514 C CA . PHE B 1 134 ? -15.492 -32.375 -19.875 1 98.38 134 PHE B CA 1
ATOM 3515 C C . PHE B 1 134 ? -16.391 -32.969 -20.953 1 98.38 134 PHE B C 1
ATOM 3517 O O . PHE B 1 134 ? -17.531 -33.344 -20.688 1 98.38 134 PHE B O 1
ATOM 3524 N N . GLY B 1 135 ? -15.797 -33.094 -22.078 1 96.75 135 GLY B N 1
ATOM 3525 C CA . GLY B 1 135 ? -16.641 -33.438 -23.203 1 96.75 135 GLY B CA 1
ATOM 3526 C C . GLY B 1 135 ? -17.672 -32.375 -23.547 1 96.75 135 GLY B C 1
ATOM 3527 O O . GLY B 1 135 ? -17.312 -31.234 -23.828 1 96.75 135 GLY B O 1
ATOM 3528 N N . ARG B 1 136 ? -19 -32.75 -23.562 1 95.38 136 ARG B N 1
ATOM 3529 C CA . ARG B 1 136 ? -20.062 -31.797 -23.859 1 95.38 136 ARG B CA 1
ATOM 3530 C C . ARG B 1 136 ? -20.797 -31.375 -22.594 1 95.38 136 ARG B C 1
ATOM 3532 O O . ARG B 1 136 ? -21.719 -30.562 -22.656 1 95.38 136 ARG B O 1
ATOM 3539 N N . ASP B 1 137 ? -20.234 -31.828 -21.484 1 97.5 137 ASP B N 1
ATOM 3540 C CA . ASP B 1 137 ? -20.938 -31.562 -20.219 1 97.5 137 ASP B CA 1
ATOM 3541 C C . ASP B 1 137 ? -20.094 -30.688 -19.297 1 97.5 137 ASP B C 1
ATOM 3543 O O . ASP B 1 137 ? -18.906 -30.5 -19.531 1 97.5 137 ASP B O 1
ATOM 3547 N N . VAL B 1 138 ? -20.797 -30.078 -18.375 1 98.62 138 VAL B N 1
ATOM 3548 C CA . VAL B 1 138 ? -20.172 -29.438 -17.234 1 98.62 138 VAL B CA 1
ATOM 3549 C C . VAL B 1 138 ? -20.453 -30.234 -15.961 1 98.62 138 VAL B C 1
ATOM 3551 O O . VAL B 1 138 ? -21.625 -30.422 -15.594 1 98.62 138 VAL B O 1
ATOM 3554 N N . ILE B 1 139 ? -19.453 -30.781 -15.391 1 98.62 139 ILE B N 1
ATOM 3555 C CA . ILE B 1 139 ? -19.609 -31.578 -14.18 1 98.62 139 ILE B CA 1
ATOM 3556 C C . ILE B 1 139 ? -19.422 -30.688 -12.953 1 98.62 139 ILE B C 1
ATOM 3558 O O . ILE B 1 139 ? -18.469 -29.906 -12.875 1 98.62 139 ILE B O 1
ATOM 3562 N N . HIS B 1 140 ? -20.391 -30.781 -11.984 1 98.44 140 HIS B N 1
ATOM 3563 C CA . HIS B 1 140 ? -20.375 -29.984 -10.773 1 98.44 140 HIS B CA 1
ATOM 3564 C C . HIS B 1 140 ? -19.969 -30.812 -9.562 1 98.44 140 HIS B C 1
ATOM 3566 O O . HIS B 1 140 ? -20.594 -31.828 -9.25 1 98.44 140 HIS B O 1
ATOM 3572 N N . TYR B 1 141 ? -18.906 -30.391 -8.953 1 98.19 141 TYR B N 1
ATOM 3573 C CA . TYR B 1 141 ? -18.453 -31.047 -7.73 1 98.19 141 TYR B CA 1
ATOM 3574 C C . TYR B 1 141 ? -18.703 -30.156 -6.52 1 98.19 141 TYR B C 1
ATOM 3576 O O . TYR B 1 141 ? -18.172 -29.031 -6.445 1 98.19 141 TYR B O 1
ATOM 3584 N N . ARG B 1 142 ? -19.422 -30.594 -5.613 1 97.88 142 ARG B N 1
ATOM 3585 C CA . ARG B 1 142 ? -19.547 -29.859 -4.359 1 97.88 142 ARG B CA 1
ATOM 3586 C C . ARG B 1 142 ? -18.234 -29.891 -3.572 1 97.88 142 ARG B C 1
ATOM 3588 O O . ARG B 1 142 ? -17.625 -30.953 -3.428 1 97.88 142 ARG B O 1
ATOM 3595 N N . VAL B 1 143 ? -17.812 -28.75 -3.176 1 98.25 143 VAL B N 1
ATOM 3596 C CA . VAL B 1 143 ? -16.641 -28.609 -2.316 1 98.25 143 VAL B CA 1
ATOM 3597 C C . VAL B 1 143 ? -17.078 -28.312 -0.883 1 98.25 143 VAL B C 1
ATOM 3599 O O . VAL B 1 143 ? -17.531 -27.219 -0.577 1 98.25 143 VAL B O 1
ATOM 3602 N N . LEU B 1 144 ? -16.859 -29.281 -0.03 1 96.94 144 LEU B N 1
ATOM 3603 C CA . LEU B 1 144 ? -17.234 -29.125 1.371 1 96.94 144 LEU B CA 1
ATOM 3604 C C . LEU B 1 144 ? -16.25 -28.234 2.111 1 96.94 144 LEU B C 1
ATOM 3606 O O . LEU B 1 144 ? -15.031 -28.375 1.931 1 96.94 144 LEU B O 1
ATOM 3610 N N . HIS B 1 145 ? -16.719 -27.297 2.746 1 95.31 145 HIS B N 1
ATOM 3611 C CA . HIS B 1 145 ? -15.914 -26.453 3.615 1 95.31 145 HIS B CA 1
ATOM 3612 C C . HIS B 1 145 ? -16.281 -26.656 5.082 1 95.31 145 HIS B C 1
ATOM 3614 O O . HIS B 1 145 ? -17.297 -26.109 5.547 1 95.31 145 HIS B O 1
ATOM 3620 N N . ARG B 1 146 ? -15.438 -27.391 5.809 1 90.56 146 ARG B N 1
ATOM 3621 C CA . ARG B 1 146 ? -15.695 -27.719 7.207 1 90.56 146 ARG B CA 1
ATOM 3622 C C . ARG B 1 146 ? -14.445 -27.5 8.062 1 90.56 146 ARG B C 1
ATOM 3624 O O . ARG B 1 146 ? -13.359 -27.953 7.699 1 90.56 146 ARG B O 1
ATOM 3631 N N . ASP B 1 147 ? -14.602 -26.797 9.18 1 87.75 147 ASP B N 1
ATOM 3632 C CA . ASP B 1 147 ? -13.539 -26.562 10.148 1 87.75 147 ASP B CA 1
ATOM 3633 C C . ASP B 1 147 ? -12.281 -26 9.469 1 87.75 147 ASP B C 1
ATOM 3635 O O . ASP B 1 147 ? -11.172 -26.484 9.719 1 87.75 147 ASP B O 1
ATOM 3639 N N . GLY B 1 148 ? -12.477 -25.219 8.469 1 86.62 148 GLY B N 1
ATOM 3640 C CA . GLY B 1 148 ? -11.359 -24.547 7.84 1 86.62 148 GLY B CA 1
ATOM 3641 C C . GLY B 1 148 ? -10.688 -25.359 6.754 1 86.62 148 GLY B C 1
ATOM 3642 O O . GLY B 1 148 ? -9.633 -24.984 6.25 1 86.62 148 GLY B O 1
ATOM 3643 N N . HIS B 1 149 ? -11.352 -26.484 6.465 1 93.12 149 HIS B N 1
ATOM 3644 C CA . HIS B 1 149 ? -10.789 -27.328 5.418 1 93.12 149 HIS B CA 1
ATOM 3645 C C . HIS B 1 149 ? -11.781 -27.531 4.277 1 93.12 149 HIS B C 1
ATOM 3647 O O . HIS B 1 149 ? -13 -27.484 4.492 1 93.12 149 HIS B O 1
ATOM 3653 N N . LEU B 1 150 ? -11.156 -27.719 3.129 1 96.06 150 LEU B N 1
ATOM 3654 C CA . LEU B 1 150 ? -11.945 -27.969 1.929 1 96.06 150 LEU B CA 1
ATOM 3655 C C . LEU B 1 150 ? -11.719 -29.375 1.406 1 96.06 150 LEU B C 1
ATOM 3657 O O . LEU B 1 150 ? -10.594 -29.891 1.454 1 96.06 150 LEU B O 1
ATOM 3661 N N . THR B 1 151 ? -12.812 -30.016 0.917 1 97 151 THR B N 1
ATOM 3662 C CA . THR B 1 151 ? -12.656 -31.344 0.333 1 97 151 THR B CA 1
ATOM 3663 C C . THR B 1 151 ? -13.789 -31.656 -0.639 1 97 151 THR B C 1
ATOM 3665 O O . THR B 1 151 ? -14.898 -31.125 -0.49 1 97 151 THR B O 1
ATOM 3668 N N . ILE B 1 152 ? -13.531 -32.375 -1.646 1 96.31 152 ILE B N 1
ATOM 3669 C CA . ILE B 1 152 ? -14.539 -32.812 -2.6 1 96.31 152 ILE B CA 1
ATOM 3670 C C . ILE B 1 152 ? -14.977 -34.25 -2.258 1 96.31 152 ILE B C 1
ATOM 3672 O O . ILE B 1 152 ? -16.172 -34.562 -2.299 1 96.31 152 ILE B O 1
ATOM 3676 N N . ASP B 1 153 ? -13.977 -35.125 -1.894 1 89.06 153 ASP B N 1
ATOM 3677 C CA . ASP B 1 153 ? -14.289 -36.531 -1.693 1 89.06 153 ASP B CA 1
ATOM 3678 C C . ASP B 1 153 ? -13.875 -37 -0.295 1 89.06 153 ASP B C 1
ATOM 3680 O O . ASP B 1 153 ? -13.867 -38.188 -0.007 1 89.06 153 ASP B O 1
ATOM 3684 N N . GLU B 1 154 ? -13.477 -36.188 0.612 1 88 154 GLU B N 1
ATOM 3685 C CA . GLU B 1 154 ? -13.047 -36.438 1.983 1 88 154 GLU B CA 1
ATOM 3686 C C . GLU B 1 154 ? -11.758 -37.25 2.016 1 88 154 GLU B C 1
ATOM 3688 O O . GLU B 1 154 ? -11.289 -37.656 3.086 1 88 154 GLU B O 1
ATOM 3693 N N . ALA B 1 155 ? -11.203 -37.531 0.857 1 91.31 155 ALA B N 1
ATOM 3694 C CA . ALA B 1 155 ? -9.938 -38.25 0.799 1 91.31 155 ALA B CA 1
ATOM 3695 C C . ALA B 1 155 ? -8.758 -37.281 0.928 1 91.31 155 ALA B C 1
ATOM 3697 O O . ALA B 1 155 ? -7.727 -37.625 1.513 1 91.31 155 ALA B O 1
ATOM 3698 N N . VAL B 1 156 ? -8.883 -36.219 0.273 1 94.5 156 VAL B N 1
ATOM 3699 C CA . VAL B 1 156 ? -7.867 -35.156 0.359 1 94.5 156 VAL B CA 1
ATOM 3700 C C . VAL B 1 156 ? -8.5 -33.875 0.853 1 94.5 156 VAL B C 1
ATOM 3702 O O . VAL B 1 156 ? -9.617 -33.531 0.466 1 94.5 156 VAL B O 1
ATOM 3705 N N . CYS B 1 157 ? -7.727 -33.188 1.761 1 94.75 157 CYS B N 1
ATOM 3706 C CA . CYS B 1 157 ? -8.203 -31.922 2.316 1 94.75 157 CYS B CA 1
ATOM 3707 C C . CYS B 1 157 ? -7.254 -30.781 1.967 1 94.75 157 CYS B C 1
ATOM 3709 O O . CYS B 1 157 ? -6.051 -31 1.796 1 94.75 157 CYS B O 1
ATOM 3711 N N . PHE B 1 158 ? -7.863 -29.609 1.827 1 94 158 PHE B N 1
ATOM 3712 C CA . PHE B 1 158 ? -7.094 -28.438 1.464 1 94 158 PHE B CA 1
ATOM 3713 C C . PHE B 1 158 ? -7.359 -27.297 2.441 1 94 158 PHE B C 1
ATOM 3715 O O . PHE B 1 158 ? -8.445 -27.203 3.016 1 94 158 PHE B O 1
ATOM 3722 N N . CYS B 1 159 ? -6.383 -26.422 2.52 1 89.38 159 CYS B N 1
ATOM 3723 C CA . CYS B 1 159 ? -6.52 -25.312 3.467 1 89.38 159 CYS B CA 1
ATOM 3724 C C . CYS B 1 159 ? -7.238 -24.141 2.832 1 89.38 159 CYS B C 1
ATOM 3726 O O . CYS B 1 159 ? -7.809 -23.297 3.535 1 89.38 159 CYS B O 1
ATOM 3728 N N . ASN B 1 160 ? -7.18 -24.031 1.583 1 91.5 160 ASN B N 1
ATOM 3729 C CA . ASN B 1 160 ? -7.828 -22.953 0.847 1 91.5 160 ASN B CA 1
ATOM 3730 C C . ASN B 1 160 ? -8.141 -23.359 -0.59 1 91.5 160 ASN B C 1
ATOM 3732 O O . ASN B 1 160 ? -7.758 -24.453 -1.027 1 91.5 160 ASN B O 1
ATOM 3736 N N . LEU B 1 161 ? -8.906 -22.531 -1.279 1 95.38 161 LEU B N 1
ATOM 3737 C CA . LEU B 1 161 ? -9.32 -22.844 -2.641 1 95.38 161 LEU B CA 1
ATOM 3738 C C . LEU B 1 161 ? -8.125 -22.891 -3.584 1 95.38 161 LEU B C 1
ATOM 3740 O O . LEU B 1 161 ? -8.062 -23.734 -4.48 1 95.38 161 LEU B O 1
ATOM 3744 N N . MET B 1 162 ? -7.211 -22 -3.41 1 92.69 162 MET B N 1
ATOM 3745 C CA . MET B 1 162 ? -6.027 -21.953 -4.262 1 92.69 162 MET B CA 1
ATOM 3746 C C . MET B 1 162 ? -5.266 -23.281 -4.207 1 92.69 162 MET B C 1
ATOM 3748 O O . MET B 1 162 ? -4.836 -23.797 -5.238 1 92.69 162 MET B O 1
ATOM 3752 N N . ASP B 1 163 ? -5.141 -23.75 -3.006 1 93.06 163 ASP B N 1
ATOM 3753 C CA . ASP B 1 163 ? -4.484 -25.031 -2.814 1 93.06 163 ASP B CA 1
ATOM 3754 C C . ASP B 1 163 ? -5.238 -26.156 -3.539 1 93.06 163 ASP B C 1
ATOM 3756 O O . ASP B 1 163 ? -4.625 -27 -4.188 1 93.06 163 ASP B O 1
ATOM 3760 N N . MET B 1 164 ? -6.473 -26.141 -3.426 1 95.94 164 MET B N 1
ATOM 3761 C CA . MET B 1 164 ? -7.305 -27.156 -4.078 1 95.94 164 MET B CA 1
ATOM 3762 C C . MET B 1 164 ? -7.133 -27.094 -5.594 1 95.94 164 MET B C 1
ATOM 3764 O O . MET B 1 164 ? -6.906 -28.125 -6.234 1 95.94 164 MET B O 1
ATOM 3768 N N . VAL B 1 165 ? -7.238 -25.922 -6.141 1 96.38 165 VAL B N 1
ATOM 3769 C CA . VAL B 1 165 ? -7.133 -25.734 -7.586 1 96.38 165 VAL B CA 1
ATOM 3770 C C . VAL B 1 165 ? -5.746 -26.188 -8.055 1 96.38 165 VAL B C 1
ATOM 3772 O O . VAL B 1 165 ? -5.621 -26.844 -9.086 1 96.38 165 VAL B O 1
ATOM 3775 N N . GLU B 1 166 ? -4.762 -25.812 -7.352 1 93.62 166 GLU B N 1
ATOM 3776 C CA . GLU B 1 166 ? -3.406 -26.234 -7.688 1 93.62 166 GLU B CA 1
ATOM 3777 C C . GLU B 1 166 ? -3.293 -27.75 -7.711 1 93.62 166 GLU B C 1
ATOM 3779 O O . GLU B 1 166 ? -2.699 -28.312 -8.633 1 93.62 166 GLU B O 1
ATOM 3784 N N . HIS B 1 167 ? -3.824 -28.359 -6.711 1 94.81 167 HIS B N 1
ATOM 3785 C CA . HIS B 1 167 ? -3.775 -29.812 -6.605 1 94.81 167 HIS B CA 1
ATOM 3786 C C . HIS B 1 167 ? -4.426 -30.469 -7.816 1 94.81 167 HIS B C 1
ATOM 3788 O O . HIS B 1 167 ? -3.809 -31.312 -8.477 1 94.81 167 HIS B O 1
ATOM 3794 N N . TYR B 1 168 ? -5.598 -30.047 -8.148 1 97.12 168 TYR B N 1
ATOM 3795 C CA . TYR B 1 168 ? -6.359 -30.688 -9.211 1 97.12 168 TYR B CA 1
ATOM 3796 C C . TYR B 1 168 ? -5.871 -30.266 -10.586 1 97.12 168 TYR B C 1
ATOM 3798 O O . TYR B 1 168 ? -6.266 -30.828 -11.602 1 97.12 168 TYR B O 1
ATOM 3806 N N . SER B 1 169 ? -5.035 -29.266 -10.656 1 96.25 169 SER B N 1
ATOM 3807 C CA . SER B 1 169 ? -4.352 -28.922 -11.898 1 96.25 169 SER B CA 1
ATOM 3808 C C . SER B 1 169 ? -3.195 -29.875 -12.172 1 96.25 169 SER B C 1
ATOM 3810 O O . SER B 1 169 ? -2.818 -30.094 -13.328 1 96.25 169 SER B O 1
ATOM 3812 N N . LYS B 1 170 ? -2.674 -30.422 -11.156 1 95.25 170 LYS B N 1
ATOM 3813 C CA . LYS B 1 170 ? -1.531 -31.312 -11.281 1 95.25 170 LYS B CA 1
ATOM 3814 C C . LYS B 1 170 ? -1.981 -32.781 -11.359 1 95.25 170 LYS B C 1
ATOM 3816 O O . LYS B 1 170 ? -1.378 -33.594 -12.07 1 95.25 170 LYS B O 1
ATOM 3821 N N . ASP B 1 171 ? -2.996 -33.094 -10.578 1 94.69 171 ASP B N 1
ATOM 3822 C CA . ASP B 1 171 ? -3.539 -34.438 -10.477 1 94.69 171 ASP B CA 1
ATOM 3823 C C . ASP B 1 171 ? -5.066 -34.406 -10.453 1 94.69 171 ASP B C 1
ATOM 3825 O O . ASP B 1 171 ? -5.672 -33.75 -9.609 1 94.69 171 ASP B O 1
ATOM 3829 N N . LYS B 1 172 ? -5.691 -35.188 -11.391 1 94 172 LYS B N 1
ATOM 3830 C CA . LYS B 1 172 ? -7.148 -35.156 -11.477 1 94 172 LYS B CA 1
ATOM 3831 C C . LYS B 1 172 ? -7.793 -35.656 -10.195 1 94 172 LYS B C 1
ATOM 3833 O O . LYS B 1 172 ? -8.844 -35.188 -9.773 1 94 172 LYS B O 1
ATOM 3838 N N . GLY B 1 173 ? -7.16 -36.75 -9.594 1 93.38 173 GLY B N 1
ATOM 3839 C CA . GLY B 1 173 ? -7.719 -37.344 -8.383 1 93.38 173 GLY B CA 1
ATOM 3840 C C . GLY B 1 173 ? -9.164 -37.75 -8.539 1 93.38 173 GLY B C 1
ATOM 3841 O O . GLY B 1 173 ? -9.492 -38.531 -9.453 1 93.38 173 GLY B O 1
ATOM 3842 N N . ALA B 1 174 ? -10.078 -37.094 -7.742 1 93.38 174 ALA B N 1
ATOM 3843 C CA . ALA B 1 174 ? -11.484 -37.5 -7.645 1 93.38 174 ALA B CA 1
ATOM 3844 C C . ALA B 1 174 ? -12.312 -36.844 -8.742 1 93.38 174 ALA B C 1
ATOM 3846 O O . ALA B 1 174 ? -13.508 -37.094 -8.867 1 93.38 174 ALA B O 1
ATOM 3847 N N . ILE B 1 175 ? -11.75 -35.969 -9.547 1 97 175 ILE B N 1
ATOM 3848 C CA . ILE B 1 175 ? -12.57 -35.25 -10.508 1 97 175 ILE B CA 1
ATOM 3849 C C . ILE B 1 175 ? -12.367 -35.812 -11.906 1 97 175 ILE B C 1
ATOM 3851 O O . ILE B 1 175 ? -11.523 -36.688 -12.109 1 97 175 ILE B O 1
ATOM 3855 N N . CYS B 1 176 ? -13.133 -35.375 -12.859 1 97.12 176 CYS B N 1
ATOM 3856 C CA . CYS B 1 176 ? -13.266 -36 -14.172 1 97.12 176 CYS B CA 1
ATOM 3857 C C . CYS B 1 176 ? -11.984 -35.812 -14.992 1 97.12 176 CYS B C 1
ATOM 3859 O O . CYS B 1 176 ? -11.648 -36.688 -15.812 1 97.12 176 CYS B O 1
ATOM 3861 N N . THR B 1 177 ? -11.281 -34.719 -14.836 1 97.81 177 THR B N 1
ATOM 3862 C CA . THR B 1 177 ? -10.039 -34.406 -15.539 1 97.81 177 THR B CA 1
ATOM 3863 C C . THR B 1 177 ? -9.234 -33.344 -14.766 1 97.81 177 THR B C 1
ATOM 3865 O O . THR B 1 177 ? -9.758 -32.719 -13.844 1 97.81 177 THR B O 1
ATOM 3868 N N . LYS B 1 178 ? -8.016 -33.281 -15.148 1 98.12 178 LYS B N 1
ATOM 3869 C CA . LYS B 1 178 ? -7.195 -32.219 -14.555 1 98.12 178 LYS B CA 1
ATOM 3870 C C . LYS B 1 178 ? -7.715 -30.828 -14.938 1 98.12 178 LYS B C 1
ATOM 3872 O O . LYS B 1 178 ? -8.227 -30.641 -16.047 1 98.12 178 LYS B O 1
ATOM 3877 N N . LEU B 1 179 ? -7.574 -29.922 -14.016 1 98.06 179 LEU B N 1
ATOM 3878 C CA . LEU B 1 179 ? -7.871 -28.531 -14.328 1 98.06 179 LEU B CA 1
ATOM 3879 C C . LEU B 1 179 ? -6.797 -27.938 -15.234 1 98.06 179 LEU B C 1
ATOM 3881 O O . LEU B 1 179 ? -5.609 -28 -14.914 1 98.06 179 LEU B O 1
ATOM 3885 N N . VAL B 1 180 ? -7.238 -27.422 -16.375 1 97.19 180 VAL B N 1
ATOM 3886 C CA . VAL B 1 180 ? -6.273 -26.969 -17.375 1 97.19 180 VAL B CA 1
ATOM 3887 C C . VAL B 1 180 ? -6.344 -25.453 -17.516 1 97.19 180 VAL B C 1
ATOM 3889 O O . VAL B 1 180 ? -5.355 -24.766 -17.281 1 97.19 180 VAL B O 1
ATOM 3892 N N . ARG B 1 181 ? -7.5 -24.938 -17.859 1 96.5 181 ARG B N 1
ATOM 3893 C CA . ARG B 1 181 ? -7.641 -23.5 -18.109 1 96.5 181 ARG B CA 1
ATOM 3894 C C . ARG B 1 181 ? -8.734 -22.906 -17.219 1 96.5 181 ARG B C 1
ATOM 3896 O O . ARG B 1 181 ? -9.883 -23.344 -17.266 1 96.5 181 ARG B O 1
ATOM 3903 N N . PRO B 1 182 ? -8.375 -21.922 -16.453 1 96.94 182 PRO B N 1
ATOM 3904 C CA . PRO B 1 182 ? -9.406 -21.25 -15.664 1 96.94 182 PRO B CA 1
ATOM 3905 C C . PRO B 1 182 ? -10.273 -20.312 -16.5 1 96.94 182 PRO B C 1
ATOM 3907 O O . PRO B 1 182 ? -9.75 -19.562 -17.344 1 96.94 182 PRO B O 1
ATOM 3910 N N . LYS B 1 183 ? -11.57 -20.438 -16.375 1 98 183 LYS B N 1
ATOM 3911 C CA . LYS B 1 183 ? -12.453 -19.406 -16.938 1 98 183 LYS B CA 1
ATOM 3912 C C . LYS B 1 183 ? -12.445 -18.156 -16.062 1 98 183 LYS B C 1
ATOM 3914 O O . LYS B 1 183 ? -12.945 -18.172 -14.938 1 98 183 LYS B O 1
ATOM 3919 N N . ARG B 1 184 ? -11.953 -17.125 -16.656 1 96 184 ARG B N 1
ATOM 3920 C CA . ARG B 1 184 ? -11.828 -15.883 -15.906 1 96 184 ARG B CA 1
ATOM 3921 C C . ARG B 1 184 ? -13.188 -15.211 -15.727 1 96 184 ARG B C 1
ATOM 3923 O O . ARG B 1 184 ? -13.977 -15.133 -16.672 1 96 184 ARG B O 1
ATOM 3930 N N . LYS B 1 185 ? -13.398 -14.773 -14.461 1 96.25 185 LYS B N 1
ATOM 3931 C CA . LYS B 1 185 ? -14.586 -13.969 -14.203 1 96.25 185 LYS B CA 1
ATOM 3932 C C . LYS B 1 185 ? -14.555 -12.664 -15 1 96.25 185 LYS B C 1
ATOM 3934 O O . LYS B 1 185 ? -13.508 -12.016 -15.086 1 96.25 185 LYS B O 1
ATOM 3939 N N . GLN B 1 186 ? -15.633 -12.344 -15.57 1 91.56 186 GLN B N 1
ATOM 3940 C CA . GLN B 1 186 ? -15.711 -11.117 -16.375 1 91.56 186 GLN B CA 1
ATOM 3941 C C . GLN B 1 186 ? -15.281 -9.906 -15.547 1 91.56 186 GLN B C 1
ATOM 3943 O O . GLN B 1 186 ? -15.688 -9.75 -14.398 1 91.56 186 GLN B O 1
ATOM 3948 N N . GLY B 1 187 ? -14.414 -9.164 -16.109 1 90.81 187 GLY B N 1
ATOM 3949 C CA . GLY B 1 187 ? -13.984 -7.934 -15.461 1 90.81 187 GLY B CA 1
ATOM 3950 C C . GLY B 1 187 ? -12.758 -8.109 -14.594 1 90.81 187 GLY B C 1
ATOM 3951 O O . GLY B 1 187 ? -12.258 -7.145 -14.008 1 90.81 187 GLY B O 1
ATOM 3952 N N . THR B 1 188 ? -12.289 -9.32 -14.461 1 91.5 188 THR B N 1
ATOM 3953 C CA . THR B 1 188 ? -11.117 -9.539 -13.617 1 91.5 188 THR B CA 1
ATOM 3954 C C . THR B 1 188 ? -9.875 -9.781 -14.469 1 91.5 188 THR B C 1
ATOM 3956 O O . THR B 1 188 ? -9.984 -10.133 -15.648 1 91.5 188 THR B O 1
ATOM 3959 N N . ARG B 1 189 ? -8.797 -9.477 -13.883 1 91.12 189 ARG B N 1
ATOM 3960 C CA . ARG B 1 189 ? -7.492 -9.766 -14.461 1 91.12 189 ARG B CA 1
ATOM 3961 C C . ARG B 1 189 ? -6.684 -10.688 -13.555 1 91.12 189 ARG B C 1
ATOM 3963 O O . ARG B 1 189 ? -6.797 -10.609 -12.328 1 91.12 189 ARG B O 1
ATOM 3970 N N . SER B 1 190 ? -5.914 -11.516 -14.156 1 91.75 190 SER B N 1
ATOM 3971 C CA . SER B 1 190 ? -5.125 -12.477 -13.398 1 91.75 190 SER B CA 1
ATOM 3972 C C . SER B 1 190 ? -3.939 -11.805 -12.719 1 91.75 190 SER B C 1
ATOM 3974 O O . SER B 1 190 ? -3.029 -11.312 -13.391 1 91.75 190 SER B O 1
ATOM 3976 N N . ALA B 1 191 ? -3.961 -11.812 -11.438 1 92.81 191 ALA B N 1
ATOM 3977 C CA . ALA B 1 191 ? -2.832 -11.258 -10.695 1 92.81 191 ALA B CA 1
ATOM 3978 C C . ALA B 1 191 ? -1.545 -12.016 -11 1 92.81 191 ALA B C 1
ATOM 3980 O O . ALA B 1 191 ? -0.47 -11.422 -11.094 1 92.81 191 ALA B O 1
ATOM 3981 N N . GLU B 1 192 ? -1.659 -13.305 -11.109 1 89.75 192 GLU B N 1
ATOM 3982 C CA . GLU B 1 192 ? -0.497 -14.133 -11.414 1 89.75 192 GLU B CA 1
ATOM 3983 C C . GLU B 1 192 ? 0.174 -13.688 -12.711 1 89.75 192 GLU B C 1
ATOM 3985 O O . GLU B 1 192 ? 1.396 -13.531 -12.758 1 89.75 192 GLU B O 1
ATOM 3990 N N . GLU B 1 193 ? -0.621 -13.43 -13.688 1 89.12 193 GLU B N 1
ATOM 3991 C CA . GLU B 1 193 ? -0.107 -13 -14.984 1 89.12 193 GLU B CA 1
ATOM 3992 C C . GLU B 1 193 ? 0.545 -11.617 -14.883 1 89.12 193 GLU B C 1
ATOM 3994 O O . GLU B 1 193 ? 1.623 -11.398 -15.438 1 89.12 193 GLU B O 1
ATOM 3999 N N . GLU B 1 194 ? -0.059 -10.812 -14.195 1 89.88 194 GLU B N 1
ATOM 4000 C CA . GLU B 1 194 ? 0.458 -9.453 -14.07 1 89.88 194 GLU B CA 1
ATOM 4001 C C . GLU B 1 194 ? 1.766 -9.43 -13.281 1 89.88 194 GLU B C 1
ATOM 4003 O O . GLU B 1 194 ? 2.691 -8.695 -13.633 1 89.88 194 GLU B O 1
ATOM 4008 N N . LEU B 1 195 ? 1.78 -10.203 -12.25 1 90 195 LEU B N 1
ATOM 4009 C CA . LEU B 1 195 ? 2.996 -10.32 -11.453 1 90 195 LEU B CA 1
ATOM 4010 C C . LEU B 1 195 ? 4.145 -10.883 -12.289 1 90 195 LEU B C 1
ATOM 4012 O O . LEU B 1 195 ? 5.281 -10.422 -12.172 1 90 195 LEU B O 1
ATOM 4016 N N . ALA B 1 196 ? 3.818 -11.805 -13.055 1 86 196 ALA B N 1
ATOM 4017 C CA . ALA B 1 196 ? 4.82 -12.398 -13.938 1 86 196 ALA B CA 1
ATOM 4018 C C . ALA B 1 196 ? 5.316 -11.383 -14.961 1 86 196 ALA B C 1
ATOM 4020 O O . ALA B 1 196 ? 6.527 -11.219 -15.148 1 86 196 ALA B O 1
ATOM 4021 N N . LYS B 1 197 ? 4.379 -10.727 -15.562 1 83.81 197 LYS B N 1
ATOM 4022 C CA . LYS B 1 197 ? 4.719 -9.727 -16.562 1 83.81 197 LYS B CA 1
ATOM 4023 C C . LYS B 1 197 ? 5.574 -8.609 -15.961 1 83.81 197 LYS B C 1
ATOM 4025 O O . LYS B 1 197 ? 6.512 -8.125 -16.594 1 83.81 197 LYS B O 1
ATOM 4030 N N . ALA B 1 198 ? 5.27 -8.336 -14.773 1 85.56 198 ALA B N 1
ATOM 4031 C CA . ALA B 1 198 ? 5.953 -7.223 -14.109 1 85.56 198 ALA B CA 1
ATOM 4032 C C . ALA B 1 198 ? 7.27 -7.68 -13.484 1 85.56 198 ALA B C 1
ATOM 4034 O O . ALA B 1 198 ? 8.047 -6.859 -12.992 1 85.56 198 ALA B O 1
ATOM 4035 N N . GLY B 1 199 ? 7.562 -9 -13.461 1 83.5 199 GLY B N 1
ATOM 4036 C CA . GLY B 1 199 ? 8.844 -9.508 -13.008 1 83.5 199 GLY B CA 1
ATOM 4037 C C . GLY B 1 199 ? 8.891 -9.742 -11.508 1 83.5 199 GLY B C 1
ATOM 4038 O O . GLY B 1 199 ? 9.969 -9.742 -10.914 1 83.5 199 GLY B O 1
ATOM 4039 N N . TRP B 1 200 ? 7.723 -9.945 -10.875 1 89.94 200 TRP B N 1
ATOM 4040 C CA . TRP B 1 200 ? 7.691 -10.062 -9.422 1 89.94 200 TRP B CA 1
ATOM 4041 C C . TRP B 1 200 ? 7.352 -11.492 -9 1 89.94 200 TRP B C 1
ATOM 4043 O O . TRP B 1 200 ? 7.402 -11.828 -7.812 1 89.94 200 TRP B O 1
ATOM 4053 N N . LEU B 1 201 ? 7.023 -12.336 -9.977 1 88.25 201 LEU B N 1
ATOM 4054 C CA . LEU B 1 201 ? 6.695 -13.719 -9.648 1 88.25 201 LEU B CA 1
ATOM 4055 C C . LEU B 1 201 ? 7.961 -14.555 -9.516 1 88.25 201 LEU B C 1
ATOM 4057 O O . LEU B 1 201 ? 8.789 -14.594 -10.43 1 88.25 201 LEU B O 1
ATOM 4061 N N . LEU B 1 202 ? 8.117 -15.172 -8.352 1 85.62 202 LEU B N 1
ATOM 4062 C CA . LEU B 1 202 ? 9.273 -16.016 -8.047 1 85.62 202 LEU B CA 1
ATOM 4063 C C . LEU B 1 202 ? 8.906 -17.484 -8.117 1 85.62 202 LEU B C 1
ATOM 4065 O O . LEU B 1 202 ? 7.73 -17.844 -8.07 1 85.62 202 LEU B O 1
ATOM 4069 N N . GLU B 1 203 ? 9.953 -18.266 -8.227 1 83.38 203 GLU B N 1
ATOM 4070 C CA . GLU B 1 203 ? 9.758 -19.719 -8.305 1 83.38 203 GLU B CA 1
ATOM 4071 C C . GLU B 1 203 ? 9.969 -20.375 -6.945 1 83.38 203 GLU B C 1
ATOM 4073 O O . GLU B 1 203 ? 11 -20.156 -6.301 1 83.38 203 GLU B O 1
ATOM 4078 N N . LEU B 1 204 ? 9.008 -21.234 -6.625 1 87.56 204 LEU B N 1
ATOM 4079 C CA . LEU B 1 204 ? 9.031 -21.891 -5.328 1 87.56 204 LEU B CA 1
ATOM 4080 C C . LEU B 1 204 ? 10.266 -22.781 -5.195 1 87.56 204 LEU B C 1
ATOM 4082 O O . LEU B 1 204 ? 10.812 -22.938 -4.102 1 87.56 204 LEU B O 1
ATOM 4086 N N . GLN B 1 205 ? 10.695 -23.391 -6.254 1 85.88 205 GLN B N 1
ATOM 4087 C CA . GLN B 1 205 ? 11.758 -24.391 -6.227 1 85.88 205 GLN B CA 1
ATOM 4088 C C . GLN B 1 205 ? 13.062 -23.797 -5.707 1 85.88 205 GLN B C 1
ATOM 4090 O O . GLN B 1 205 ? 13.953 -24.531 -5.258 1 85.88 205 GLN B O 1
ATOM 4095 N N . HIS B 1 206 ? 13.203 -22.531 -5.77 1 82.38 206 HIS B N 1
ATOM 4096 C CA . HIS B 1 206 ? 14.445 -21.875 -5.371 1 82.38 206 HIS B CA 1
ATOM 4097 C C . HIS B 1 206 ? 14.359 -21.375 -3.938 1 82.38 206 HIS B C 1
ATOM 4099 O O . HIS B 1 206 ? 15.305 -20.766 -3.432 1 82.38 206 HIS B O 1
ATOM 4105 N N . LEU B 1 207 ? 13.195 -21.594 -3.27 1 89 207 LEU B N 1
ATOM 4106 C CA . LEU B 1 207 ? 12.984 -21.094 -1.913 1 89 207 LEU B CA 1
ATOM 4107 C C . LEU B 1 207 ? 13.18 -22.219 -0.893 1 89 207 LEU B C 1
ATOM 4109 O O . LEU B 1 207 ? 12.648 -23.312 -1.065 1 89 207 LEU B O 1
ATOM 4113 N N . THR B 1 208 ? 13.984 -21.969 0.026 1 92.25 208 THR B N 1
ATOM 4114 C CA . THR B 1 208 ? 14.078 -22.828 1.202 1 92.25 208 THR B CA 1
ATOM 4115 C C . THR B 1 208 ? 13.617 -22.078 2.451 1 92.25 208 THR B C 1
ATOM 4117 O O . THR B 1 208 ? 13.969 -20.922 2.654 1 92.25 208 THR B O 1
ATOM 4120 N N . LEU B 1 209 ? 12.82 -22.797 3.248 1 91.88 209 LEU B N 1
ATOM 4121 C CA . LEU B 1 209 ? 12.266 -22.172 4.445 1 91.88 209 LEU B CA 1
ATOM 4122 C C . LEU B 1 209 ? 12.938 -22.719 5.703 1 91.88 209 LEU B C 1
ATOM 4124 O O . LEU B 1 209 ? 13.289 -23.891 5.758 1 91.88 209 LEU B O 1
ATOM 4128 N N . GLY B 1 210 ? 13.141 -21.797 6.621 1 91.12 210 GLY B N 1
ATOM 4129 C CA . GLY B 1 210 ? 13.711 -22.172 7.902 1 91.12 210 GLY B CA 1
ATOM 4130 C C . GLY B 1 210 ? 12.789 -21.891 9.07 1 91.12 210 GLY B C 1
ATOM 4131 O O . GLY B 1 210 ? 11.602 -22.188 9.016 1 91.12 210 GLY B O 1
ATOM 4132 N N . ALA B 1 211 ? 13.367 -21.359 10.094 1 88.56 211 ALA B N 1
ATOM 4133 C CA . ALA B 1 211 ? 12.648 -21.188 11.352 1 88.56 211 ALA B CA 1
ATOM 4134 C C . ALA B 1 211 ? 11.75 -19.953 11.297 1 88.56 211 ALA B C 1
ATOM 4136 O O . ALA B 1 211 ? 12.008 -19.016 10.531 1 88.56 211 ALA B O 1
ATOM 4137 N N . GLN B 1 212 ? 10.711 -20.062 12.148 1 86.12 212 GLN B N 1
ATOM 4138 C CA . GLN B 1 212 ? 9.867 -18.891 12.328 1 86.12 212 GLN B CA 1
ATOM 4139 C C . GLN B 1 212 ? 10.617 -17.766 13.062 1 86.12 212 GLN B C 1
ATOM 4141 O O . GLN B 1 212 ? 11.25 -18.016 14.094 1 86.12 212 GLN B O 1
ATOM 4146 N N . ILE B 1 213 ? 10.602 -16.641 12.531 1 77.44 213 ILE B N 1
ATOM 4147 C CA . ILE B 1 213 ? 11.336 -15.539 13.133 1 77.44 213 ILE B CA 1
ATOM 4148 C C . ILE B 1 213 ? 10.359 -14.484 13.633 1 77.44 213 ILE B C 1
ATOM 4150 O O . ILE B 1 213 ? 10.758 -13.508 14.273 1 77.44 213 ILE B O 1
ATOM 4154 N N . GLY B 1 214 ? 9.086 -14.609 13.32 1 75.06 214 GLY B N 1
ATOM 4155 C CA . GLY B 1 214 ? 8.109 -13.641 13.781 1 75.06 214 GLY B CA 1
ATOM 4156 C C . GLY B 1 214 ? 6.68 -14.023 13.445 1 75.06 214 GLY B C 1
ATOM 4157 O O . GLY B 1 214 ? 6.43 -15.117 12.938 1 75.06 214 GLY B O 1
ATOM 4158 N N . GLU B 1 215 ? 5.742 -13.18 14.047 1 72.5 215 GLU B N 1
ATOM 4159 C CA . GLU B 1 215 ? 4.324 -13.328 13.734 1 72.5 215 GLU B CA 1
ATOM 4160 C C . GLU B 1 215 ? 3.725 -12.008 13.258 1 72.5 215 GLU B C 1
ATOM 4162 O O . GLU B 1 215 ? 4.035 -10.945 13.805 1 72.5 215 GLU B O 1
ATOM 4167 N N . GLY B 1 216 ? 3.213 -12.062 12.102 1 60.72 216 GLY B N 1
ATOM 4168 C CA . GLY B 1 216 ? 2.537 -10.867 11.633 1 60.72 216 GLY B CA 1
ATOM 4169 C C . GLY B 1 216 ? 1.027 -11 11.609 1 60.72 216 GLY B C 1
ATOM 4170 O O . GLY B 1 216 ? 0.479 -11.984 12.117 1 60.72 216 GLY B O 1
ATOM 4171 N N . GLU B 1 217 ? 0.314 -9.914 11.242 1 57.53 217 GLU B N 1
ATOM 4172 C CA . GLU B 1 217 ? -1.142 -9.812 11.188 1 57.53 217 GLU B CA 1
ATOM 4173 C C . GLU B 1 217 ? -1.745 -11.008 10.445 1 57.53 217 GLU B C 1
ATOM 4175 O O . GLU B 1 217 ? -2.832 -11.469 10.789 1 57.53 217 GLU B O 1
ATOM 4180 N N . PHE B 1 218 ? -0.836 -11.547 9.57 1 62.78 218 PHE B N 1
ATOM 4181 C CA . PHE B 1 218 ? -1.444 -12.539 8.688 1 62.78 218 PHE B CA 1
ATOM 4182 C C . PHE B 1 218 ? -0.777 -13.898 8.852 1 62.78 218 PHE B C 1
ATOM 4184 O O . PHE B 1 218 ? -1.043 -14.828 8.086 1 62.78 218 PHE B O 1
ATOM 4191 N N . GLY B 1 219 ? 0.094 -13.875 9.742 1 69.88 219 GLY B N 1
ATOM 4192 C CA . GLY B 1 219 ? 0.682 -15.18 9.961 1 69.88 219 GLY B CA 1
ATOM 4193 C C . GLY B 1 219 ? 2.154 -15.125 10.32 1 69.88 219 GLY B C 1
ATOM 4194 O O . GLY B 1 219 ? 2.688 -14.047 10.602 1 69.88 219 GLY B O 1
ATOM 4195 N N . ALA B 1 220 ? 2.707 -16.281 10.266 1 78.5 220 ALA B N 1
ATOM 4196 C CA . ALA B 1 220 ? 4.098 -16.422 10.703 1 78.5 220 ALA B CA 1
ATOM 4197 C C . ALA B 1 220 ? 5.059 -15.922 9.625 1 78.5 220 ALA B C 1
ATOM 4199 O O . ALA B 1 220 ? 4.758 -15.992 8.438 1 78.5 220 ALA B O 1
ATOM 4200 N N . VAL B 1 221 ? 6.113 -15.281 10.055 1 82.75 221 VAL B N 1
ATOM 4201 C CA . VAL B 1 221 ? 7.234 -14.93 9.188 1 82.75 221 VAL B CA 1
ATOM 4202 C C . VAL B 1 221 ? 8.375 -15.93 9.391 1 82.75 221 VAL B C 1
ATOM 4204 O O . VAL B 1 221 ? 8.805 -16.172 10.523 1 82.75 221 VAL B O 1
ATOM 4207 N N . LEU B 1 222 ? 8.789 -16.516 8.312 1 87.5 222 LEU B N 1
ATOM 4208 C CA . LEU B 1 222 ? 9.852 -17.516 8.359 1 87.5 222 LEU B CA 1
ATOM 4209 C C . LEU B 1 222 ? 11.133 -16.969 7.738 1 87.5 222 LEU B C 1
ATOM 4211 O O . LEU B 1 222 ? 11.086 -16.188 6.797 1 87.5 222 LEU B O 1
ATOM 4215 N N . GLN B 1 223 ? 12.211 -17.391 8.391 1 88.25 223 GLN B N 1
ATOM 4216 C CA . GLN B 1 223 ? 13.469 -17.172 7.688 1 88.25 223 GLN B CA 1
ATOM 4217 C C . GLN B 1 223 ? 13.664 -18.203 6.578 1 88.25 223 GLN B C 1
ATOM 4219 O O . GLN B 1 223 ? 13.125 -19.312 6.652 1 88.25 223 GLN B O 1
ATOM 4224 N N . GLY B 1 224 ? 14.375 -17.703 5.527 1 90.5 224 GLY B N 1
ATOM 4225 C CA . GLY B 1 224 ? 14.648 -18.609 4.422 1 90.5 224 GLY B CA 1
ATOM 4226 C C . GLY B 1 224 ? 15.789 -18.141 3.535 1 90.5 224 GLY B C 1
ATOM 4227 O O . GLY B 1 224 ? 16.594 -17.297 3.939 1 90.5 224 GLY B O 1
ATOM 4228 N N . GLU B 1 225 ? 15.93 -18.953 2.543 1 85.31 225 GLU B N 1
ATOM 4229 C CA . GLU B 1 225 ? 16.906 -18.625 1.514 1 85.31 225 GLU B CA 1
ATOM 4230 C C . GLU B 1 225 ? 16.297 -18.734 0.118 1 85.31 225 GLU B C 1
ATOM 4232 O O . GLU B 1 225 ? 15.555 -19.672 -0.167 1 85.31 225 GLU B O 1
ATOM 4237 N N . TYR B 1 226 ? 16.578 -17.703 -0.706 1 82.81 226 TYR B N 1
ATOM 4238 C CA . TYR B 1 226 ? 16.172 -17.719 -2.109 1 82.81 226 TYR B CA 1
ATOM 4239 C C . TYR B 1 226 ? 17.375 -17.469 -3.02 1 82.81 226 TYR B C 1
ATOM 4241 O O . TYR B 1 226 ? 17.953 -16.375 -3.006 1 82.81 226 TYR B O 1
ATOM 4249 N N . LEU B 1 227 ? 17.703 -18.422 -3.766 1 75.12 227 LEU B N 1
ATOM 4250 C CA . LEU B 1 227 ? 18.859 -18.375 -4.652 1 75.12 227 LEU B CA 1
ATOM 4251 C C . LEU B 1 227 ? 20.109 -17.906 -3.904 1 75.12 227 LEU B C 1
ATOM 4253 O O . LEU B 1 227 ? 20.828 -17.016 -4.379 1 75.12 227 LEU B O 1
ATOM 4257 N N . GLY B 1 228 ? 20.172 -18.391 -2.709 1 74 228 GLY B N 1
ATOM 4258 C CA . GLY B 1 228 ? 21.375 -18.125 -1.931 1 74 228 GLY B CA 1
ATOM 4259 C C . GLY B 1 228 ? 21.25 -16.891 -1.065 1 74 228 GLY B C 1
ATOM 4260 O O . GLY B 1 228 ? 22.109 -16.641 -0.208 1 74 228 GLY B O 1
ATOM 4261 N N . GLN B 1 229 ? 20.25 -16.094 -1.236 1 72.69 229 GLN B N 1
ATOM 4262 C CA . GLN B 1 229 ? 20.047 -14.875 -0.452 1 72.69 229 GLN B CA 1
ATOM 4263 C C . GLN B 1 229 ? 19.125 -15.133 0.74 1 72.69 229 GLN B C 1
ATOM 4265 O O . GLN B 1 229 ? 18.109 -15.82 0.61 1 72.69 229 GLN B O 1
ATOM 4270 N N . LYS B 1 230 ? 19.578 -14.602 1.837 1 80.94 230 LYS B N 1
ATOM 4271 C CA . LYS B 1 230 ? 18.719 -14.711 3.012 1 80.94 230 LYS B CA 1
ATOM 4272 C C . LYS B 1 230 ? 17.453 -13.883 2.85 1 80.94 230 LYS B C 1
ATOM 4274 O O . LYS B 1 230 ? 17.516 -12.727 2.43 1 80.94 230 LYS B O 1
ATOM 4279 N N . VAL B 1 231 ? 16.312 -14.562 3.152 1 84.94 231 VAL B N 1
ATOM 4280 C CA . VAL B 1 231 ? 15.039 -13.875 2.945 1 84.94 231 VAL B CA 1
ATOM 4281 C C . VAL B 1 231 ? 14.117 -14.125 4.137 1 84.94 231 VAL B C 1
ATOM 4283 O O . VAL B 1 231 ? 14.352 -15.039 4.926 1 84.94 231 VAL B O 1
ATOM 4286 N N . ALA B 1 232 ? 13.219 -13.227 4.34 1 84.12 232 ALA B N 1
ATOM 4287 C CA . ALA B 1 232 ? 12.055 -13.414 5.207 1 84.12 232 ALA B CA 1
ATOM 4288 C C . ALA B 1 232 ? 10.797 -13.688 4.387 1 84.12 232 ALA B C 1
ATOM 4290 O O . ALA B 1 232 ? 10.57 -13.039 3.359 1 84.12 232 ALA B O 1
ATOM 4291 N N . VAL B 1 233 ? 10.055 -14.672 4.832 1 88.88 233 VAL B N 1
ATOM 4292 C CA . VAL B 1 233 ? 8.922 -15.117 4.02 1 88.88 233 VAL B CA 1
ATOM 4293 C C . VAL B 1 233 ? 7.648 -15.109 4.863 1 88.88 233 VAL B C 1
ATOM 4295 O O . VAL B 1 233 ? 7.617 -15.68 5.957 1 88.88 233 VAL B O 1
ATOM 4298 N N . LYS B 1 234 ? 6.676 -14.414 4.371 1 85.19 234 LYS B N 1
ATOM 4299 C CA . LYS B 1 234 ? 5.336 -14.477 4.945 1 85.19 234 LYS B CA 1
ATOM 4300 C C . LYS B 1 234 ? 4.418 -15.359 4.102 1 85.19 234 LYS B C 1
ATOM 4302 O O . LYS B 1 234 ? 4.324 -15.18 2.885 1 85.19 234 LYS B O 1
ATOM 4307 N N . ASN B 1 235 ? 3.877 -16.297 4.719 1 86.69 235 ASN B N 1
ATOM 4308 C CA . ASN B 1 235 ? 2.951 -17.188 4.023 1 86.69 235 ASN B CA 1
ATOM 4309 C C . ASN B 1 235 ? 1.5 -16.875 4.375 1 86.69 235 ASN B C 1
ATOM 4311 O O . ASN B 1 235 ? 1.087 -17.031 5.523 1 86.69 235 ASN B O 1
ATOM 4315 N N . ILE B 1 236 ? 0.776 -16.438 3.408 1 87.5 236 ILE B N 1
ATOM 4316 C CA . ILE B 1 236 ? -0.639 -16.109 3.57 1 87.5 236 ILE B CA 1
ATOM 4317 C C . ILE B 1 236 ? -1.491 -17.219 2.955 1 87.5 236 ILE B C 1
ATOM 4319 O O . ILE B 1 236 ? -1.596 -17.328 1.729 1 87.5 236 ILE B O 1
ATOM 4323 N N . LYS B 1 237 ? -2.141 -17.906 3.77 1 84.94 237 LYS B N 1
ATOM 4324 C CA . LYS B 1 237 ? -2.855 -19.078 3.289 1 84.94 237 LYS B CA 1
ATOM 4325 C C . LYS B 1 237 ? -4.336 -18.781 3.072 1 84.94 237 LYS B C 1
ATOM 4327 O O . LYS B 1 237 ? -4.996 -19.422 2.262 1 84.94 237 LYS B O 1
ATOM 4332 N N . CYS B 1 238 ? -4.809 -17.797 3.771 1 84.56 238 CYS B N 1
ATOM 4333 C CA . CYS B 1 238 ? -6.215 -17.438 3.639 1 84.56 238 CYS B CA 1
ATOM 4334 C C . CYS B 1 238 ? -6.469 -16.719 2.316 1 84.56 238 CYS B C 1
ATOM 4336 O O . CYS B 1 238 ? -5.789 -15.742 1.993 1 84.56 238 CYS B O 1
ATOM 4338 N N . ASP B 1 239 ? -7.461 -17.172 1.555 1 85.75 239 ASP B N 1
ATOM 4339 C CA . ASP B 1 239 ? -7.762 -16.656 0.226 1 85.75 239 ASP B CA 1
ATOM 4340 C C . ASP B 1 239 ? -8.086 -15.156 0.286 1 85.75 239 ASP B C 1
ATOM 4342 O O . ASP B 1 239 ? -7.543 -14.367 -0.49 1 85.75 239 ASP B O 1
ATOM 4346 N N . VAL B 1 240 ? -8.938 -14.867 1.279 1 82.12 240 VAL B N 1
ATOM 4347 C CA . VAL B 1 240 ? -9.422 -13.492 1.382 1 82.12 240 VAL B CA 1
ATOM 4348 C C . VAL B 1 240 ? -8.266 -12.57 1.777 1 82.12 240 VAL B C 1
ATOM 4350 O O . VAL B 1 240 ? -8.102 -11.492 1.207 1 82.12 240 VAL B O 1
ATOM 4353 N N . THR B 1 241 ? -7.457 -13.039 2.635 1 81 241 THR B N 1
ATOM 4354 C CA . THR B 1 241 ? -6.316 -12.258 3.092 1 81 241 THR B CA 1
ATOM 4355 C C . THR B 1 241 ? -5.289 -12.102 1.977 1 81 241 THR B C 1
ATOM 4357 O O . THR B 1 241 ? -4.719 -11.023 1.798 1 81 241 THR B O 1
ATOM 4360 N N . ALA B 1 242 ? -5.125 -13.133 1.35 1 85.94 242 ALA B N 1
ATOM 4361 C CA . ALA B 1 242 ? -4.168 -13.086 0.247 1 85.94 242 ALA B CA 1
ATOM 4362 C C . ALA B 1 242 ? -4.594 -12.062 -0.802 1 85.94 242 ALA B C 1
ATOM 4364 O O . ALA B 1 242 ? -3.773 -11.273 -1.278 1 85.94 242 ALA B O 1
ATOM 4365 N N . GLN B 1 243 ? -5.82 -12.07 -1.157 1 86.75 243 GLN B N 1
ATOM 4366 C CA . GLN B 1 243 ? -6.352 -11.125 -2.133 1 86.75 243 GLN B CA 1
ATOM 4367 C C . GLN B 1 243 ? -6.203 -9.688 -1.643 1 86.75 243 GLN B C 1
ATOM 4369 O O . GLN B 1 243 ? -5.852 -8.797 -2.416 1 86.75 243 GLN B O 1
ATOM 4374 N N . ALA B 1 244 ? -6.426 -9.523 -0.394 1 80.62 244 ALA B N 1
ATOM 4375 C CA . ALA B 1 244 ? -6.328 -8.18 0.178 1 80.62 244 ALA B CA 1
ATOM 4376 C C . ALA B 1 244 ? -4.887 -7.684 0.162 1 80.62 244 ALA B C 1
ATOM 4378 O O . ALA B 1 244 ? -4.641 -6.48 0.037 1 80.62 244 ALA B O 1
ATOM 4379 N N . PHE B 1 245 ? -3.965 -8.578 0.214 1 83.06 245 PHE B N 1
ATOM 4380 C CA . PHE B 1 245 ? -2.557 -8.211 0.309 1 83.06 245 PHE B CA 1
ATOM 4381 C C . PHE B 1 245 ? -2.023 -7.762 -1.047 1 83.06 245 PHE B C 1
ATOM 4383 O O . PHE B 1 245 ? -0.963 -7.137 -1.127 1 83.06 245 PHE B O 1
ATOM 4390 N N . LEU B 1 246 ? -2.775 -8.055 -2.072 1 86.31 246 LEU B N 1
ATOM 4391 C CA . LEU B 1 246 ? -2.35 -7.637 -3.402 1 86.31 246 LEU B CA 1
ATOM 4392 C C . LEU B 1 246 ? -2.217 -6.121 -3.477 1 86.31 246 LEU B C 1
ATOM 4394 O O . LEU B 1 246 ? -1.326 -5.605 -4.156 1 86.31 246 LEU B O 1
ATOM 4398 N N . ASP B 1 247 ? -3.049 -5.453 -2.797 1 82.31 247 ASP B N 1
ATOM 4399 C CA . ASP B 1 247 ? -2.957 -3.998 -2.762 1 82.31 247 ASP B CA 1
ATOM 4400 C C . ASP B 1 247 ? -1.646 -3.545 -2.123 1 82.31 247 ASP B C 1
ATOM 4402 O O . ASP B 1 247 ? -1.015 -2.598 -2.596 1 82.31 247 ASP B O 1
ATOM 4406 N N . GLU B 1 248 ? -1.364 -4.277 -1.102 1 81.5 248 GLU B N 1
ATOM 4407 C CA . GLU B 1 248 ? -0.095 -3.967 -0.451 1 81.5 248 GLU B CA 1
ATOM 4408 C C . GLU B 1 248 ? 1.083 -4.246 -1.38 1 81.5 248 GLU B C 1
ATOM 4410 O O . GLU B 1 248 ? 2.045 -3.473 -1.42 1 81.5 248 GLU B O 1
ATOM 4415 N N . THR B 1 249 ? 0.937 -5.289 -2.035 1 86.75 249 THR B N 1
ATOM 4416 C CA . THR B 1 249 ? 1.996 -5.656 -2.967 1 86.75 249 THR B CA 1
ATOM 4417 C C . THR B 1 249 ? 2.154 -4.594 -4.051 1 86.75 249 THR B C 1
ATOM 4419 O O . THR B 1 249 ? 3.275 -4.238 -4.422 1 86.75 249 THR B O 1
ATOM 4422 N N . ALA B 1 250 ? 1.059 -4.117 -4.551 1 86.19 250 ALA B N 1
ATOM 4423 C CA . ALA B 1 250 ? 1.091 -3.072 -5.57 1 86.19 250 ALA B CA 1
ATOM 4424 C C . ALA B 1 250 ? 1.843 -1.843 -5.07 1 86.19 250 ALA B C 1
ATOM 4426 O O . ALA B 1 250 ? 2.67 -1.277 -5.789 1 86.19 250 ALA B O 1
ATOM 4427 N N . VAL B 1 251 ? 1.578 -1.469 -3.877 1 81.81 251 VAL B N 1
ATOM 4428 C CA . VAL B 1 251 ? 2.246 -0.314 -3.287 1 81.81 251 VAL B CA 1
ATOM 4429 C C . VAL B 1 251 ? 3.736 -0.606 -3.123 1 81.81 251 VAL B C 1
ATOM 4431 O O . VAL B 1 251 ? 4.578 0.229 -3.455 1 81.81 251 VAL B O 1
ATOM 4434 N N . MET B 1 252 ? 4.07 -1.803 -2.697 1 81.81 252 MET B N 1
ATOM 4435 C CA . MET B 1 252 ? 5.461 -2.189 -2.471 1 81.81 252 MET B CA 1
ATOM 4436 C C . MET B 1 252 ? 6.254 -2.152 -3.771 1 81.81 252 MET B C 1
ATOM 4438 O O . MET B 1 252 ? 7.391 -1.671 -3.799 1 81.81 252 MET B O 1
ATOM 4442 N N . THR B 1 253 ? 5.703 -2.697 -4.746 1 84.94 253 THR B N 1
ATOM 4443 C CA . THR B 1 253 ? 6.391 -2.736 -6.031 1 84.94 253 THR B CA 1
ATOM 4444 C C . THR B 1 253 ? 6.562 -1.328 -6.594 1 84.94 253 THR B C 1
ATOM 4446 O O . THR B 1 253 ? 7.59 -1.02 -7.207 1 84.94 253 THR B O 1
ATOM 4449 N N . LYS B 1 254 ? 5.613 -0.51 -6.387 1 77.75 254 LYS B N 1
ATOM 4450 C CA . LYS B 1 254 ? 5.691 0.88 -6.824 1 77.75 254 LYS B CA 1
ATOM 4451 C C . LYS B 1 254 ? 6.836 1.612 -6.125 1 77.75 254 LYS B C 1
ATOM 4453 O O . LYS B 1 254 ? 7.582 2.357 -6.762 1 77.75 254 LYS B O 1
ATOM 4458 N N . LEU B 1 255 ? 6.926 1.372 -4.848 1 73 255 LEU B N 1
ATOM 4459 C CA . LEU B 1 255 ? 7.949 2.025 -4.043 1 73 255 LEU B CA 1
ATOM 4460 C C . LEU B 1 255 ? 9.344 1.585 -4.477 1 73 255 LEU B C 1
ATOM 4462 O O . LEU B 1 255 ? 10.281 2.387 -4.48 1 73 255 LEU B O 1
ATOM 4466 N N . GLN B 1 256 ? 9.445 0.416 -4.801 1 72.44 256 GLN B N 1
ATOM 4467 C CA . GLN B 1 256 ? 10.742 -0.116 -5.211 1 72.44 256 GLN B CA 1
ATOM 4468 C C . GLN B 1 256 ? 11.094 0.321 -6.629 1 72.44 256 GLN B C 1
ATOM 4470 O O . GLN B 1 256 ? 12.266 0.546 -6.941 1 72.44 256 GLN B O 1
ATOM 4475 N N . HIS B 1 257 ? 10.086 0.354 -7.414 1 67.06 257 HIS B N 1
ATOM 4476 C CA . HIS B 1 257 ? 10.297 0.784 -8.789 1 67.06 257 HIS B CA 1
ATOM 4477 C C . HIS B 1 257 ? 10.82 2.215 -8.852 1 67.06 257 HIS B C 1
ATOM 4479 O O . HIS B 1 257 ? 11.695 2.527 -9.664 1 67.06 257 HIS B O 1
ATOM 4485 N N . LYS B 1 258 ? 10.297 3.078 -8.031 1 61.97 258 LYS B N 1
ATOM 4486 C CA . LYS B 1 258 ? 10.672 4.488 -8.047 1 61.97 258 LYS B CA 1
ATOM 4487 C C . LYS B 1 258 ? 11.93 4.73 -7.215 1 61.97 258 LYS B C 1
ATOM 4489 O O . LYS B 1 258 ? 12.398 5.867 -7.109 1 61.97 258 LYS B O 1
ATOM 4494 N N . ASN B 1 259 ? 12.562 3.65 -6.938 1 57.09 259 ASN B N 1
ATOM 4495 C CA . ASN B 1 259 ? 13.742 3.729 -6.082 1 57.09 259 ASN B CA 1
ATOM 4496 C C . ASN B 1 259 ? 13.5 4.648 -4.887 1 57.09 259 ASN B C 1
ATOM 4498 O O . ASN B 1 259 ? 14.352 5.484 -4.562 1 57.09 259 ASN B O 1
ATOM 4502 N N . LEU B 1 260 ? 12.109 4.727 -4.613 1 57.28 260 LEU B N 1
ATOM 4503 C CA . LEU B 1 260 ? 11.805 5.48 -3.402 1 57.28 260 LEU B CA 1
ATOM 4504 C C . LEU B 1 260 ? 12.258 4.723 -2.16 1 57.28 260 LEU B C 1
ATOM 4506 O O . LEU B 1 260 ? 12.039 3.514 -2.051 1 57.28 260 LEU B O 1
ATOM 4510 N N . VAL B 1 261 ? 13.352 5.164 -1.572 1 58.53 261 VAL B N 1
ATOM 4511 C CA . VAL B 1 261 ? 14.078 4.43 -0.546 1 58.53 261 VAL B CA 1
ATOM 4512 C C . VAL B 1 261 ? 13.273 4.402 0.748 1 58.53 261 VAL B C 1
ATOM 4514 O O . VAL B 1 261 ? 13.156 3.357 1.396 1 58.53 261 VAL B O 1
ATOM 4517 N N . ARG B 1 262 ? 12.836 5.516 1.254 1 69.94 262 ARG B N 1
ATOM 4518 C CA . ARG B 1 262 ? 12.305 5.477 2.613 1 69.94 262 ARG B CA 1
ATOM 4519 C C . ARG B 1 262 ? 11.375 6.656 2.877 1 69.94 262 ARG B C 1
ATOM 4521 O O . ARG B 1 262 ? 11.719 7.801 2.564 1 69.94 262 ARG B O 1
ATOM 4528 N N . LEU B 1 263 ? 10.164 6.355 3.369 1 80.31 263 LEU B N 1
ATOM 4529 C CA . LEU B 1 263 ? 9.242 7.402 3.795 1 80.31 263 LEU B CA 1
ATOM 4530 C C . LEU B 1 263 ? 9.75 8.102 5.051 1 80.31 263 LEU B C 1
ATOM 4532 O O . LEU B 1 263 ? 10.055 7.445 6.051 1 80.31 263 LEU B O 1
ATOM 4536 N N . LEU B 1 264 ? 9.898 9.414 4.934 1 80.81 264 LEU B N 1
ATOM 4537 C CA . LEU B 1 264 ? 10.273 10.18 6.113 1 80.81 264 LEU B CA 1
ATOM 4538 C C . LEU B 1 264 ? 9.039 10.609 6.898 1 80.81 264 LEU B C 1
ATOM 4540 O O . LEU B 1 264 ? 9.055 10.617 8.133 1 80.81 264 LEU B O 1
ATOM 4544 N N . GLY B 1 265 ? 8.055 10.992 6.219 1 87.69 265 GLY B N 1
ATOM 4545 C CA . GLY B 1 265 ? 6.812 11.43 6.824 1 87.69 265 GLY B CA 1
ATOM 4546 C C . GLY B 1 265 ? 5.914 12.188 5.863 1 87.69 265 GLY B C 1
ATOM 4547 O O . GLY B 1 265 ? 6.125 12.148 4.648 1 87.69 265 GLY B O 1
ATOM 4548 N N . VAL B 1 266 ? 4.828 12.703 6.488 1 91.62 266 VAL B N 1
ATOM 4549 C CA . VAL B 1 266 ? 3.896 13.469 5.664 1 91.62 266 VAL B CA 1
ATOM 4550 C C . VAL B 1 266 ? 3.664 14.844 6.281 1 91.62 266 VAL B C 1
ATOM 4552 O O . VAL B 1 266 ? 3.83 15.023 7.488 1 91.62 266 VAL B O 1
ATOM 4555 N N . ILE B 1 267 ? 3.42 15.781 5.461 1 89.69 267 ILE B N 1
ATOM 4556 C CA . ILE B 1 267 ? 3.021 17.125 5.867 1 89.69 267 ILE B CA 1
ATOM 4557 C C . ILE B 1 267 ? 1.611 17.422 5.363 1 89.69 267 ILE B C 1
ATOM 4559 O O . ILE B 1 267 ? 1.303 17.188 4.191 1 89.69 267 ILE B O 1
ATOM 4563 N N . LEU B 1 268 ? 0.787 17.734 6.316 1 88.88 268 LEU B N 1
ATOM 4564 C CA . LEU B 1 268 ? -0.56 18.156 5.949 1 88.88 268 LEU B CA 1
ATOM 4565 C C . LEU B 1 268 ? -0.65 19.672 5.871 1 88.88 268 LEU B C 1
ATOM 4567 O O . LEU B 1 268 ? -0.714 20.344 6.902 1 88.88 268 LEU B O 1
ATOM 4571 N N . HIS B 1 269 ? -0.592 20.219 4.656 1 86.62 269 HIS B N 1
ATOM 4572 C CA . HIS B 1 269 ? -0.667 21.641 4.355 1 86.62 269 HIS B CA 1
ATOM 4573 C C . HIS B 1 269 ? -1.167 21.875 2.934 1 86.62 269 HIS B C 1
ATOM 4575 O O . HIS B 1 269 ? -0.494 21.516 1.966 1 86.62 269 HIS B O 1
ATOM 4581 N N . GLN B 1 270 ? -2.355 22.578 2.805 1 82.5 270 GLN B N 1
ATOM 4582 C CA . GLN B 1 270 ? -2.947 22.812 1.492 1 82.5 270 GLN B CA 1
ATOM 4583 C C . GLN B 1 270 ? -2.959 21.531 0.662 1 82.5 270 GLN B C 1
ATOM 4585 O O . GLN B 1 270 ? -2.715 21.562 -0.546 1 82.5 270 GLN B O 1
ATOM 4590 N N . GLY B 1 271 ? -3.105 20.5 1.331 1 85.75 271 GLY B N 1
ATOM 4591 C CA . GLY B 1 271 ? -3.002 19.172 0.732 1 85.75 271 GLY B CA 1
ATOM 4592 C C . GLY B 1 271 ? -2.092 18.234 1.503 1 85.75 271 GLY B C 1
ATOM 4593 O O . GLY B 1 271 ? -1.975 18.344 2.725 1 85.75 271 GLY B O 1
ATOM 4594 N N . LEU B 1 272 ? -1.663 17.203 0.762 1 88.88 272 LEU B N 1
ATOM 4595 C CA . LEU B 1 272 ? -0.818 16.172 1.367 1 88.88 272 LEU B CA 1
ATOM 4596 C C . LEU B 1 272 ? 0.56 16.156 0.713 1 88.88 272 LEU B C 1
ATOM 4598 O O . LEU B 1 272 ? 0.671 15.992 -0.504 1 88.88 272 LEU B O 1
ATOM 4602 N N . TYR B 1 273 ? 1.593 16.5 1.526 1 89.69 273 TYR B N 1
ATOM 4603 C CA . TYR B 1 273 ? 2.971 16.328 1.079 1 89.69 273 TYR B CA 1
ATOM 4604 C C . TYR B 1 273 ? 3.531 14.984 1.551 1 89.69 273 TYR B C 1
ATOM 4606 O O . TYR B 1 273 ? 3.516 14.688 2.748 1 89.69 273 TYR B O 1
ATOM 4614 N N . ILE B 1 274 ? 3.961 14.195 0.61 1 89.25 274 ILE B N 1
ATOM 4615 C CA . ILE B 1 274 ? 4.688 12.977 0.937 1 89.25 274 ILE B CA 1
ATOM 4616 C C . ILE B 1 274 ? 6.191 13.234 0.874 1 89.25 274 ILE B C 1
ATOM 4618 O O . ILE B 1 274 ? 6.723 13.578 -0.185 1 89.25 274 ILE B O 1
ATOM 4622 N N . VAL B 1 275 ? 6.844 13.07 1.995 1 88.38 275 VAL B N 1
ATOM 4623 C CA . VAL B 1 275 ? 8.266 13.375 2.086 1 88.38 275 VAL B CA 1
ATOM 4624 C C . VAL B 1 275 ? 9.07 12.078 2.154 1 88.38 275 VAL B C 1
ATOM 4626 O O . VAL B 1 275 ? 8.922 11.297 3.104 1 88.38 275 VAL B O 1
ATOM 4629 N N . MET B 1 276 ? 9.867 11.898 1.153 1 84.75 276 MET B N 1
ATOM 4630 C CA . MET B 1 276 ? 10.664 10.672 1.042 1 84.75 276 MET B CA 1
ATOM 4631 C C . MET B 1 276 ? 12.156 11 1.011 1 84.75 276 MET B C 1
ATOM 4633 O O . MET B 1 276 ? 12.547 12.094 0.6 1 84.75 276 MET B O 1
ATOM 4637 N N . GLU B 1 277 ? 12.898 10.039 1.533 1 77.62 277 GLU B N 1
ATOM 4638 C CA . GLU B 1 277 ? 14.344 10.188 1.399 1 77.62 277 GLU B CA 1
ATOM 4639 C C . GLU B 1 277 ? 14.758 10.258 -0.068 1 77.62 277 GLU B C 1
ATOM 4641 O O . GLU B 1 277 ? 14.227 9.523 -0.902 1 77.62 277 GLU B O 1
ATOM 4646 N N . HIS B 1 278 ? 15.445 11.234 -0.366 1 71.75 278 HIS B N 1
ATOM 4647 C CA . HIS B 1 278 ? 15.992 11.352 -1.712 1 71.75 278 HIS B CA 1
ATOM 4648 C C . HIS B 1 278 ? 17.453 10.906 -1.754 1 71.75 278 HIS B C 1
ATOM 4650 O O . HIS B 1 278 ? 18.297 11.484 -1.076 1 71.75 278 HIS B O 1
ATOM 4656 N N . VAL B 1 279 ? 17.75 9.648 -2.102 1 56.34 279 VAL B N 1
ATOM 4657 C CA . VAL B 1 279 ? 19.125 9.18 -2.195 1 56.34 279 VAL B CA 1
ATOM 4658 C C . VAL B 1 279 ? 19.719 9.586 -3.543 1 56.34 279 VAL B C 1
ATOM 4660 O O . VAL B 1 279 ? 19.188 9.234 -4.598 1 56.34 279 VAL B O 1
ATOM 4663 N N . SER B 1 280 ? 20.094 10.828 -3.77 1 47.06 280 SER B N 1
ATOM 4664 C CA . SER B 1 280 ? 20.859 11.156 -4.969 1 47.06 280 SER B CA 1
ATOM 4665 C C . SER B 1 280 ? 21.891 10.078 -5.277 1 47.06 280 SER B C 1
ATOM 4667 O O . SER B 1 280 ? 22.859 9.891 -4.523 1 47.06 280 SER B O 1
ATOM 4669 N N . LYS B 1 281 ? 21.484 8.828 -5.512 1 42.81 281 LYS B N 1
ATOM 4670 C CA . LYS B 1 281 ? 22.656 8.039 -5.875 1 42.81 281 LYS B CA 1
ATOM 4671 C C . LYS B 1 281 ? 23.703 8.898 -6.57 1 42.81 281 LYS B C 1
ATOM 4673 O O . LYS B 1 281 ? 24.875 8.867 -6.211 1 42.81 281 LYS B O 1
ATOM 4678 N N . VAL B 1 282 ? 23.719 8.852 -8.016 1 34.88 282 VAL B N 1
ATOM 4679 C CA . VAL B 1 282 ? 24.875 9.055 -8.898 1 34.88 282 VAL B CA 1
ATOM 4680 C C . VAL B 1 282 ? 25.422 10.469 -8.719 1 34.88 282 VAL B C 1
ATOM 4682 O O . VAL B 1 282 ? 24.719 11.359 -8.234 1 34.88 282 VAL B O 1
ATOM 4685 N N . ARG B 1 283 ? 26.766 10.797 -9.188 1 30.39 283 ARG B N 1
ATOM 4686 C CA . ARG B 1 283 ? 27.297 11.906 -9.977 1 30.39 283 ARG B CA 1
ATOM 4687 C C . ARG B 1 283 ? 26.188 12.562 -10.797 1 30.39 283 ARG B C 1
ATOM 4689 O O . ARG B 1 283 ? 25.297 11.875 -11.305 1 30.39 283 ARG B O 1
ATOM 4696 N N . PRO B 1 284 ? 26 13.977 -11 1 30.38 284 PRO B N 1
ATOM 4697 C CA . PRO B 1 284 ? 25.172 14.93 -11.742 1 30.38 284 PRO B CA 1
ATOM 4698 C C . PRO B 1 284 ? 24.609 14.336 -13.031 1 30.38 284 PRO B C 1
ATOM 4700 O O . PRO B 1 284 ? 23.859 15.008 -13.75 1 30.38 284 PRO B O 1
ATOM 4703 N N . GLY B 1 285 ? 25.141 13.266 -13.781 1 25.3 285 GLY B N 1
ATOM 4704 C CA . GLY B 1 285 ? 24.625 13.336 -15.133 1 25.3 285 GLY B CA 1
ATOM 4705 C C . GLY B 1 285 ? 23.156 12.961 -15.234 1 25.3 285 GLY B C 1
ATOM 4706 O O . GLY B 1 285 ? 22.359 13.703 -15.82 1 25.3 285 GLY B O 1
ATOM 4707 N N . SER B 1 286 ? 22.766 11.578 -15.484 1 24.31 286 SER B N 1
ATOM 4708 C CA . SER B 1 286 ? 21.703 11.141 -16.375 1 24.31 286 SER B CA 1
ATOM 4709 C C . SER B 1 286 ? 20.375 11.047 -15.633 1 24.31 286 SER B C 1
ATOM 4711 O O . SER B 1 286 ? 19.922 9.953 -15.305 1 24.31 286 SER B O 1
ATOM 4713 N N . VAL B 1 287 ? 20.047 11.703 -14.711 1 27.55 287 VAL B N 1
ATOM 4714 C CA . VAL B 1 287 ? 18.734 11.5 -14.078 1 27.55 287 VAL B CA 1
ATOM 4715 C C . VAL B 1 287 ? 17.625 11.812 -15.07 1 27.55 287 VAL B C 1
ATOM 4717 O O . VAL B 1 287 ? 17.344 12.984 -15.344 1 27.55 287 VAL B O 1
ATOM 4720 N N . THR B 1 288 ? 17.625 11.07 -16.312 1 24.72 288 THR B N 1
ATOM 4721 C CA . THR B 1 288 ? 16.469 11.297 -17.188 1 24.72 288 THR B CA 1
ATOM 4722 C C . THR B 1 288 ? 15.18 10.867 -16.516 1 24.72 288 THR B C 1
ATOM 4724 O O . THR B 1 288 ? 15.18 9.945 -15.688 1 24.72 288 THR B O 1
ATOM 4727 N N . SER B 1 289 ? 14.188 11.664 -16.547 1 25.88 289 SER B N 1
ATOM 4728 C CA . SER B 1 289 ? 12.82 11.859 -16.062 1 25.88 289 SER B CA 1
ATOM 4729 C C . SER B 1 289 ? 11.914 10.711 -16.484 1 25.88 289 SER B C 1
ATOM 4731 O O . SER B 1 289 ? 11.445 10.664 -17.625 1 25.88 289 SER B O 1
ATOM 4733 N N . ALA B 1 290 ? 12.234 9.438 -16.234 1 26.78 290 ALA B N 1
ATOM 4734 C CA . ALA B 1 290 ? 11.383 8.422 -16.859 1 26.78 290 ALA B CA 1
ATOM 4735 C C . ALA B 1 290 ? 10.023 8.344 -16.172 1 26.78 290 ALA B C 1
ATOM 4737 O O . ALA B 1 290 ? 9.742 7.383 -15.445 1 26.78 290 ALA B O 1
ATOM 4738 N N . TRP B 1 291 ? 9.5 9.352 -15.625 1 25.05 291 TRP B N 1
ATOM 4739 C CA . TRP B 1 291 ? 8.148 9.18 -15.094 1 25.05 291 TRP B CA 1
ATOM 4740 C C . TRP B 1 291 ? 7.168 8.836 -16.203 1 25.05 291 TRP B C 1
ATOM 4742 O O . TRP B 1 291 ? 7.152 9.484 -17.25 1 25.05 291 TRP B O 1
ATOM 4752 N N . PRO B 1 292 ? 6.762 7.605 -16.328 1 24.47 292 PRO B N 1
ATOM 4753 C CA . PRO B 1 292 ? 5.91 7.316 -17.484 1 24.47 292 PRO B CA 1
ATOM 4754 C C . PRO B 1 292 ? 4.73 8.281 -17.609 1 24.47 292 PRO B C 1
ATOM 4756 O O . PRO B 1 292 ? 4.281 8.836 -16.609 1 24.47 292 PRO B O 1
ATOM 4759 N N . LYS B 1 293 ? 4.457 8.766 -18.844 1 25.75 293 LYS B N 1
ATOM 4760 C CA . LYS B 1 293 ? 3.338 9.57 -19.328 1 25.75 293 LYS B CA 1
ATOM 4761 C C . LYS B 1 293 ? 2.021 8.812 -19.203 1 25.75 293 LYS B C 1
ATOM 4763 O O . LYS B 1 293 ? 1.973 7.602 -19.453 1 25.75 293 LYS B O 1
ATOM 4768 N N . PRO B 1 294 ? 1.003 9.281 -18.516 1 25.17 294 PRO B N 1
ATOM 4769 C CA . PRO B 1 294 ? -0.342 8.695 -18.531 1 25.17 294 PRO B CA 1
ATOM 4770 C C . PRO B 1 294 ? -0.823 8.336 -19.922 1 25.17 294 PRO B C 1
ATOM 4772 O O . PRO B 1 294 ? -0.51 9.031 -20.891 1 25.17 294 PRO B O 1
ATOM 4775 N N . SER B 1 295 ? -0.807 7.129 -20.328 1 24.38 295 SER B N 1
ATOM 4776 C CA . SER B 1 295 ? -1.553 6.84 -21.547 1 24.38 295 SER B CA 1
ATOM 4777 C C . SER B 1 295 ? -2.93 7.492 -21.531 1 24.38 295 SER B C 1
ATOM 4779 O O . SER B 1 295 ? -3.668 7.359 -20.547 1 24.38 295 SER B O 1
ATOM 4781 N N . GLY B 1 296 ? -3.152 8.641 -22.188 1 23.48 296 GLY B N 1
ATOM 4782 C CA . GLY B 1 296 ? -4.301 9.469 -22.531 1 23.48 296 GLY B CA 1
ATOM 4783 C C . GLY B 1 296 ? -5.449 8.672 -23.125 1 23.48 296 GLY B C 1
ATOM 4784 O O . GLY B 1 296 ? -5.484 8.438 -24.344 1 23.48 296 GLY B O 1
ATOM 4785 N N . ARG B 1 297 ? -5.926 7.539 -22.734 1 24.72 297 ARG B N 1
ATOM 4786 C CA . ARG B 1 297 ? -7.223 7.363 -23.375 1 24.72 297 ARG B CA 1
ATOM 4787 C C . ARG B 1 297 ? -8.086 8.617 -23.219 1 24.72 297 ARG B C 1
ATOM 4789 O O . ARG B 1 297 ? -7.891 9.398 -22.281 1 24.72 297 ARG B O 1
ATOM 4796 N N . GLY B 1 298 ? -8.914 9.016 -24.266 1 22.34 298 GLY B N 1
ATOM 4797 C CA . GLY B 1 298 ? -9.734 10.156 -24.656 1 22.34 298 GLY B CA 1
ATOM 4798 C C . GLY B 1 298 ? -10.672 10.617 -23.562 1 22.34 298 GLY B C 1
ATOM 4799 O O . GLY B 1 298 ? -11.57 9.883 -23.156 1 22.34 298 GLY B O 1
ATOM 4800 N N . TRP B 1 299 ? -10.25 11.102 -22.516 1 20.39 299 TRP B N 1
ATOM 4801 C CA . TRP B 1 299 ? -11.344 11.844 -21.906 1 20.39 299 TRP B CA 1
ATOM 4802 C C . TRP B 1 299 ? -11.969 12.812 -22.906 1 20.39 299 TRP B C 1
ATOM 4804 O O . TRP B 1 299 ? -11.273 13.648 -23.484 1 20.39 299 TRP B O 1
ATOM 4814 N N . THR B 1 300 ? -12.922 12.258 -23.734 1 21.48 300 THR B N 1
ATOM 4815 C CA . THR B 1 300 ? -13.766 13.188 -24.484 1 21.48 300 THR B CA 1
ATOM 4816 C C . THR B 1 300 ? -14.18 14.367 -23.594 1 21.48 300 THR B C 1
ATOM 4818 O O . THR B 1 300 ? -14.578 14.172 -22.453 1 21.48 300 THR B O 1
ATOM 4821 N N . PRO B 1 301 ? -13.578 15.453 -23.797 1 20.34 301 PRO B N 1
ATOM 4822 C CA . PRO B 1 301 ? -13.953 16.75 -23.234 1 20.34 301 PRO B CA 1
ATOM 4823 C C . PRO B 1 301 ? -15.461 17 -23.281 1 20.34 301 PRO B C 1
ATOM 4825 O O . PRO B 1 301 ? -16.109 16.672 -24.281 1 20.34 301 PRO B O 1
ATOM 4828 N N . VAL B 1 302 ? -16.281 16.594 -22.281 1 19.39 302 VAL B N 1
ATOM 4829 C CA . VAL B 1 302 ? -17.656 17.062 -22.375 1 19.39 302 VAL B CA 1
ATOM 4830 C C . VAL B 1 302 ? -17.688 18.5 -22.875 1 19.39 302 VAL B C 1
ATOM 4832 O O . VAL B 1 302 ? -16.953 19.359 -22.391 1 19.39 302 VAL B O 1
ATOM 4835 N N . GLY B 1 303 ? -17.875 18.578 -24.172 1 17.95 303 GLY B N 1
ATOM 4836 C CA . GLY B 1 303 ? -18.156 19.766 -24.953 1 17.95 303 GLY B CA 1
ATOM 4837 C C . GLY B 1 303 ? -19.047 20.766 -24.219 1 17.95 303 GLY B C 1
ATOM 4838 O O . GLY B 1 303 ? -20.062 20.375 -23.641 1 17.95 303 GLY B O 1
ATOM 4839 N N . CYS B 1 304 ? -18.453 21.719 -23.531 1 18.05 304 CYS B N 1
ATOM 4840 C CA . CYS B 1 304 ? -19.156 22.938 -23.156 1 18.05 304 CYS B CA 1
ATOM 4841 C C . CYS B 1 304 ? -20.047 23.422 -24.297 1 18.05 304 CYS B C 1
ATOM 4843 O O . CYS B 1 304 ? -19.578 23.656 -25.406 1 18.05 304 CYS B O 1
ATOM 4845 N N . LEU B 1 305 ? -21.281 22.703 -24.422 1 17.55 305 LEU B N 1
ATOM 4846 C CA . LEU B 1 305 ? -22.297 23.266 -25.297 1 17.55 305 LEU B CA 1
ATOM 4847 C C . LEU B 1 305 ? -22.391 24.781 -25.141 1 17.55 305 LEU B C 1
ATOM 4849 O O . LEU B 1 305 ? -22.422 25.281 -24.016 1 17.55 305 LEU B O 1
ATOM 4853 N N . SER B 1 306 ? -21.672 25.438 -25.922 1 17.83 306 SER B N 1
ATOM 4854 C CA . SER B 1 306 ? -21.734 26.875 -26.219 1 17.83 306 SER B CA 1
ATOM 4855 C C . SER B 1 306 ? -23.172 27.328 -26.438 1 17.83 306 SER B C 1
ATOM 4857 O O . SER B 1 306 ? -23.406 28.438 -26.938 1 17.83 306 SER B O 1
ATOM 4859 N N . SER B 1 307 ? -24.25 26.578 -25.828 1 18.25 307 SER B N 1
ATOM 4860 C CA . SER B 1 307 ? -25.453 27.219 -26.344 1 18.25 307 SER B CA 1
ATOM 4861 C C . SER B 1 307 ? -25.547 28.672 -25.922 1 18.25 307 SER B C 1
ATOM 4863 O O . SER B 1 307 ? -25.656 28.969 -24.719 1 18.25 307 SER B O 1
ATOM 4865 N N . GLY B 1 308 ? -24.562 29.484 -26.25 1 17.47 308 GLY B N 1
ATOM 4866 C CA . GLY B 1 308 ? -24.781 30.906 -26.031 1 17.47 308 GLY B CA 1
ATOM 4867 C C . GLY B 1 308 ? -26.094 31.406 -26.609 1 17.47 308 GLY B C 1
ATOM 4868 O O . GLY B 1 308 ? -26.094 32.062 -27.656 1 17.47 308 GLY B O 1
ATOM 4869 N N . ARG B 1 309 ? -27.234 30.609 -26.562 1 19.12 309 ARG B N 1
ATOM 4870 C CA . ARG B 1 309 ? -28.281 31.469 -27.125 1 19.12 309 ARG B CA 1
ATOM 4871 C C . ARG B 1 309 ? -28.375 32.781 -26.359 1 19.12 309 ARG B C 1
ATOM 4873 O O . ARG B 1 309 ? -28.016 32.844 -25.188 1 19.12 309 ARG B O 1
ATOM 4880 N N . ARG B 1 310 ? -28.453 33.875 -27.141 1 18.62 310 ARG B N 1
ATOM 4881 C CA . ARG B 1 310 ? -28.641 35.312 -26.984 1 18.62 310 ARG B CA 1
ATOM 4882 C C . ARG B 1 310 ? -29.844 35.594 -26.094 1 18.62 310 ARG B C 1
ATOM 4884 O O . ARG B 1 310 ? -30.953 35.125 -26.359 1 18.62 310 ARG B O 1
ATOM 4891 N N . PRO B 1 311 ? -29.75 35.406 -24.719 1 17.86 311 PRO B N 1
ATOM 4892 C CA . PRO B 1 311 ? -31.031 35.875 -24.172 1 17.86 311 PRO B CA 1
ATOM 4893 C C . PRO B 1 311 ? -31.406 37.281 -24.688 1 17.86 311 PRO B C 1
ATOM 4895 O O . PRO B 1 311 ? -30.547 38.156 -24.781 1 17.86 311 PRO B O 1
ATOM 4898 N N . ARG B 1 312 ? -32.156 37.25 -25.844 1 17.86 312 ARG B N 1
ATOM 4899 C CA . ARG B 1 312 ? -32.875 38.469 -26.234 1 17.86 312 ARG B CA 1
ATOM 4900 C C . ARG B 1 312 ? -33.5 39.188 -25.031 1 17.86 312 ARG B C 1
ATOM 4902 O O . ARG B 1 312 ? -34 38.5 -24.125 1 17.86 312 ARG B O 1
ATOM 4909 N N . LEU B 1 313 ? -32.844 40.25 -24.562 1 17.88 313 LEU B N 1
ATOM 4910 C CA . LEU B 1 313 ? -33.344 41.344 -23.703 1 17.88 313 LEU B CA 1
ATOM 4911 C C . LEU B 1 313 ? -34.781 41.656 -24.031 1 17.88 313 LEU B C 1
ATOM 4913 O O . LEU B 1 313 ? -35.375 42.562 -23.453 1 17.88 313 LEU B O 1
ATOM 4917 N N . SER B 1 314 ? -35.688 40.562 -24.469 1 18.83 314 SER B N 1
ATOM 4918 C CA . SER B 1 314 ? -36.906 41.344 -24.766 1 18.83 314 SER B CA 1
ATOM 4919 C C . SER B 1 314 ? -37.281 42.25 -23.609 1 18.83 314 SER B C 1
ATOM 4921 O O . SER B 1 314 ? -37.094 41.875 -22.438 1 18.83 314 SER B O 1
ATOM 4923 N N . ASN B 1 315 ? -37.312 43.594 -23.859 1 19.88 315 ASN B N 1
ATOM 4924 C CA . ASN B 1 315 ? -37.875 44.844 -23.328 1 19.88 315 ASN B CA 1
ATOM 4925 C C . ASN B 1 315 ? -39.25 44.625 -22.703 1 19.88 315 ASN B C 1
ATOM 4927 O O . ASN B 1 315 ? -39.781 45.5 -22 1 19.88 315 ASN B O 1
ATOM 4931 N N . MET B 1 316 ? -40.125 43.594 -23.297 1 19.58 316 MET B N 1
ATOM 4932 C CA . MET B 1 316 ? -41.469 44.125 -23.312 1 19.58 316 MET B CA 1
ATOM 4933 C C . MET B 1 316 ? -41.969 44.406 -21.891 1 19.58 316 MET B C 1
ATOM 4935 O O . MET B 1 316 ? -41.438 43.875 -20.922 1 19.58 316 MET B O 1
ATOM 4939 N N . GLY B 1 317 ? -43.375 44.719 -21.875 1 18.98 317 GLY B N 1
ATOM 4940 C CA . GLY B 1 317 ? -44.594 45.031 -21.125 1 18.98 317 GLY B CA 1
ATOM 4941 C C . GLY B 1 317 ? -44.938 44 -20.062 1 18.98 317 GLY B C 1
ATOM 4942 O O . GLY B 1 317 ? -44.562 42.812 -20.203 1 18.98 317 GLY B O 1
#

Foldseek 3Di:
DPPDPPPPDPPQPQPPAQDDFLFKKFFQAFDQDDDPQADGDHGLWIWTFHAQDPPNQKTWIATPLVRDIGIDGSSRIDTQDFQDLDPQEAQAQQEQEDDDPVVQLVLCPPADFQEWHKYADPVDGPWIWIWGGDDRDIDIFIWDQDPQWTDRPVPDIDNEPVRVLVVQQVPVPPHPHRRPDRRGHPSHDYNQVSCVVSSNDDDPVQKDWDDFPDADPQGTWTWIDGSRDIDIDDDHRYRVVVRVCVSVRSVVSVCSNVVQPAFPDWDDDPHIRTDTDDCPPDDPDRPPPPPPDPPDPDPPPPPPPPPPPPPPPPPDD/DPPPPPPPDPPQPQPPDQDDFLFKKFFQAFDQDDDVQADGDHGLWIWTFHAQDPPNQKTWIATDLVRDIGIDGSSRIDTQDFQDLDPQEAQAQQEQEDDDPVVQLVLCPPADFQEWHKYADPVDGPWIWIWGGDDRDIDIFIWDQDPQWTDRPVPDIDNEPVRVLVVQQVPVPPHDHRRDHRRGHPSHDYNQVSCVVSSNDDDPVQKDWDDFPQADPQGTWTWIDGSNDIDIDDDHRYRVVVRVCVSVRSVVSVCSNVVQPAFPDWDDDPHIRTDTDDCPPDDPDDPPPPPPDPPDDDPPPPPPPCPPPDPPPPPDD

Organism: Sciurus vulgaris (NCBI:txid55149)

Solvent-accessible surface area (backbone atoms only — not comparable to full-atom values): 35452 Å² total; per-residue (Å²): 134,80,78,76,80,68,74,76,77,75,75,53,77,69,68,86,68,79,71,42,62,65,38,46,27,25,26,72,44,67,37,86,80,50,56,93,65,38,47,64,44,47,60,64,38,51,29,30,32,60,38,68,40,90,55,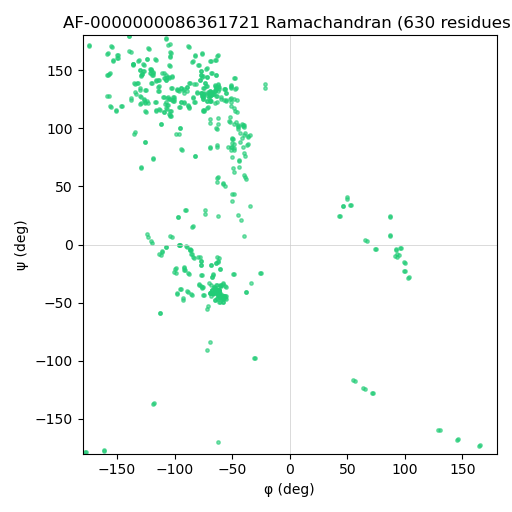84,56,31,27,34,29,30,32,64,61,77,63,46,69,21,36,40,54,48,71,40,45,39,71,44,44,48,47,70,86,48,91,39,52,25,81,52,30,29,51,57,44,90,51,52,75,67,53,50,50,58,68,50,55,76,65,38,71,16,30,27,38,34,29,42,28,84,91,45,80,80,25,32,29,43,36,35,19,48,67,95,43,67,49,78,39,59,29,44,57,53,97,70,28,35,26,70,78,78,78,56,79,25,72,30,67,58,30,44,52,54,47,27,42,76,41,33,81,94,49,96,54,37,46,70,42,70,44,62,30,87,81,50,38,51,33,66,56,49,32,45,72,24,58,32,56,48,64,64,89,49,52,43,81,58,55,75,66,39,48,52,101,68,36,51,26,23,32,30,33,44,60,83,33,54,23,33,34,36,53,27,49,50,63,70,57,37,52,59,44,47,55,52,48,15,49,51,35,38,36,57,55,65,63,51,72,40,83,67,31,32,28,83,62,65,31,37,32,42,34,25,46,40,76,74,73,73,79,90,72,69,81,71,64,75,44,78,74,78,81,73,72,77,72,71,69,78,68,76,72,70,63,75,68,72,77,72,78,73,72,80,124,132,80,78,76,80,66,74,73,76,75,75,54,77,70,69,83,68,77,70,42,62,64,38,45,26,27,28,73,44,67,37,85,79,52,56,93,66,38,47,64,43,47,59,65,39,50,28,30,32,60,37,68,40,90,56,83,54,31,28,33,29,29,32,63,65,78,62,46,67,21,36,40,52,48,70,40,48,38,70,44,44,49,47,70,86,48,91,38,52,26,81,54,31,27,51,55,43,89,55,51,75,67,54,51,52,57,67,51,57,75,65,39,71,17,30,28,37,34,30,40,29,83,91,44,78,79,26,32,29,44,35,35,19,48,67,94,43,66,48,76,40,60,28,45,55,53,97,71,29,35,27,72,77,80,79,58,78,26,74,31,66,59,30,43,52,53,47,29,42,76,42,33,80,95,48,97,54,37,46,70,43,70,44,63,32,87,81,50,36,50,34,66,59,50,32,45,74,24,60,31,56,48,64,64,89,49,53,44,82,58,56,76,66,38,45,51,100,69,34,51,25,24,33,30,33,44,68,84,31,54,23,32,34,36,52,26,48,50,63,70,58,37,51,60,43,47,56,50,48,15,48,51,34,37,37,56,56,67,62,51,74,41,83,67,29,32,28,85,63,64,30,39,33,42,34,24,46,39,76,76,74,76,80,90,73,71,81,72,65,76,43,77,74,79,82,75,72,78,74,74,69,79,71,75,75,67,78,67,73,71,78,73,69,78,79,77,133

InterPro domains:
  IPR000719 Protein kinase domain [PS50011] (207-317)
  IPR000980 SH2 domain [PF00017] (94-168)
  IPR000980 SH2 domain [PS50001] (94-183)
  IPR000980 SH2 domain [SM00252] (92-174)
  IPR001245 Serine-threonine/tyrosine-protein kinase, catalytic domain [PF07714] (207-281)
  IPR001452 SH3 domain [PF00018] (36-71)
  IPR001452 SH3 domain [PS50002] (20-82)
  IPR001452 SH3 domain [SM00326] (23-81)
  IPR011009 Protein kinase-like domain superfamily [SSF56112] (200-280)
  IPR017441 Protein kinase, ATP binding site [PS00107] (213-234)
  IPR020635 Tyrosine-protein kinase, catalytic domain [SM00219] (207-316)
  IPR035027 CSK-like, SH2 domain [cd09937] (90-187)
  IPR036028 SH3-like domain superfamily [SSF50044] (23-112)
  IPR036860 SH2 domain superfamily [G3DSA:3.30.505.10] (89-185)
  IPR036860 SH2 domain superfamily [SSF55550] (89-224)
  IPR050198 Non-receptor tyrosine kinases involved in cell signaling [PTHR24418] (55-281)

Nearest PDB structures (foldseek):
  1k9a-assembly5_E  TM=7.286E-01  e=1.858E-30  Rattus norvegicus
  1k9a-assembly1_A  TM=7.272E-01  e=4.484E-30  Rattus norvegicus
  1k9a-assembly2_B  TM=7.083E-01  e=3.760E-30  Rattus norvegicus
  1k9a-assembly6_F  TM=6.963E-01  e=7.001E-28  Rattus norvegicus
  1k9a-assembly7_C  TM=6.791E-01  e=4.323E-27  Rattus norvegicus